Protein 3DXQ (pdb70)

Sequence (562 aa):
TDEARAKLAAIPLAGYTGPLERLGGLTNLVFRAGDLCLRIPGKYINRANEAVAAREAAKAGVSPEVLHVDPATGVVTRYIAGAQTSPEKFKTRPGSPARAGEAFRKLHGSGAVFPFRFELFAIDDYLKVLSNVTLPAGYHDVVREAGGVRSALAAHPLPLAACHCDPLCEENFLDTGERWIVDWEYSGNDPLWDLGDLSVEGKFNANQDEELRAYFGGEARPAERGRVVIYKACDLLWTLWGLIQLANDNPVDDFRAYADGRFARCKALETPEFSRHLAAVRGTDEARAKLAAIPLAGYTGPLERLGGLTNLVFRAGDLCLRIPNRANEAVAAREAAKAGVSPEVLHVDPATGVVTRYIAGAQTSPEKFKTRPGSPARAGEAFRKLHGSGAVFPFRFELFAIDDYLKVLSTKNVTLPAGYHDVVREAGGVRSALAAHPLPLAACHCDPLCENFLDTGERWIVDWEYSGNDPLWDLGDLSVEGKFNANQDEELRAYFGGEARPAERGRVVIYKACDLLWTLWGLIQLANDNPVDDFRAYADGRFARCKALETPEFSRHLAAVRG

Foldseek 3Di:
DVVQLVCCCVPVVPPQPDDWDFADDDQWTWIDGPFKIKIFGHDPFDLVQQVLQQCLLVVLVAAFDDDDADPVGSMIGGHDPQWAFALVVLVVQPLVLLQVLLSLLSQQPGPRDGDAADDQVCLVVLVVVCPDDDDDDCLVVLVVVVVLLVVLLVLDDADDGWDQQQQARRQDIGHSRHHGDDSRNIHYRSLLRLLNHCLNSVNDPVSSQSNVSNPVHGDDLLSVLVSLSSVLCLSSVLSVLVVCVVVVVVSDDSVVSNVVSNVVSVVSVDPVNVSSSVSSND/DVVQVVCCCVPVVNPQPDDWDFPVLADATWTDRPFKIKGFHVLVQQVLQQCLLCVLVAAFDDPDADPPGRMIGGHDPQWDFALVVLVVQPCVLLQVLLSLLSQQPGPRAGDAADDQVVLVVLVVVVVPFDFDDDPCNVVLVVVVVLLVVLLVLDDADDGWDQQQQARRQDIHHSRHHGDDSPNIHYRSLLNLLNHCLNSVNDPVSSQSNVSNPVHGDDLLSVLVSLSSVLCLSSVLSVLRSCVRVVPPPDDSVCVNVVSNVVSVVSVDPVNVSSSVSSND

Radius of gyration: 28.71 Å; Cα contacts (8 Å, |Δi|>4): 895; chains: 2; bounding box: 62×94×45 Å

InterPro domains:
  IPR002575 Aminoglycoside phosphotransferase [PF01636] (27-237)
  IPR011009 Protein kinase-like domain superfamily [SSF56112] (27-282)

CATH classification: 3.30.200.20 (+1 more: 3.90.1200.10)

B-factor: mean 48.66, std 9.03, range [20.93, 83.44]

Secondary structure (DSSP, 8-state):
-HHHHHHTTT---TT--S-EEEES-SSEEEEEETTEEEEEE-----HHHHHHHHHHHHHTTSSPPB----TTT---EE--TT-B--HHHHHHSTTHHHHHHHHHHHHHTS----SS---S---HHHHHHH------TTHHHHHHHHHHHHHHHHSS--------S---GGGB-B-S---B---TT----THHHHHHHHHHTT--HHHHHH--TTTTS---HHHHHHHHHHH--HHHHHHHHHHHHHTT-TTS-HHHHHHHHHHHHHH---HHHHHHHHHH--/-HHHHHHHTT---TT--S-EEE--SSSSEEEEETTEEEEE--HHHHHHHHHHHHHTTSS--B----TTT---EE--TT-B--HHHHHHSTTHHHHHHHHHHHHHTS----SS---S---HHHHHHHTT---PPPTTHHHHHHHHHHHHHHHHTS--------S---GGGB-B-S---B---TT----HHHHHHHHHHHTT--HHHHHH--TTTTS---HHHHHHHHHHH--HHHHHHHHHHHHHTT--SS-HHHHHHHHHHHHHH---HHHHHHHHHH--

Structure (mmCIF, N/CA/C/O backbone):
data_3DXQ
#
_entry.id   3DXQ
#
_cell.length_a   102.070
_cell.length_b   173.620
_cell.length_c   39.930
_cell.angle_alpha   90.000
_cell.angle_beta   90.000
_cell.angle_gamma   90.000
#
_symmetry.space_group_name_H-M   'P 21 21 2'
#
loop_
_atom_site.group_PDB
_atom_site.id
_atom_site.type_symbol
_atom_site.label_atom_id
_atom_site.label_alt_id
_atom_site.label_comp_id
_atom_site.label_asym_id
_atom_site.label_entity_id
_atom_site.label_seq_id
_atom_site.pdbx_PDB_ins_code
_atom_site.Cartn_x
_atom_site.Cartn_y
_atom_site.Cartn_z
_atom_site.occupancy
_atom_site.B_iso_or_equiv
_atom_site.auth_seq_id
_atom_site.auth_comp_id
_atom_site.auth_asym_id
_atom_site.auth_atom_id
_atom_site.pdbx_PDB_model_num
ATOM 11 N N . THR A 1 4 ? 28.363 128.431 51.057 1.00 73.00 3 THR A N 1
ATOM 12 C CA . THR A 1 4 ? 29.821 128.334 50.894 1.00 70.34 3 THR A CA 1
ATOM 13 C C . THR A 1 4 ? 30.585 128.606 52.185 1.00 68.85 3 THR A C 1
ATOM 14 O O . THR A 1 4 ? 31.629 128.000 52.443 1.00 69.17 3 THR A O 1
ATOM 18 N N . ASP A 1 5 ? 30.073 129.527 52.987 1.00 67.69 4 ASP A N 1
ATOM 19 C CA . ASP A 1 5 ? 30.696 129.858 54.261 1.00 66.28 4 ASP A CA 1
ATOM 20 C C . ASP A 1 5 ? 30.606 128.681 55.228 1.00 64.61 4 ASP A C 1
ATOM 21 O O . ASP A 1 5 ? 31.580 128.379 55.929 1.00 63.27 4 ASP A O 1
ATOM 26 N N . GLU A 1 6 ? 29.436 128.030 55.263 1.00 63.26 5 GLU A N 1
ATOM 27 C CA . GLU A 1 6 ? 29.231 126.828 56.074 1.00 62.51 5 GLU A CA 1
ATOM 28 C C . GLU A 1 6 ? 30.332 125.824 55.740 1.00 61.49 5 GLU A C 1
ATOM 29 O O . GLU A 1 6 ? 30.946 125.252 56.645 1.00 62.05 5 GLU A O 1
ATOM 31 N N . ALA A 1 7 ? 30.582 125.649 54.436 1.00 59.59 6 ALA A N 1
ATOM 32 C CA . ALA A 1 7 ? 31.607 124.730 53.915 1.00 58.00 6 ALA A CA 1
ATOM 33 C C . ALA A 1 7 ? 33.038 125.128 54.282 1.00 56.52 6 ALA A C 1
ATOM 34 O O . ALA A 1 7 ? 33.833 124.298 54.741 1.00 54.93 6 ALA A O 1
ATOM 36 N N . ARG A 1 8 ? 33.361 126.399 54.090 1.00 55.52 7 ARG A N 1
ATOM 37 C CA . ARG A 1 8 ? 34.694 126.887 54.425 1.00 55.49 7 ARG A CA 1
ATOM 38 C C . ARG A 1 8 ? 34.960 126.857 55.935 1.00 56.11 7 ARG A C 1
ATOM 39 O O . ARG A 1 8 ? 36.111 126.936 56.371 1.00 55.34 7 ARG A O 1
ATOM 47 N N . ALA A 1 9 ? 33.893 126.752 56.726 1.00 57.16 8 ALA A N 1
ATOM 48 C CA . ALA A 1 9 ? 34.016 126.540 58.160 1.00 57.15 8 ALA A CA 1
ATOM 49 C C . ALA A 1 9 ? 34.630 125.159 58.386 1.00 57.29 8 ALA A C 1
ATOM 50 O O . ALA A 1 9 ? 35.643 125.036 59.084 1.00 56.59 8 ALA A O 1
ATOM 52 N N . LYS A 1 10 ? 34.033 124.137 57.763 1.00 57.02 9 LYS A N 1
ATOM 53 C CA . LYS A 1 10 ? 34.491 122.756 57.931 1.00 57.73 9 LYS A CA 1
ATOM 54 C C . LYS A 1 10 ? 35.968 122.545 57.606 1.00 57.09 9 LYS A C 1
ATOM 55 O O . LYS A 1 10 ? 36.594 121.650 58.170 1.00 57.81 9 LYS A O 1
ATOM 61 N N . LEU A 1 11 ? 36.516 123.349 56.704 1.00 56.32 10 LEU A N 1
ATOM 62 C CA . LEU A 1 11 ? 37.931 123.239 56.350 1.00 57.32 10 LEU A CA 1
ATOM 63 C C . LEU A 1 11 ? 38.859 123.247 57.549 1.00 57.91 10 LEU A C 1
ATOM 64 O O . LEU A 1 11 ? 39.824 122.486 57.577 1.00 59.94 10 LEU A O 1
ATOM 69 N N . ALA A 1 12 ? 38.577 124.117 58.519 1.00 57.68 11 ALA A N 1
ATOM 70 C CA . ALA A 1 12 ? 39.382 124.225 59.737 1.00 56.67 11 ALA A CA 1
ATOM 71 C C . ALA A 1 12 ? 39.748 122.834 60.220 1.00 55.54 11 ALA A C 1
ATOM 72 O O . ALA A 1 12 ? 40.929 122.509 60.332 1.00 54.64 11 ALA A O 1
ATOM 74 N N . ALA A 1 13 ? 38.714 122.022 60.459 1.00 54.20 12 ALA A N 1
ATOM 75 C CA . ALA A 1 13 ? 38.867 120.638 60.881 1.00 53.58 12 ALA A CA 1
ATOM 76 C C . ALA A 1 13 ? 39.907 119.935 60.040 1.00 53.82 12 ALA A C 1
ATOM 77 O O . ALA A 1 13 ? 40.982 119.635 60.541 1.00 56.13 12 ALA A O 1
ATOM 79 N N . ILE A 1 14 ? 39.615 119.725 58.754 1.00 52.25 13 ILE A N 1
ATOM 80 C CA . ILE A 1 14 ? 40.480 118.889 57.919 1.00 49.69 13 ILE A CA 1
ATOM 81 C C . ILE A 1 14 ? 41.856 119.498 57.669 1.00 48.33 13 ILE A C 1
ATOM 82 O O . ILE A 1 14 ? 41.953 120.491 56.976 1.00 47.29 13 ILE A O 1
ATOM 87 N N . PRO A 1 15 ? 42.925 118.885 58.218 1.00 49.39 14 PRO A N 1
ATOM 88 C CA . PRO A 1 15 ? 44.284 119.409 58.029 1.00 48.66 14 PRO A CA 1
ATOM 89 C C . PRO A 1 15 ? 44.688 119.545 56.568 1.00 47.89 14 PRO A C 1
ATOM 90 O O . PRO A 1 15 ? 45.249 120.561 56.192 1.00 51.11 14 PRO A O 1
ATOM 102 N N . LEU A 1 17 ? 42.905 120.199 53.958 1.00 47.27 16 LEU A N 1
ATOM 103 C CA . LEU A 1 17 ? 42.245 121.314 53.295 1.00 46.55 16 LEU A CA 1
ATOM 104 C C . LEU A 1 17 ? 42.468 122.644 54.021 1.00 47.53 16 LEU A C 1
ATOM 105 O O . LEU A 1 17 ? 42.357 123.698 53.407 1.00 46.80 16 LEU A O 1
ATOM 110 N N . ALA A 1 18 ? 42.784 122.605 55.317 1.00 49.42 17 ALA A N 1
ATOM 111 C CA . ALA A 1 18 ? 42.994 123.831 56.116 1.00 50.10 17 ALA A CA 1
ATOM 112 C C . ALA A 1 18 ? 43.804 124.890 55.373 1.00 51.09 17 ALA A C 1
ATOM 113 O O . ALA A 1 18 ? 44.765 124.577 54.656 1.00 51.79 17 ALA A O 1
ATOM 115 N N . GLY A 1 19 ? 43.401 126.143 55.540 1.00 52.21 18 GLY A N 1
ATOM 116 C CA . GLY A 1 19 ? 44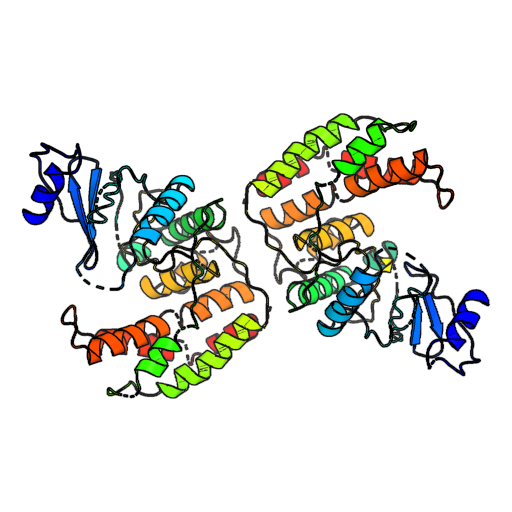.097 127.270 54.925 1.00 52.90 18 GLY A CA 1
ATOM 117 C C . GLY A 1 19 ? 44.041 127.320 53.403 1.00 54.13 18 GLY A C 1
ATOM 118 O O . GLY A 1 19 ? 44.950 127.857 52.763 1.00 57.45 18 GLY A O 1
ATOM 119 N N . TYR A 1 20 ? 42.989 126.749 52.818 1.00 52.47 19 TYR A N 1
ATOM 120 C CA . TYR A 1 20 ? 42.759 126.841 51.381 1.00 49.68 19 TYR A CA 1
ATOM 121 C C . TYR A 1 20 ? 41.923 128.078 51.139 1.00 48.75 19 TYR A C 1
ATOM 122 O O . TYR A 1 20 ? 40.732 128.121 51.487 1.00 48.62 19 TYR A O 1
ATOM 131 N N . THR A 1 21 ? 42.549 129.075 50.524 1.00 47.75 20 THR A N 1
ATOM 132 C CA . THR A 1 21 ? 41.930 130.384 50.332 1.00 46.86 20 THR A CA 1
ATOM 133 C C . THR A 1 21 ? 41.446 130.608 48.899 1.00 44.94 20 THR A C 1
ATOM 134 O O . THR A 1 21 ? 40.934 131.670 48.572 1.00 45.28 20 THR A O 1
ATOM 138 N N . GLY A 1 22 ? 41.609 129.597 48.057 1.00 43.88 21 GLY A N 1
ATOM 139 C CA . GLY A 1 22 ? 41.108 129.623 46.690 1.00 42.86 21 GLY A CA 1
ATOM 140 C C . GLY A 1 22 ? 39.596 129.416 46.599 1.00 42.60 21 GLY A C 1
ATOM 141 O O . GLY A 1 22 ? 38.916 129.276 47.625 1.00 42.65 21 GLY A O 1
ATOM 142 N N . PRO A 1 23 ? 39.055 129.400 45.362 1.00 40.94 22 PRO A N 1
ATOM 143 C CA . PRO A 1 23 ? 37.618 129.270 45.094 1.00 39.42 22 PRO A CA 1
ATOM 144 C C . PRO A 1 23 ? 37.065 127.889 45.391 1.00 38.45 22 PRO A C 1
ATOM 145 O O . PRO A 1 23 ? 37.751 126.899 45.177 1.00 36.67 22 PRO A O 1
ATOM 149 N N . LEU A 1 24 ? 35.819 127.866 45.865 1.00 37.85 23 LEU A N 1
ATOM 150 C CA . LEU A 1 24 ? 35.100 126.662 46.236 1.00 36.32 23 LEU A CA 1
ATOM 151 C C . LEU A 1 24 ? 33.893 126.510 45.341 1.00 37.13 23 LEU A C 1
ATOM 152 O O . LEU A 1 24 ? 32.949 127.293 45.435 1.00 34.62 23 LEU A O 1
ATOM 157 N N . GLU A 1 25 ? 33.911 125.477 44.508 1.00 39.05 24 GLU A N 1
ATOM 158 C CA . GLU A 1 25 ? 32.841 125.228 43.562 1.00 41.15 24 GLU A CA 1
ATOM 159 C C . GLU A 1 25 ? 31.910 124.135 44.049 1.00 42.94 24 GLU A C 1
ATOM 160 O O . GLU A 1 25 ? 32.346 123.033 44.334 1.00 45.42 24 GLU A O 1
ATOM 166 N N . ARG A 1 26 ? 30.622 124.453 44.109 1.00 46.35 25 ARG A N 1
ATOM 167 C CA . ARG A 1 26 ? 29.572 123.508 44.484 1.00 48.51 25 ARG A CA 1
ATOM 168 C C . ARG A 1 26 ? 29.298 122.608 43.288 1.00 48.49 25 ARG A C 1
ATOM 169 O O . ARG A 1 26 ? 28.980 123.098 42.206 1.00 47.96 25 ARG A O 1
ATOM 177 N N . LEU A 1 27 ? 29.448 121.303 43.477 1.00 50.02 26 LEU A N 1
ATOM 178 C CA . LEU A 1 27 ? 29.158 120.327 42.435 1.00 51.92 26 LEU A CA 1
ATOM 179 C C . LEU A 1 27 ? 27.820 119.681 42.791 1.00 56.72 26 LEU A C 1
ATOM 180 O O . LEU A 1 27 ? 27.515 119.511 43.981 1.00 56.92 26 LEU A O 1
ATOM 185 N N . GLY A 1 28 ? 27.040 119.316 41.765 1.00 62.01 27 GLY A N 1
ATOM 186 C CA . GLY A 1 28 ? 25.661 118.783 41.909 1.00 64.89 27 GLY A CA 1
ATOM 187 C C . GLY A 1 28 ? 25.342 117.916 43.125 1.00 67.90 27 GLY A C 1
ATOM 188 O O . GLY A 1 28 ? 26.199 117.156 43.602 1.00 68.99 27 GLY A O 1
ATOM 189 N N . GLY A 1 29 ? 24.115 118.039 43.643 1.00 69.88 28 GLY A N 1
ATOM 190 C CA . GLY A 1 29 ? 23.677 117.206 44.770 1.00 71.96 28 GLY A CA 1
ATOM 191 C C . GLY A 1 29 ? 22.882 117.901 45.862 1.00 73.33 28 GLY A C 1
ATOM 192 O O . GLY A 1 29 ? 23.396 118.790 46.545 1.00 73.12 28 GLY A O 1
ATOM 193 N N . LEU A 1 30 ? 21.633 117.467 46.046 1.00 74.76 29 LEU A N 1
ATOM 194 C CA . LEU A 1 30 ? 20.760 118.010 47.089 1.00 75.20 29 LEU A CA 1
ATOM 195 C C . LEU A 1 30 ? 21.097 117.423 48.482 1.00 76.11 29 LEU A C 1
ATOM 196 O O . LEU A 1 30 ? 21.504 118.164 49.388 1.00 76.57 29 LEU A O 1
ATOM 198 N N . THR A 1 31 ? 20.963 116.100 48.644 1.00 76.12 30 THR A N 1
ATOM 199 C CA . THR A 1 31 ? 21.193 115.435 49.959 1.00 75.74 30 THR A CA 1
ATOM 200 C C . THR A 1 31 ? 22.688 115.439 50.437 1.00 74.20 30 THR A C 1
ATOM 201 O O . THR A 1 31 ? 22.989 115.194 51.615 1.00 72.65 30 THR A O 1
ATOM 205 N N . ASN A 1 32 ? 23.606 115.724 49.516 1.00 72.71 31 ASN A N 1
ATOM 206 C CA . ASN A 1 32 ? 25.025 115.906 49.831 1.00 70.95 31 ASN A CA 1
ATOM 207 C C . ASN A 1 32 ? 25.536 117.218 49.244 1.00 67.70 31 ASN A C 1
ATOM 208 O O . ASN A 1 32 ? 25.482 117.432 48.030 1.00 66.97 31 ASN A O 1
ATOM 213 N N . LEU A 1 33 ? 26.028 118.096 50.109 1.00 63.96 32 LEU A N 1
ATOM 214 C CA . LEU A 1 33 ? 26.684 119.307 49.652 1.00 61.11 32 LEU A CA 1
ATOM 215 C C . LEU A 1 33 ? 28.123 118.885 49.304 1.00 57.74 32 LEU A C 1
ATOM 216 O O . LEU A 1 33 ? 28.810 118.286 50.130 1.00 58.01 32 LEU A O 1
ATOM 221 N N . VAL A 1 34 ? 28.561 119.158 48.076 1.00 52.89 33 VAL A N 1
ATOM 222 C CA . VAL A 1 34 ? 29.876 118.729 47.614 1.00 48.34 33 VAL A CA 1
ATOM 223 C C . VAL A 1 34 ? 30.629 119.889 46.957 1.00 45.53 33 VAL A C 1
ATOM 224 O O . VAL A 1 34 ? 30.215 120.401 45.931 1.00 48.11 33 VAL A O 1
ATOM 228 N N . PHE A 1 35 ? 31.751 120.281 47.534 1.00 41.83 34 PHE A N 1
ATOM 229 C CA . PHE A 1 35 ? 32.519 121.399 47.024 1.00 41.34 34 PHE A CA 1
ATOM 230 C C . PHE A 1 35 ? 33.919 121.022 46.571 1.00 39.85 34 PHE A C 1
ATOM 231 O O . PHE A 1 35 ? 34.634 120.319 47.262 1.00 37.53 34 PHE A O 1
ATOM 239 N N . ARG A 1 36 ? 34.332 121.529 45.427 1.00 39.62 35 ARG A N 1
ATOM 240 C CA . ARG A 1 36 ? 35.682 121.281 44.966 1.00 40.03 35 ARG A CA 1
ATOM 241 C C . ARG A 1 36 ? 36.620 122.333 45.552 1.00 39.83 35 ARG A C 1
ATOM 242 O O . ARG A 1 36 ? 36.387 123.513 45.347 1.00 39.32 35 ARG A O 1
ATOM 250 N N . ALA A 1 37 ? 37.653 121.900 46.285 1.00 39.77 36 ALA A N 1
ATOM 251 C CA . ALA A 1 37 ? 38.640 122.781 46.898 1.00 41.38 36 ALA A CA 1
ATOM 252 C C . ALA A 1 37 ? 40.007 122.389 46.374 1.00 42.51 36 ALA A C 1
ATOM 253 O O . ALA A 1 37 ? 40.592 121.412 46.844 1.00 45.31 36 ALA A O 1
ATOM 255 N N . GLY A 1 38 ? 40.518 123.142 45.403 1.00 43.65 37 GLY A N 1
ATOM 256 C CA . GLY A 1 38 ? 41.801 122.827 44.778 1.00 44.38 37 GLY A CA 1
ATOM 257 C C . GLY A 1 38 ? 41.617 121.624 43.877 1.00 45.15 37 GLY A C 1
ATOM 258 O O . GLY A 1 38 ? 40.899 121.685 42.890 1.00 45.78 37 GLY A O 1
ATOM 259 N N . ASP A 1 39 ? 42.248 120.516 44.252 1.00 46.91 38 ASP A N 1
ATOM 260 C CA . ASP A 1 39 ? 42.146 119.247 43.535 1.00 45.75 38 ASP A CA 1
ATOM 261 C C . ASP A 1 39 ? 41.457 118.181 44.401 1.00 43.59 38 ASP A C 1
ATOM 262 O O . ASP A 1 39 ? 41.453 117.006 44.061 1.00 40.62 38 ASP A O 1
ATOM 267 N N . LEU A 1 40 ? 40.890 118.597 45.532 1.00 42.34 39 LEU A N 1
ATOM 268 C CA . LEU A 1 40 ? 40.219 117.669 46.436 1.00 42.33 39 LEU A CA 1
ATOM 269 C C . LEU A 1 40 ? 38.746 118.064 46.452 1.00 39.94 39 LEU A C 1
ATOM 270 O O . LEU A 1 40 ? 38.417 119.178 46.083 1.00 38.82 39 LEU A O 1
ATOM 275 N N . CYS A 1 41 ? 37.873 117.137 46.824 1.00 39.04 40 CYS A N 1
ATOM 276 C CA . CYS A 1 41 ? 36.424 117.415 46.965 1.00 39.74 40 CYS A CA 1
ATOM 277 C C . CYS A 1 41 ? 36.004 117.217 48.405 1.00 39.04 40 CYS A C 1
ATOM 278 O O . CYS A 1 41 ? 36.343 116.224 49.041 1.00 36.71 40 CYS A O 1
ATOM 281 N N . LEU A 1 42 ? 35.272 118.186 48.907 1.00 40.81 41 LEU A N 1
ATOM 282 C CA . LEU A 1 42 ? 34.740 118.156 50.256 1.00 43.26 41 LEU A CA 1
ATOM 283 C C . LEU A 1 42 ? 33.271 117.766 50.139 1.00 45.85 41 LEU A C 1
ATOM 284 O O . LEU A 1 42 ? 32.539 118.403 49.380 1.00 48.10 41 LEU A O 1
ATOM 289 N N . ARG A 1 43 ? 32.849 116.714 50.842 1.00 47.87 42 ARG A N 1
ATOM 290 C CA . ARG A 1 43 ? 31.448 116.269 50.828 1.00 50.46 42 ARG A CA 1
ATOM 291 C C . ARG A 1 43 ? 30.811 116.437 52.220 1.00 51.91 42 ARG A C 1
ATOM 292 O O . ARG A 1 43 ? 31.292 115.861 53.197 1.00 52.18 42 ARG A O 1
ATOM 300 N N . ILE A 1 44 ? 29.739 117.229 52.309 1.00 53.48 43 ILE A N 1
ATOM 301 C CA . ILE A 1 44 ? 29.034 117.488 53.582 1.00 54.60 43 ILE A CA 1
ATOM 302 C C . ILE A 1 44 ? 27.676 116.784 53.576 1.00 55.09 43 ILE A C 1
ATOM 303 O O . ILE A 1 44 ? 26.939 116.884 52.591 1.00 58.31 43 ILE A O 1
ATOM 308 N N . PRO A 1 45 ? 27.333 116.068 54.658 1.00 53.35 44 PRO A N 1
ATOM 309 C CA . PRO A 1 45 ? 26.024 115.404 54.729 1.00 52.63 44 PRO A CA 1
ATOM 310 C C . PRO A 1 45 ? 24.799 116.339 54.928 1.00 52.91 44 PRO A C 1
ATOM 311 O O . PRO A 1 45 ? 24.842 117.286 55.733 1.00 51.48 44 PRO A O 1
ATOM 315 N N . GLY A 1 46 ? 23.713 116.043 54.210 1.00 53.34 45 GLY A N 1
ATOM 316 C CA . GLY A 1 46 ? 22.457 116.802 54.326 1.00 53.80 45 GLY A CA 1
ATOM 317 C C . GLY A 1 46 ? 21.507 116.327 55.429 1.00 53.11 45 GLY A C 1
ATOM 318 O O . GLY A 1 46 ? 21.223 115.105 55.545 1.00 51.64 45 GLY A O 1
ATOM 319 N N . LYS A 1 47 ? 21.016 117.307 56.206 1.00 52.09 46 LYS A N 1
ATOM 320 C CA . LYS A 1 47 ? 20.086 117.106 57.343 1.00 51.87 46 LYS A CA 1
ATOM 321 C C . LYS A 1 47 ? 18.840 116.236 57.038 1.00 51.41 46 LYS A C 1
ATOM 322 O O . LYS A 1 47 ? 18.846 114.999 57.216 1.00 49.89 46 LYS A O 1
ATOM 324 N N . TYR A 1 52 ? 18.023 109.909 58.472 1.00 64.17 51 TYR A N 1
ATOM 325 C CA . TYR A 1 52 ? 17.461 108.795 57.711 1.00 64.86 51 TYR A CA 1
ATOM 326 C C . TYR A 1 52 ? 18.463 108.061 56.778 1.00 65.10 51 TYR A C 1
ATOM 327 O O . TYR A 1 52 ? 18.204 106.923 56.412 1.00 65.13 51 TYR A O 1
ATOM 336 N N . ILE A 1 53 ? 19.559 108.715 56.357 1.00 65.73 52 ILE A N 1
ATOM 337 C CA . ILE A 1 53 ? 20.669 108.050 55.607 1.00 64.73 52 ILE A CA 1
ATOM 338 C C . ILE A 1 53 ? 21.658 107.471 56.626 1.00 64.20 52 ILE A C 1
ATOM 339 O O . ILE A 1 53 ? 21.527 107.728 57.821 1.00 64.48 52 ILE A O 1
ATOM 341 N N . ASN A 1 54 ? 22.659 106.723 56.174 1.00 63.30 53 ASN A N 1
ATOM 342 C CA . ASN A 1 54 ? 23.547 106.011 57.108 1.00 62.92 53 ASN A CA 1
ATOM 343 C C . ASN A 1 54 ? 25.032 106.125 56.767 1.00 62.01 53 ASN A C 1
ATOM 344 O O . ASN A 1 54 ? 25.547 105.399 55.917 1.00 62.55 53 ASN A O 1
ATOM 349 N N . ARG A 1 55 ? 25.733 106.996 57.479 1.00 60.75 54 ARG A N 1
ATOM 350 C CA . ARG A 1 55 ? 27.113 107.351 57.115 1.00 59.08 54 ARG A CA 1
ATOM 351 C C . ARG A 1 55 ? 28.187 106.302 57.437 1.00 55.95 54 ARG A C 1
ATOM 352 O O . ARG A 1 55 ? 29.222 106.250 56.779 1.00 54.61 54 ARG A O 1
ATOM 360 N N . ALA A 1 56 ? 27.942 105.470 58.434 1.00 53.92 55 ALA A N 1
ATOM 361 C CA . ALA A 1 56 ? 28.877 104.402 58.766 1.00 52.84 55 ALA A CA 1
ATOM 362 C C . ALA A 1 56 ? 29.028 103.434 57.588 1.00 52.50 55 ALA A C 1
ATOM 363 O O . ALA A 1 56 ? 30.141 103.002 57.264 1.00 51.46 55 ALA A O 1
ATOM 365 N N . ASN A 1 57 ? 27.901 103.100 56.963 1.00 52.03 56 ASN A N 1
ATOM 366 C CA . ASN A 1 57 ? 27.896 102.245 55.789 1.00 53.18 56 ASN A CA 1
ATOM 367 C C . ASN A 1 57 ? 28.692 102.885 54.663 1.00 52.18 56 ASN A C 1
ATOM 368 O O . ASN A 1 57 ? 29.606 102.267 54.118 1.00 51.96 56 ASN A O 1
ATOM 373 N N . GLU A 1 58 ? 28.351 104.133 54.346 1.00 51.10 57 GLU A N 1
ATOM 374 C CA . GLU A 1 58 ? 28.976 104.860 53.248 1.00 49.63 57 GLU A CA 1
ATOM 375 C C . GLU A 1 58 ? 30.483 104.825 53.353 1.00 47.96 57 GLU A C 1
ATOM 376 O O . GLU A 1 58 ? 31.161 104.584 52.361 1.00 49.98 57 GLU A O 1
ATOM 382 N N . ALA A 1 59 ? 31.009 105.061 54.546 1.00 45.65 58 ALA A N 1
ATOM 383 C CA . ALA A 1 59 ? 32.461 105.132 54.722 1.00 45.43 58 ALA A CA 1
ATOM 384 C C . ALA A 1 59 ? 33.106 103.811 54.285 1.00 44.38 58 ALA A C 1
ATOM 385 O O . ALA A 1 59 ? 34.047 103.792 53.490 1.00 43.97 58 ALA A O 1
ATOM 387 N N . VAL A 1 60 ? 32.569 102.706 54.787 1.00 43.25 59 VAL A N 1
ATOM 388 C CA . VAL A 1 60 ? 33.126 101.398 54.480 1.00 43.33 59 VAL A CA 1
ATOM 389 C C . VAL A 1 60 ? 32.955 101.084 53.002 1.00 43.77 59 VAL A C 1
ATOM 390 O O . VAL A 1 60 ? 33.868 100.615 52.339 1.00 44.82 59 VAL A O 1
ATOM 394 N N . ALA A 1 61 ? 31.771 101.378 52.498 1.00 43.32 60 ALA A N 1
ATOM 395 C CA . ALA A 1 61 ? 31.437 101.116 51.116 1.00 43.91 60 ALA A CA 1
ATOM 396 C C . ALA A 1 61 ? 32.354 101.865 50.150 1.00 43.74 60 ALA A C 1
ATOM 397 O O . ALA A 1 61 ? 32.912 101.260 49.232 1.00 46.10 60 ALA A O 1
ATOM 399 N N . ALA A 1 62 ? 32.512 103.172 50.359 1.00 42.27 61 ALA A N 1
ATOM 400 C CA . ALA A 1 62 ? 33.321 103.994 49.457 1.00 41.49 61 ALA A CA 1
ATOM 401 C C . ALA A 1 62 ? 34.768 103.528 49.467 1.00 41.41 61 ALA A C 1
ATOM 402 O O . ALA A 1 62 ? 35.407 103.484 48.424 1.00 42.13 61 ALA A O 1
ATOM 404 N N . ARG A 1 63 ? 35.289 103.175 50.637 1.00 41.80 62 ARG A N 1
ATOM 405 C CA . ARG A 1 63 ? 36.669 102.713 50.704 1.00 43.58 62 ARG A CA 1
ATOM 406 C C . ARG A 1 63 ? 36.856 101.438 49.918 1.00 42.61 62 ARG A C 1
ATOM 407 O O . ARG A 1 63 ? 37.829 101.292 49.208 1.00 42.98 62 ARG A O 1
ATOM 415 N N . GLU A 1 64 ? 35.893 100.536 50.009 1.00 43.96 63 GLU A N 1
ATOM 416 C CA . GLU A 1 64 ? 35.942 99.286 49.248 1.00 43.43 63 GLU A CA 1
ATOM 417 C C . GLU A 1 64 ? 35.809 99.562 47.753 1.00 42.32 63 GLU A C 1
ATOM 418 O O . GLU A 1 64 ? 36.564 99.011 46.938 1.00 38.48 63 GLU A O 1
ATOM 424 N N . ALA A 1 65 ? 34.867 100.440 47.403 1.00 43.06 64 ALA A N 1
ATOM 425 C CA . ALA A 1 65 ? 34.671 100.830 45.998 1.00 43.03 64 ALA A CA 1
ATOM 426 C C . ALA A 1 65 ? 35.951 101.450 45.447 1.00 43.25 64 ALA A C 1
ATOM 427 O O . ALA A 1 65 ? 36.336 101.168 44.318 1.00 46.77 64 ALA A O 1
ATOM 429 N N . ALA A 1 66 ? 36.617 102.264 46.259 1.00 42.74 65 ALA A N 1
ATOM 430 C CA . ALA A 1 66 ? 37.878 102.890 45.870 1.00 43.40 65 ALA A CA 1
ATOM 431 C C . ALA A 1 66 ? 38.959 101.840 45.612 1.00 43.80 65 ALA A C 1
ATOM 432 O O . ALA A 1 66 ? 39.683 101.920 44.621 1.00 41.32 65 ALA A O 1
ATOM 434 N N . LYS A 1 67 ? 39.040 100.864 46.519 1.00 45.02 66 LYS A N 1
ATOM 435 C CA . LYS A 1 67 ? 39.955 99.733 46.401 1.00 45.44 66 LYS A CA 1
ATOM 436 C C . LYS A 1 67 ? 39.695 98.951 45.121 1.00 46.06 66 LYS A C 1
ATOM 437 O O . LYS A 1 67 ? 40.634 98.461 44.487 1.00 47.30 66 LYS A O 1
ATOM 443 N N . ALA A 1 68 ? 38.422 98.812 44.752 1.00 44.83 67 ALA A N 1
ATOM 444 C CA . ALA A 1 68 ? 38.061 98.126 43.527 1.00 43.68 67 ALA A CA 1
ATOM 445 C C . ALA A 1 68 ? 38.300 98.966 42.258 1.00 45.00 67 ALA A C 1
ATOM 446 O O . ALA A 1 68 ? 38.044 98.488 41.141 1.00 45.21 67 ALA A O 1
ATOM 448 N N . GLY A 1 69 ? 38.789 100.199 42.415 1.00 44.52 68 GLY A N 1
ATOM 449 C CA . GLY A 1 69 ? 39.095 101.083 41.280 1.00 43.97 68 GLY A CA 1
ATOM 450 C C . GLY A 1 69 ? 37.868 101.683 40.593 1.00 45.75 68 GLY A C 1
ATOM 451 O O . GLY A 1 69 ? 37.932 102.076 39.432 1.00 47.24 68 GLY A O 1
ATOM 452 N N . VAL A 1 70 ? 36.750 101.746 41.301 1.00 45.22 69 VAL A N 1
ATOM 453 C CA . VAL A 1 70 ? 35.498 102.207 40.723 1.00 44.11 69 VAL A CA 1
ATOM 454 C C . VAL A 1 70 ? 35.141 103.582 41.236 1.00 44.65 69 VAL A C 1
ATOM 455 O O . VAL A 1 70 ? 34.596 104.409 40.496 1.00 45.26 69 VAL A O 1
ATOM 459 N N . SER A 1 71 ? 35.429 103.814 42.510 1.00 45.28 70 SER A N 1
ATOM 460 C CA . SER A 1 71 ? 35.215 105.104 43.149 1.00 44.95 70 SER A CA 1
ATOM 461 C C . SER A 1 71 ? 36.515 105.888 43.317 1.00 45.03 70 SER A C 1
ATOM 462 O O . SER A 1 71 ? 37.603 105.321 43.464 1.00 44.46 70 SER A O 1
ATOM 465 N N . PRO A 1 72 ? 36.407 107.213 43.327 1.00 46.03 71 PRO A N 1
ATOM 466 C CA . PRO A 1 72 ? 37.614 107.974 43.596 1.00 45.69 71 PRO A CA 1
ATOM 467 C C . PRO A 1 72 ? 38.147 107.668 44.987 1.00 46.29 71 PRO A C 1
ATOM 468 O O . PRO A 1 72 ? 37.380 107.264 45.870 1.00 46.17 71 PRO A O 1
ATOM 472 N N . GLU A 1 73 ? 39.459 107.818 45.145 1.00 45.75 72 GLU A N 1
ATOM 473 C CA . GLU A 1 73 ? 40.131 107.652 46.409 1.00 46.36 72 GLU A CA 1
ATOM 474 C C . GLU A 1 73 ? 39.437 108.410 47.537 1.00 46.60 72 GLU A C 1
ATOM 475 O O . GLU A 1 73 ? 39.035 109.555 47.356 1.00 47.88 72 GLU A O 1
ATOM 481 N N . VAL A 1 74 ? 39.317 107.772 48.698 1.00 45.10 73 VAL A N 1
ATOM 482 C CA . VAL A 1 74 ? 38.746 108.405 49.881 1.00 42.98 73 VAL A CA 1
ATOM 483 C C . VAL A 1 74 ? 39.903 108.788 50.781 1.00 42.77 73 VAL A C 1
ATOM 484 O O . VAL A 1 74 ? 40.543 107.930 51.364 1.00 43.35 73 VAL A O 1
ATOM 488 N N . LEU A 1 75 ? 40.176 110.079 50.881 1.00 42.34 74 LEU A N 1
ATOM 489 C CA . LEU A 1 75 ? 41.352 110.557 51.597 1.00 42.40 74 LEU A CA 1
ATOM 490 C C . LEU A 1 75 ? 41.097 110.890 53.054 1.00 42.24 74 LEU A C 1
ATOM 491 O O . LEU A 1 75 ? 42.043 110.966 53.837 1.00 38.79 74 LEU A O 1
ATOM 496 N N . HIS A 1 76 ? 39.841 111.085 53.442 1.00 42.38 75 HIS A N 1
ATOM 497 C CA . HIS A 1 76 ? 39.587 111.460 54.820 1.00 43.66 75 HIS A CA 1
ATOM 498 C C . HIS A 1 76 ? 38.127 111.326 55.172 1.00 43.28 75 HIS A C 1
ATOM 499 O O . HIS A 1 76 ? 37.262 111.518 54.337 1.00 42.63 75 HIS A O 1
ATOM 506 N N . VAL A 1 77 ? 37.867 110.944 56.413 1.00 44.90 76 VAL A N 1
ATOM 507 C CA . VAL A 1 77 ? 36.510 110.843 56.912 1.00 45.85 76 VAL A CA 1
ATOM 508 C C . VAL A 1 77 ? 36.521 111.444 58.304 1.00 48.81 76 VAL A C 1
ATOM 509 O O . VAL A 1 77 ? 37.514 111.339 59.027 1.00 48.31 76 VAL A O 1
ATOM 513 N N . ASP A 1 78 ? 35.434 112.109 58.665 1.00 51.11 77 ASP A N 1
ATOM 514 C CA . ASP A 1 78 ? 35.357 112.749 59.957 1.00 53.51 77 ASP A CA 1
ATOM 515 C C . ASP A 1 78 ? 34.395 111.932 60.812 1.00 54.58 77 ASP A C 1
ATOM 516 O O . ASP A 1 78 ? 33.221 111.809 60.462 1.00 56.04 77 ASP A O 1
ATOM 521 N N . PRO A 1 79 ? 34.878 111.382 61.944 1.00 55.13 78 PRO A N 1
ATOM 522 C CA . PRO A 1 79 ? 33.981 110.522 62.715 1.00 55.20 78 PRO A CA 1
ATOM 523 C C . PRO A 1 79 ? 32.996 111.316 63.563 1.00 54.72 78 PRO A C 1
ATOM 524 O O . PRO A 1 79 ? 32.095 110.717 64.164 1.00 55.09 78 PRO A O 1
ATOM 528 N N . ALA A 1 80 ? 33.177 112.638 63.603 1.00 53.75 79 ALA A N 1
ATOM 529 C CA . ALA A 1 80 ? 32.271 113.549 64.312 1.00 55.47 79 ALA A CA 1
ATOM 530 C C . ALA A 1 80 ? 31.112 114.036 63.425 1.00 56.89 79 ALA A C 1
ATOM 531 O O . ALA A 1 80 ? 29.957 114.119 63.872 1.00 57.90 79 ALA A O 1
ATOM 533 N N . THR A 1 81 ? 31.420 114.348 62.168 1.00 56.18 80 THR A N 1
ATOM 534 C CA . THR A 1 81 ? 30.457 114.988 61.284 1.00 53.57 80 THR A CA 1
ATOM 535 C C . THR A 1 81 ? 30.029 114.139 60.092 1.00 53.10 80 THR A C 1
ATOM 536 O O . THR A 1 81 ? 28.994 114.410 59.482 1.00 52.90 80 THR A O 1
ATOM 540 N N . GLY A 1 82 ? 30.815 113.121 59.749 1.00 50.93 81 GLY A N 1
ATOM 541 C CA . GLY A 1 82 ? 30.556 112.338 58.535 1.00 48.04 81 GLY A CA 1
ATOM 542 C C . GLY A 1 82 ? 31.205 112.938 57.287 1.00 45.41 81 GLY A C 1
ATOM 543 O O . GLY A 1 82 ? 31.246 112.300 56.247 1.00 42.98 81 GLY A O 1
ATOM 544 N N . VAL A 1 83 ? 31.725 114.160 57.399 1.00 44.38 82 VAL A N 1
ATOM 545 C CA . VAL A 1 83 ? 32.370 114.867 56.285 1.00 45.03 82 VAL A CA 1
ATOM 546 C C . VAL A 1 83 ? 33.484 114.049 55.607 1.00 45.76 82 VAL A C 1
ATOM 547 O O . VAL A 1 83 ? 34.325 113.451 56.278 1.00 45.82 82 VAL A O 1
ATOM 559 N N . VAL A 1 85 ? 36.517 113.665 52.430 1.00 46.22 84 VAL A N 1
ATOM 560 C CA . VAL A 1 85 ? 37.380 114.264 51.418 1.00 45.80 84 VAL A CA 1
ATOM 561 C C . VAL A 1 85 ? 37.797 113.210 50.396 1.00 45.99 84 VAL A C 1
ATOM 562 O O . VAL A 1 85 ? 38.361 112.182 50.753 1.00 47.81 84 VAL A O 1
ATOM 566 N N . THR A 1 86 ? 37.499 113.466 49.129 1.00 45.28 85 THR A N 1
ATOM 567 C CA . THR A 1 86 ? 37.899 112.587 48.049 1.00 43.93 85 THR A CA 1
ATOM 568 C C . THR A 1 86 ? 38.782 113.364 47.098 1.00 43.27 85 THR A C 1
ATOM 569 O O . THR A 1 86 ? 38.922 114.572 47.229 1.00 42.09 85 THR A O 1
ATOM 573 N N . ARG A 1 87 ? 39.371 112.670 46.138 1.00 43.90 86 ARG A N 1
ATOM 574 C CA . ARG A 1 87 ? 40.212 113.329 45.175 1.00 45.26 86 ARG A CA 1
ATOM 575 C C . ARG A 1 87 ? 39.332 113.759 44.020 1.00 44.77 86 ARG A C 1
ATOM 576 O O . ARG A 1 87 ? 38.431 113.026 43.618 1.00 45.36 86 ARG A O 1
ATOM 584 N N . TYR A 1 88 ? 39.581 114.955 43.503 1.00 44.30 87 TYR A N 1
ATOM 585 C CA . TYR A 1 88 ? 38.834 115.447 42.369 1.00 45.22 87 TYR A CA 1
ATOM 586 C C . TYR A 1 88 ? 39.421 114.878 41.101 1.00 45.44 87 TYR A C 1
ATOM 587 O O . TYR A 1 88 ? 40.634 114.911 40.904 1.00 44.01 87 TYR A O 1
ATOM 596 N N . ILE A 1 89 ? 38.519 114.407 40.245 1.00 46.41 88 ILE A N 1
ATOM 597 C CA . ILE A 1 89 ? 38.826 113.884 38.921 1.00 45.91 88 ILE A CA 1
ATOM 598 C C . ILE A 1 89 ? 38.707 114.977 37.845 1.00 47.09 88 ILE A C 1
ATOM 599 O O . ILE A 1 89 ? 37.600 115.335 37.404 1.00 46.71 88 ILE A O 1
ATOM 604 N N . ALA A 1 90 ? 39.862 115.501 37.439 1.00 48.29 89 ALA A N 1
ATOM 605 C CA . ALA A 1 90 ? 39.941 116.556 36.450 1.00 48.18 89 ALA A CA 1
ATOM 606 C C . ALA A 1 90 ? 39.484 116.006 35.118 1.00 48.56 89 ALA A C 1
ATOM 607 O O . ALA A 1 90 ? 39.604 114.817 34.861 1.00 49.71 89 ALA A O 1
ATOM 609 N N . GLY A 1 91 ? 38.915 116.883 34.298 1.00 50.06 90 GLY A N 1
ATOM 610 C CA . GLY A 1 91 ? 38.423 116.525 32.972 1.00 50.82 90 GLY A CA 1
ATOM 611 C C . GLY A 1 91 ? 37.442 115.384 32.987 1.00 51.88 90 GLY A C 1
ATOM 612 O O . GLY A 1 91 ? 37.511 114.487 32.148 1.00 55.91 90 GLY A O 1
ATOM 613 N N . ALA A 1 92 ? 36.542 115.403 33.962 1.00 50.95 91 ALA A N 1
ATOM 614 C CA . ALA A 1 92 ? 35.516 114.387 34.076 1.00 49.95 91 ALA A CA 1
ATOM 615 C C . ALA A 1 92 ? 34.203 115.095 34.028 1.00 49.01 91 ALA A C 1
ATOM 616 O O . ALA A 1 92 ? 34.066 116.159 34.618 1.00 50.01 91 ALA A O 1
ATOM 618 N N . GLN A 1 93 ? 33.231 114.482 33.366 1.00 47.75 92 GLN A N 1
ATOM 619 C CA . GLN A 1 93 ? 31.903 115.063 33.213 1.00 47.67 92 GLN A CA 1
ATOM 620 C C . GLN A 1 93 ? 30.875 114.356 34.107 1.00 45.14 92 GLN A C 1
ATOM 621 O O . GLN A 1 93 ? 30.763 113.138 34.085 1.00 45.37 92 GLN A O 1
ATOM 627 N N . THR A 1 94 ? 30.136 115.124 34.900 1.00 43.09 93 THR A N 1
ATOM 628 C CA . THR A 1 94 ? 29.009 114.586 35.660 1.00 40.50 93 THR A CA 1
ATOM 629 C C . THR A 1 94 ? 27.936 114.242 34.668 1.00 38.51 93 THR A C 1
ATOM 630 O O . THR A 1 94 ? 27.627 115.052 33.814 1.00 40.01 93 THR A O 1
ATOM 642 N N . SER A 1 96 ? 24.085 112.678 33.145 1.00 39.41 95 SER A N 1
ATOM 643 C CA . SER A 1 96 ? 22.649 112.959 33.198 1.00 37.24 95 SER A CA 1
ATOM 644 C C . SER A 1 96 ? 21.973 112.170 32.084 1.00 37.94 95 SER A C 1
ATOM 645 O O . SER A 1 96 ? 22.644 111.699 31.165 1.00 38.13 95 SER A O 1
ATOM 648 N N . PRO A 1 97 ? 20.643 112.031 32.136 1.00 38.65 96 PRO A N 1
ATOM 649 C CA . PRO A 1 97 ? 19.991 111.361 31.019 1.00 38.68 96 PRO A CA 1
ATOM 650 C C . PRO A 1 97 ? 20.448 111.899 29.669 1.00 39.25 96 PRO A C 1
ATOM 651 O O . PRO A 1 97 ? 20.827 111.115 28.786 1.00 40.06 96 PRO A O 1
ATOM 655 N N . GLU A 1 98 ? 20.411 113.219 29.521 1.00 40.61 97 GLU A N 1
ATOM 656 C CA . GLU A 1 98 ? 20.772 113.867 28.264 1.00 43.90 97 GLU A CA 1
ATOM 657 C C . GLU A 1 98 ? 22.185 113.489 27.823 1.00 41.73 97 GLU A C 1
ATOM 658 O O . GLU A 1 98 ? 22.393 113.098 26.682 1.00 39.60 97 GLU A O 1
ATOM 664 N N . LYS A 1 99 ? 23.152 113.576 28.724 1.00 42.26 98 LYS A N 1
ATOM 665 C CA . LYS A 1 99 ? 24.525 113.231 28.356 1.00 44.46 98 LYS A CA 1
ATOM 666 C C . LYS A 1 99 ? 24.708 111.751 28.011 1.00 42.52 98 LYS A C 1
ATOM 667 O O . LYS A 1 99 ? 25.650 111.404 27.284 1.00 41.49 98 LYS A O 1
ATOM 673 N N . PHE A 1 100 ? 23.825 110.888 28.524 1.00 41.30 99 PHE A N 1
ATOM 674 C CA . PHE A 1 100 ? 23.885 109.452 28.211 1.00 41.74 99 PHE A CA 1
ATOM 675 C C . PHE A 1 100 ? 23.452 109.138 26.783 1.00 40.93 99 PHE A C 1
ATOM 676 O O . PHE A 1 100 ? 23.813 108.111 26.246 1.00 40.74 99 PHE A O 1
ATOM 684 N N . LYS A 1 101 ? 22.664 110.021 26.185 1.00 42.80 100 LYS A N 1
ATOM 685 C CA . LYS A 1 101 ? 22.316 109.939 24.756 1.00 42.34 100 LYS A CA 1
ATOM 686 C C . LYS A 1 101 ? 23.414 110.679 23.955 1.00 42.06 100 LYS A C 1
ATOM 687 O O . LYS A 1 101 ? 23.813 110.255 22.882 1.00 43.26 100 LYS A O 1
ATOM 693 N N . THR A 1 102 ? 23.893 111.788 24.503 1.00 42.88 101 THR A N 1
ATOM 694 C CA . THR A 1 102 ? 24.877 112.673 23.847 1.00 43.49 101 THR A CA 1
ATOM 695 C C . THR A 1 102 ? 26.310 112.145 23.710 1.00 43.92 101 THR A C 1
ATOM 696 O O . THR A 1 102 ? 26.967 112.400 22.706 1.00 42.65 101 THR A O 1
ATOM 700 N N . ARG A 1 103 ? 26.808 111.448 24.722 1.00 44.10 102 ARG A N 1
ATOM 701 C CA . ARG A 1 103 ? 28.214 111.035 24.721 1.00 46.00 102 ARG A CA 1
ATOM 702 C C . ARG A 1 103 ? 28.301 109.588 24.265 1.00 46.47 102 ARG A C 1
ATOM 703 O O . ARG A 1 103 ? 27.960 108.676 25.016 1.00 48.12 102 ARG A O 1
ATOM 711 N N . PRO A 1 104 ? 28.738 109.365 23.017 1.00 47.01 103 PRO A N 1
ATOM 712 C CA . PRO A 1 104 ? 28.700 108.000 22.507 1.00 46.34 103 PRO A CA 1
ATOM 713 C C . PRO A 1 104 ? 29.566 107.058 23.314 1.00 45.26 103 PRO A C 1
ATOM 714 O O . PRO A 1 104 ? 30.685 107.413 23.667 1.00 45.15 103 PRO A O 1
ATOM 718 N N . GLY A 1 105 ? 29.027 105.878 23.618 1.00 44.84 104 GLY A N 1
ATOM 719 C CA . GLY A 1 105 ? 29.745 104.868 24.414 1.00 44.06 104 GLY A CA 1
ATOM 720 C C . GLY A 1 105 ? 29.565 104.995 25.919 1.00 43.32 104 GLY A C 1
ATOM 721 O O . GLY A 1 105 ? 30.033 104.134 26.677 1.00 42.74 104 GLY A O 1
ATOM 722 N N . SER A 1 106 ? 28.887 106.058 26.357 1.00 41.98 105 SER A N 1
ATOM 723 C CA . SER A 1 106 ? 28.673 106.291 27.781 1.00 40.28 105 SER A CA 1
ATOM 724 C C . SER A 1 106 ? 27.884 105.149 28.462 1.00 37.91 105 SER A C 1
ATOM 725 O O . SER A 1 106 ? 28.241 104.710 29.555 1.00 38.78 105 SER A O 1
ATOM 728 N N . PRO A 1 107 ? 26.833 104.637 27.829 1.00 37.48 106 PRO A N 1
ATOM 729 C CA . PRO A 1 107 ? 26.207 103.485 28.513 1.00 36.65 106 PRO A CA 1
ATOM 730 C C . PRO A 1 107 ? 27.199 102.328 28.670 1.00 36.68 106 PRO A C 1
ATOM 731 O O . PRO A 1 107 ? 27.261 101.680 29.725 1.00 37.48 106 PRO A O 1
ATOM 735 N N . ALA A 1 108 ? 27.998 102.091 27.643 1.00 35.40 107 ALA A N 1
ATOM 736 C CA . ALA A 1 108 ? 28.923 100.978 27.693 1.00 35.79 107 ALA A CA 1
ATOM 737 C C . ALA A 1 108 ? 29.916 101.223 28.829 1.00 37.49 107 ALA A C 1
ATOM 738 O O . ALA A 1 108 ? 30.238 100.315 29.598 1.00 36.91 107 ALA A O 1
ATOM 740 N N . ARG A 1 109 ? 30.369 102.464 28.956 1.00 38.61 108 ARG A N 1
ATOM 741 C CA . ARG A 1 109 ? 31.321 102.802 29.995 1.00 39.67 108 ARG A CA 1
ATOM 742 C C . ARG A 1 109 ? 30.703 102.627 31.371 1.00 39.44 108 ARG A C 1
ATOM 743 O O . ARG A 1 109 ? 31.426 102.270 32.317 1.00 41.97 108 ARG A O 1
ATOM 751 N N . ALA A 1 110 ? 29.392 102.865 31.491 1.00 36.30 109 ALA A N 1
ATOM 752 C CA . ALA A 1 110 ? 28.680 102.581 32.742 1.00 35.57 109 ALA A CA 1
ATOM 753 C C . ALA A 1 110 ? 28.694 101.068 33.027 1.00 35.77 109 ALA A C 1
ATOM 754 O O . ALA A 1 110 ? 28.952 100.644 34.153 1.00 38.31 109 ALA A O 1
ATOM 756 N N . GLY A 1 111 ? 28.433 100.259 32.002 1.00 35.19 110 GLY A N 1
ATOM 757 C CA . GLY A 1 111 ? 28.455 98.799 32.120 1.00 34.59 110 GLY A CA 1
ATOM 758 C C . GLY A 1 111 ? 29.829 98.284 32.502 1.00 36.88 110 GLY A C 1
ATOM 759 O O . GLY A 1 111 ? 29.959 97.389 33.336 1.00 35.90 110 GLY A O 1
ATOM 760 N N . GLU A 1 112 ? 30.864 98.883 31.932 1.00 39.35 111 GLU A N 1
ATOM 761 C CA . GLU A 1 112 ? 32.245 98.514 32.281 1.00 43.01 111 GLU A CA 1
ATOM 762 C C . GLU A 1 112 ? 32.528 98.849 33.739 1.00 42.07 111 GLU A C 1
ATOM 763 O O . GLU A 1 112 ? 33.165 98.055 34.434 1.00 41.75 111 GLU A O 1
ATOM 769 N N . ALA A 1 113 ? 31.999 99.976 34.225 1.00 41.35 112 ALA A N 1
ATOM 770 C CA . ALA A 1 113 ? 32.215 100.354 35.629 1.00 42.11 112 ALA A CA 1
ATOM 771 C C . ALA A 1 113 ? 31.518 99.350 36.550 1.00 43.75 112 ALA A C 1
ATOM 772 O O . ALA A 1 113 ? 32.130 98.861 37.518 1.00 45.26 112 ALA A O 1
ATOM 774 N N . PHE A 1 114 ? 30.250 99.043 36.268 1.00 40.60 113 PHE A N 1
ATOM 775 C CA . PHE A 1 114 ? 29.556 98.042 37.059 1.00 39.90 113 PHE A CA 1
ATOM 776 C C . PHE A 1 114 ? 30.317 96.720 37.017 1.00 40.25 113 PHE A C 1
ATOM 777 O O . PHE A 1 114 ? 30.471 96.029 38.028 1.00 41.94 113 PHE A O 1
ATOM 785 N N . ARG A 1 115 ? 30.791 96.362 35.834 1.00 40.10 114 ARG A N 1
ATOM 786 C CA . ARG A 1 115 ? 31.461 95.086 35.658 1.00 39.97 114 ARG A CA 1
ATOM 787 C C . ARG A 1 115 ? 32.668 94.978 36.558 1.00 40.51 114 ARG A C 1
ATOM 788 O O . ARG A 1 115 ? 32.916 93.943 37.162 1.00 38.85 114 ARG A O 1
ATOM 796 N N . LYS A 1 116 ? 33.423 96.069 36.621 1.00 42.42 115 LYS A N 1
ATOM 797 C CA . LYS A 1 116 ? 34.594 96.147 37.460 1.00 42.49 115 LYS A CA 1
ATOM 798 C C . LYS A 1 116 ? 34.184 96.044 38.916 1.00 41.61 115 LYS A C 1
ATOM 799 O O . LYS A 1 116 ? 34.835 95.324 39.696 1.00 42.58 115 LYS A O 1
ATOM 805 N N . LEU A 1 117 ? 33.098 96.739 39.256 1.00 39.65 116 LEU A N 1
ATOM 806 C CA . LEU A 1 117 ? 32.587 96.762 40.627 1.00 38.82 116 LEU A CA 1
ATOM 807 C C . LEU A 1 117 ? 32.155 95.405 41.083 1.00 39.63 116 LEU A C 1
ATOM 808 O O . LEU A 1 117 ? 32.659 94.902 42.075 1.00 40.19 116 LEU A O 1
ATOM 813 N N . HIS A 1 118 ? 31.199 94.825 40.370 1.00 42.41 117 HIS A N 1
ATOM 814 C CA . HIS A 1 118 ? 30.623 93.530 40.755 1.00 41.32 117 HIS A CA 1
ATOM 815 C C . HIS A 1 118 ? 31.657 92.426 40.710 1.00 40.61 117 HIS A C 1
ATOM 816 O O . HIS A 1 118 ? 31.657 91.525 41.523 1.00 42.55 117 HIS A O 1
ATOM 823 N N . GLY A 1 119 ? 32.569 92.522 39.767 1.00 43.09 118 GLY A N 1
ATOM 824 C CA . GLY A 1 119 ? 33.655 91.555 39.646 1.00 42.11 118 GLY A CA 1
ATOM 825 C C . GLY A 1 119 ? 34.802 91.770 40.587 1.00 40.67 118 GLY A C 1
ATOM 826 O O . GLY A 1 119 ? 35.766 91.006 40.535 1.00 43.41 118 GLY A O 1
ATOM 827 N N . SER A 1 120 ? 34.723 92.790 41.442 1.00 40.86 119 SER A N 1
ATOM 828 C CA . SER A 1 120 ? 35.817 93.103 42.393 1.00 41.52 119 SER A CA 1
ATOM 829 C C . SER A 1 120 ? 35.782 92.269 43.684 1.00 41.47 119 SER A C 1
ATOM 830 O O . SER A 1 120 ? 34.931 91.409 43.883 1.00 42.60 119 SER A O 1
ATOM 833 N N . GLY A 1 121 ? 36.720 92.545 44.569 1.00 42.15 120 GLY A N 1
ATOM 834 C CA . GLY A 1 121 ? 36.740 91.897 45.867 1.00 43.19 120 GLY A CA 1
ATOM 835 C C . GLY A 1 121 ? 36.047 92.748 46.916 1.00 42.48 120 GLY A C 1
ATOM 836 O O . GLY A 1 121 ? 36.039 92.385 48.096 1.00 42.44 120 GLY A O 1
ATOM 837 N N . ALA A 1 122 ? 35.476 93.875 46.490 1.00 41.91 121 ALA A N 1
ATOM 838 C CA . ALA A 1 122 ? 34.708 94.739 47.374 1.00 42.84 121 ALA A CA 1
ATOM 839 C C . ALA A 1 122 ? 33.774 93.900 48.226 1.00 42.53 121 ALA A C 1
ATOM 840 O O . ALA A 1 122 ? 33.148 93.006 47.703 1.00 44.16 121 ALA A O 1
ATOM 842 N N . VAL A 1 123 ? 33.706 94.194 49.530 1.00 43.57 122 VAL A N 1
ATOM 843 C CA . VAL A 1 123 ? 32.778 93.554 50.462 1.00 43.59 122 VAL A CA 1
ATOM 844 C C . VAL A 1 123 ? 31.978 94.627 51.168 1.00 44.54 122 VAL A C 1
ATOM 845 O O . VAL A 1 123 ? 32.561 95.430 51.887 1.00 44.41 122 VAL A O 1
ATOM 849 N N . PHE A 1 124 ? 30.659 94.649 50.953 1.00 45.92 123 PHE A N 1
ATOM 850 C CA . PHE A 1 124 ? 29.775 95.625 51.603 1.00 45.80 123 PHE A CA 1
ATOM 851 C C . PHE A 1 124 ? 29.058 94.928 52.745 1.00 47.99 123 PHE A C 1
ATOM 852 O O . PHE A 1 124 ? 28.595 93.809 52.583 1.00 49.71 123 PHE A O 1
ATOM 860 N N . PRO A 1 125 ? 28.939 95.600 53.903 1.00 51.23 124 PRO A N 1
ATOM 861 C CA . PRO A 1 125 ? 28.439 94.951 55.121 1.00 51.35 124 PRO A CA 1
ATOM 862 C C . PRO A 1 125 ? 26.959 94.652 55.156 1.00 52.39 124 PRO A C 1
ATOM 863 O O . PRO A 1 125 ? 26.547 93.739 55.856 1.00 52.77 124 PRO A O 1
ATOM 867 N N . PHE A 1 126 ? 26.155 95.427 54.445 1.00 53.92 125 PHE A N 1
ATOM 868 C CA . PHE A 1 126 ? 24.715 95.253 54.530 1.00 53.89 125 PHE A CA 1
ATOM 869 C C . PHE A 1 126 ? 24.122 94.653 53.272 1.00 52.33 125 PHE A C 1
ATOM 870 O O . PHE A 1 126 ? 24.678 94.765 52.200 1.00 52.52 125 PHE A O 1
ATOM 878 N N . ARG A 1 127 ? 22.999 93.978 53.454 1.00 51.81 126 ARG A N 1
ATOM 879 C CA . ARG A 1 127 ? 22.291 93.287 52.400 1.00 52.53 126 ARG A CA 1
ATOM 880 C C . ARG A 1 127 ? 21.189 94.225 51.925 1.00 51.22 126 ARG A C 1
ATOM 881 O O . ARG A 1 127 ? 20.495 94.820 52.738 1.00 51.60 126 ARG A O 1
ATOM 889 N N . PHE A 1 128 ? 21.039 94.375 50.613 1.00 49.93 127 PHE A N 1
ATOM 890 C CA . PHE A 1 128 ? 19.983 95.211 50.055 1.00 48.59 127 PHE A CA 1
ATOM 891 C C . PHE A 1 128 ? 18.690 94.414 50.130 1.00 48.31 127 PHE A C 1
ATOM 892 O O . PHE A 1 128 ? 18.619 93.304 49.627 1.00 48.61 127 PHE A O 1
ATOM 900 N N . GLU A 1 129 ? 17.677 94.975 50.781 1.00 49.06 128 GLU A N 1
ATOM 901 C CA . GLU A 1 129 ? 16.402 94.268 51.002 1.00 49.72 128 GLU A CA 1
ATOM 902 C C . GLU A 1 129 ? 15.283 94.976 50.248 1.00 47.43 128 GLU A C 1
ATOM 903 O O . GLU A 1 129 ? 14.579 95.819 50.811 1.00 47.33 128 GLU A O 1
ATOM 909 N N . LEU A 1 130 ? 15.124 94.620 48.974 1.00 45.42 129 LEU A N 1
ATOM 910 C CA . LEU A 1 130 ? 14.160 95.282 48.101 1.00 44.29 129 LEU A CA 1
ATOM 911 C C . LEU A 1 130 ? 12.709 95.164 48.600 1.00 45.61 129 LEU A C 1
ATOM 912 O O . LEU A 1 130 ? 12.025 96.177 48.788 1.00 44.67 129 LEU A O 1
ATOM 917 N N . PHE A 1 131 ? 12.261 93.937 48.843 1.00 45.81 130 PHE A N 1
ATOM 918 C CA . PHE A 1 131 ? 10.883 93.706 49.248 1.00 45.92 130 PHE A CA 1
ATOM 919 C C . PHE A 1 131 ? 10.611 93.937 50.713 1.00 47.04 130 PHE A C 1
ATOM 920 O O . PHE A 1 131 ? 9.451 94.139 51.101 1.00 46.52 130 PHE A O 1
ATOM 928 N N . ALA A 1 132 ? 11.660 93.906 51.534 1.00 48.18 131 ALA A N 1
ATOM 929 C CA . ALA A 1 132 ? 11.496 94.279 52.937 1.00 48.53 131 ALA A CA 1
ATOM 930 C C . ALA A 1 132 ? 11.082 95.751 52.943 1.00 49.26 131 ALA A C 1
ATOM 931 O O . ALA A 1 132 ? 10.023 96.121 53.487 1.00 48.48 131 ALA A O 1
ATOM 941 N N . ILE A 1 134 ? 9.855 97.572 50.535 1.00 47.52 133 ILE A N 1
ATOM 942 C CA . ILE A 1 134 ? 8.559 97.771 49.883 1.00 46.80 133 ILE A CA 1
ATOM 943 C C . ILE A 1 134 ? 7.400 97.501 50.832 1.00 47.41 133 ILE A C 1
ATOM 944 O O . ILE A 1 134 ? 6.500 98.316 50.947 1.00 46.78 133 ILE A O 1
ATOM 949 N N . ASP A 1 135 ? 7.436 96.359 51.504 1.00 48.71 134 ASP A N 1
ATOM 950 C CA . ASP A 1 135 ? 6.415 96.003 52.485 1.00 50.64 134 ASP A CA 1
ATOM 951 C C . ASP A 1 135 ? 6.354 97.012 53.619 1.00 51.12 134 ASP A C 1
ATOM 952 O O . ASP A 1 135 ? 5.288 97.317 54.148 1.00 51.10 134 ASP A O 1
ATOM 957 N N . ASP A 1 136 ? 7.520 97.496 54.009 1.00 52.50 135 ASP A N 1
ATOM 958 C CA . ASP A 1 136 ? 7.628 98.465 55.073 1.00 54.23 135 ASP A CA 1
ATOM 959 C C . ASP A 1 136 ? 6.798 99.700 54.716 1.00 54.05 135 ASP A C 1
ATOM 960 O O . ASP A 1 136 ? 5.868 100.061 55.459 1.00 53.92 135 ASP A O 1
ATOM 965 N N . TYR A 1 137 ? 7.116 100.311 53.565 1.00 53.14 136 TYR A N 1
ATOM 966 C CA . TYR A 1 137 ? 6.421 101.519 53.086 1.00 52.42 136 TYR A CA 1
ATOM 967 C C . TYR A 1 137 ? 4.911 101.283 52.922 1.00 51.99 136 TYR A C 1
ATOM 968 O O . TYR A 1 137 ? 4.086 102.156 53.239 1.00 51.84 136 TYR A O 1
ATOM 977 N N . LEU A 1 138 ? 4.549 100.101 52.432 1.00 51.56 137 LEU A N 1
ATOM 978 C CA . LEU A 1 138 ? 3.142 99.748 52.265 1.00 50.68 137 LEU A CA 1
ATOM 979 C C . LEU A 1 138 ? 2.380 99.792 53.583 1.00 51.51 137 LEU A C 1
ATOM 980 O O . LEU A 1 138 ? 1.294 100.376 53.637 1.00 52.12 137 LEU A O 1
ATOM 985 N N . LYS A 1 139 ? 2.924 99.159 54.630 1.00 52.64 138 LYS A N 1
ATOM 986 C CA . LYS A 1 139 ? 2.275 99.163 55.957 1.00 53.85 138 LYS A CA 1
ATOM 987 C C . LYS A 1 139 ? 2.064 100.597 56.418 1.00 53.02 138 LYS A C 1
ATOM 988 O O . LYS A 1 139 ? 0.929 101.030 56.637 1.00 51.68 138 LYS A O 1
ATOM 994 N N . VAL A 1 140 ? 3.183 101.315 56.535 1.00 52.63 139 VAL A N 1
ATOM 995 C CA . VAL A 1 140 ? 3.212 102.725 56.904 1.00 51.53 139 VAL A CA 1
ATOM 996 C C . VAL A 1 140 ? 2.020 103.493 56.311 1.00 52.31 139 VAL A C 1
ATOM 997 O O . VAL A 1 140 ? 1.355 104.252 57.023 1.00 52.52 139 VAL A O 1
ATOM 1001 N N . LEU A 1 141 ? 1.734 103.273 55.026 1.00 52.54 140 LEU A N 1
ATOM 1002 C CA . LEU A 1 141 ? 0.587 103.906 54.349 1.00 52.75 140 LEU A CA 1
ATOM 1003 C C . LEU A 1 141 ? -0.624 104.141 55.271 1.00 53.92 140 LEU A C 1
ATOM 1004 O O . LEU A 1 141 ? -1.020 105.289 55.532 1.00 54.42 140 LEU A O 1
ATOM 1006 N N . SER A 1 142 ? -1.176 103.038 55.773 1.00 54.40 141 SER A N 1
ATOM 1007 C CA . SER A 1 142 ? -2.384 103.027 56.612 1.00 53.78 141 SER A CA 1
ATOM 1008 C C . SER A 1 142 ? -2.425 104.095 57.717 1.00 52.86 141 SER A C 1
ATOM 1009 O O . SER A 1 142 ? -1.432 104.338 58.401 1.00 51.72 141 SER A O 1
ATOM 1012 N N . ASN A 1 145 ? -3.281 107.449 56.007 1.00 56.09 144 ASN A N 1
ATOM 1013 C CA . ASN A 1 145 ? -3.437 107.183 54.587 1.00 56.31 144 ASN A CA 1
ATOM 1014 C C . ASN A 1 145 ? -3.643 108.465 53.757 1.00 57.39 144 ASN A C 1
ATOM 1015 O O . ASN A 1 145 ? -4.488 109.299 54.088 1.00 56.89 144 ASN A O 1
ATOM 1017 N N . VAL A 1 146 ? -2.844 108.607 52.693 1.00 58.69 145 VAL A N 1
ATOM 1018 C CA . VAL A 1 146 ? -2.954 109.703 51.708 1.00 58.64 145 VAL A CA 1
ATOM 1019 C C . VAL A 1 146 ? -3.773 109.247 50.484 1.00 58.96 145 VAL A C 1
ATOM 1020 O O . VAL A 1 146 ? -4.215 108.091 50.420 1.00 59.22 145 VAL A O 1
ATOM 1022 N N . THR A 1 147 ? -3.998 110.153 49.527 1.00 58.69 146 THR A N 1
ATOM 1023 C CA . THR A 1 147 ? -4.659 109.783 48.269 1.00 58.03 146 THR A CA 1
ATOM 1024 C C . THR A 1 147 ? -3.575 109.170 47.414 1.00 58.69 146 THR A C 1
ATOM 1025 O O . THR A 1 147 ? -2.472 109.725 47.311 1.00 59.18 146 THR A O 1
ATOM 1029 N N . LEU A 1 148 ? -3.889 108.024 46.814 1.00 58.60 147 LEU A N 1
ATOM 1030 C CA . LEU A 1 148 ? -2.905 107.233 46.058 1.00 58.14 147 LEU A CA 1
ATOM 1031 C C . LEU A 1 148 ? -3.316 107.078 44.589 1.00 58.33 147 LEU A C 1
ATOM 1032 O O . LEU A 1 148 ? -4.510 107.176 44.268 1.00 59.15 147 LEU A O 1
ATOM 1037 N N . PRO A 1 149 ? -2.330 106.837 43.693 1.00 57.60 148 PRO A N 1
ATOM 1038 C CA . PRO A 1 149 ? -2.603 106.769 42.245 1.00 56.59 148 PRO A CA 1
ATOM 1039 C C . PRO A 1 149 ? -3.555 105.655 41.811 1.00 55.74 148 PRO A C 1
ATOM 1040 O O . PRO A 1 149 ? -3.779 104.689 42.546 1.00 55.59 148 PRO A O 1
ATOM 1044 N N . ALA A 1 150 ? -4.109 105.807 40.614 1.00 53.90 149 ALA A N 1
ATOM 1045 C CA . ALA A 1 150 ? -5.007 104.803 40.050 1.00 53.80 149 ALA A CA 1
ATOM 1046 C C . ALA A 1 150 ? -4.248 103.502 39.758 1.00 54.07 149 ALA A C 1
ATOM 1047 O O . ALA A 1 150 ? -3.206 103.521 39.101 1.00 55.64 149 ALA A O 1
ATOM 1049 N N . GLY A 1 151 ? -4.764 102.381 40.264 1.00 54.54 150 GLY A N 1
ATOM 1050 C CA . GLY A 1 151 ? -4.129 101.064 40.100 1.00 53.81 150 GLY A CA 1
ATOM 1051 C C . GLY A 1 151 ? -2.977 100.816 41.063 1.00 54.12 150 GLY A C 1
ATOM 1052 O O . GLY A 1 151 ? -2.086 99.989 40.806 1.00 53.39 150 GLY A O 1
ATOM 1053 N N . TYR A 1 152 ? -2.987 101.549 42.172 1.00 53.81 151 TYR A N 1
ATOM 1054 C CA . TYR A 1 152 ? -1.989 101.397 43.223 1.00 53.57 151 TYR A CA 1
ATOM 1055 C C . TYR A 1 152 ? -1.955 99.944 43.684 1.00 52.94 151 TYR A C 1
ATOM 1056 O O . TYR A 1 152 ? -0.888 99.308 43.709 1.00 52.28 151 TYR A O 1
ATOM 1065 N N . HIS A 1 153 ? -3.134 99.419 44.008 1.00 51.83 152 HIS A N 1
ATOM 1066 C CA . HIS A 1 153 ? -3.244 98.063 44.541 1.00 51.78 152 HIS A CA 1
ATOM 1067 C C . HIS A 1 153 ? -2.935 96.966 43.507 1.00 52.17 152 HIS A C 1
ATOM 1068 O O . HIS A 1 153 ? -2.463 95.884 43.872 1.00 52.25 152 HIS A O 1
ATOM 1075 N N . ASP A 1 154 ? -3.162 97.245 42.227 1.00 52.03 153 ASP A N 1
ATOM 1076 C CA . ASP A 1 154 ? -2.836 96.275 41.176 1.00 51.78 153 ASP A CA 1
ATOM 1077 C C . ASP A 1 154 ? -1.315 96.151 41.068 1.00 52.27 153 ASP A C 1
ATOM 1078 O O . ASP A 1 154 ? -0.745 95.056 41.169 1.00 53.05 153 ASP A O 1
ATOM 1083 N N . VAL A 1 155 ? -0.658 97.286 40.882 1.00 49.66 154 VAL A N 1
ATOM 1084 C CA . VAL A 1 155 ? 0.782 97.296 40.792 1.00 47.36 154 VAL A CA 1
ATOM 1085 C C . VAL A 1 155 ? 1.409 96.572 42.004 1.00 48.82 154 VAL A C 1
ATOM 1086 O O . VAL A 1 155 ? 2.383 95.815 41.843 1.00 48.06 154 VAL A O 1
ATOM 1090 N N . VAL A 1 156 ? 0.854 96.782 43.203 1.00 48.46 155 VAL A N 1
ATOM 1091 C CA . VAL A 1 156 ? 1.375 96.103 44.404 1.00 48.32 155 VAL A CA 1
ATOM 1092 C C . VAL A 1 156 ? 1.103 94.591 44.324 1.00 50.91 155 VAL A C 1
ATOM 1093 O O . VAL A 1 156 ? 1.982 93.767 44.621 1.00 50.06 155 VAL A O 1
ATOM 1097 N N . ARG A 1 157 ? -0.110 94.236 43.902 1.00 52.50 156 ARG A N 1
ATOM 1098 C CA . ARG A 1 157 ? -0.485 92.838 43.763 1.00 54.61 156 ARG A CA 1
ATOM 1099 C C . ARG A 1 157 ? 0.408 92.186 42.709 1.00 53.75 156 ARG A C 1
ATOM 1100 O O . ARG A 1 157 ? 1.052 91.162 42.968 1.00 53.00 156 ARG A O 1
ATOM 1108 N N . GLU A 1 158 ? 0.476 92.802 41.534 1.00 53.56 157 GLU A N 1
ATOM 1109 C CA . GLU A 1 158 ? 1.317 92.276 40.456 1.00 53.91 157 GLU A CA 1
ATOM 1110 C C . GLU A 1 158 ? 2.784 92.153 40.877 1.00 52.18 157 GLU A C 1
ATOM 1111 O O . GLU A 1 158 ? 3.472 91.234 40.430 1.00 52.64 157 GLU A O 1
ATOM 1117 N N . ALA A 1 159 ? 3.254 93.060 41.741 1.00 51.04 158 ALA A N 1
ATOM 1118 C CA . ALA A 1 159 ? 4.644 93.010 42.244 1.00 49.62 158 ALA A CA 1
ATOM 1119 C C . ALA A 1 159 ? 4.900 91.729 43.035 1.00 48.76 158 ALA A C 1
ATOM 1120 O O . ALA A 1 159 ? 6.041 91.266 43.117 1.00 49.83 158 ALA A O 1
ATOM 1122 N N . GLY A 1 160 ? 3.844 91.167 43.617 1.00 47.39 159 GLY A N 1
ATOM 1123 C CA . GLY A 1 160 ? 3.937 89.887 44.287 1.00 47.00 159 GLY A CA 1
ATOM 1124 C C . GLY A 1 160 ? 4.386 88.829 43.306 1.00 46.76 159 GLY A C 1
ATOM 1125 O O . GLY A 1 160 ? 5.224 88.000 43.635 1.00 49.29 159 GLY A O 1
ATOM 1126 N N . GLY A 1 161 ? 3.845 88.875 42.092 1.00 46.13 160 GLY A N 1
ATOM 1127 C CA . GLY A 1 161 ? 4.200 87.920 41.053 1.00 47.36 160 GLY A CA 1
ATOM 1128 C C . GLY A 1 161 ? 5.644 88.096 40.627 1.00 49.23 160 GLY A C 1
ATOM 1129 O O . GLY A 1 161 ? 6.342 87.117 40.347 1.00 50.21 160 GLY A O 1
ATOM 1130 N N . VAL A 1 162 ? 6.083 89.352 40.592 1.00 48.97 161 VAL A N 1
ATOM 1131 C CA . VAL A 1 162 ? 7.455 89.705 40.241 1.00 49.30 161 VAL A CA 1
ATOM 1132 C C . VAL A 1 162 ? 8.407 89.160 41.319 1.00 50.34 161 VAL A C 1
ATOM 1133 O O . VAL A 1 162 ? 9.435 88.539 41.021 1.00 50.26 161 VAL A O 1
ATOM 1137 N N . ARG A 1 163 ? 8.039 89.384 42.576 1.00 49.42 162 ARG A N 1
ATOM 1138 C CA . ARG A 1 163 ? 8.814 88.893 43.703 1.00 48.73 162 ARG A CA 1
ATOM 1139 C C . ARG A 1 163 ? 8.975 87.389 43.595 1.00 47.66 162 ARG A C 1
ATOM 1140 O O . ARG A 1 163 ? 10.055 86.833 43.774 1.00 47.30 162 ARG A O 1
ATOM 1148 N N . SER A 1 164 ? 7.858 86.738 43.315 1.00 47.23 163 SER A N 1
ATOM 1149 C CA . SER A 1 164 ? 7.834 85.304 43.220 1.00 45.96 163 SER A CA 1
ATOM 1150 C C . SER A 1 164 ? 8.721 84.794 42.085 1.00 44.71 163 SER A C 1
ATOM 1151 O O . SER A 1 164 ? 9.408 83.779 42.242 1.00 44.79 163 SER A O 1
ATOM 1154 N N . ALA A 1 165 ? 8.704 85.500 40.955 1.00 42.42 164 ALA A N 1
ATOM 1155 C CA . ALA A 1 165 ? 9.529 85.144 39.815 1.00 41.52 164 ALA A CA 1
ATOM 1156 C C . ALA A 1 165 ? 11.022 85.262 40.172 1.00 41.53 164 ALA A C 1
ATOM 1157 O O . ALA A 1 165 ? 11.840 84.438 39.770 1.00 41.76 164 ALA A O 1
ATOM 1159 N N . LEU A 1 166 ? 11.359 86.278 40.957 1.00 41.18 165 LEU A N 1
ATOM 1160 C CA . LEU A 1 166 ? 12.726 86.484 41.402 1.00 41.52 165 LEU A CA 1
ATOM 1161 C C . LEU A 1 166 ? 13.162 85.448 42.440 1.00 41.10 165 LEU A C 1
ATOM 1162 O O . LEU A 1 166 ? 14.367 85.157 42.563 1.00 42.43 165 LEU A O 1
ATOM 1167 N N . ALA A 1 167 ? 12.196 84.912 43.185 1.00 38.46 166 ALA A N 1
ATOM 1168 C CA . ALA A 1 167 ? 12.475 83.916 44.212 1.00 38.30 166 ALA A CA 1
ATOM 1169 C C . ALA A 1 167 ? 12.472 82.507 43.628 1.00 39.51 166 ALA A C 1
ATOM 1170 O O . ALA A 1 167 ? 12.971 81.580 44.258 1.00 40.78 166 ALA A O 1
ATOM 1172 N N . ALA A 1 168 ? 11.929 82.357 42.420 1.00 39.35 167 ALA A N 1
ATOM 1173 C CA . ALA A 1 168 ? 11.902 81.064 41.735 1.00 39.47 167 ALA A CA 1
ATOM 1174 C C . ALA A 1 168 ? 13.285 80.454 41.485 1.00 39.28 167 ALA A C 1
ATOM 1175 O O . ALA A 1 168 ? 13.368 79.264 41.257 1.00 41.29 167 ALA A O 1
ATOM 1177 N N . HIS A 1 169 ? 14.353 81.247 41.517 1.00 38.81 168 HIS A N 1
ATOM 1178 C CA . HIS A 1 169 ? 15.705 80.724 41.264 1.00 38.68 168 HIS A CA 1
ATOM 1179 C C . HIS A 1 169 ? 16.768 81.492 42.056 1.00 38.56 168 HIS A C 1
ATOM 1180 O O . HIS A 1 169 ? 16.627 82.679 42.301 1.00 41.89 168 HIS A O 1
ATOM 1187 N N . PRO A 1 170 ? 17.843 80.812 42.459 1.00 38.06 169 PRO A N 1
ATOM 1188 C CA . PRO A 1 170 ? 18.953 81.488 43.128 1.00 37.37 169 PRO A CA 1
ATOM 1189 C C . PRO A 1 170 ? 19.458 82.634 42.265 1.00 38.82 169 PRO A C 1
ATOM 1190 O O . PRO A 1 170 ? 19.643 82.447 41.061 1.00 39.19 169 PRO A O 1
ATOM 1194 N N . LEU A 1 171 ? 19.651 83.811 42.856 1.00 38.89 170 LEU A N 1
ATOM 1195 C CA . LEU A 1 171 ? 20.188 84.938 42.131 1.00 37.97 170 LEU A CA 1
ATOM 1196 C C . LEU A 1 171 ? 21.615 85.173 42.633 1.00 39.20 170 LEU A C 1
ATOM 1197 O O . LEU A 1 171 ? 21.929 84.903 43.792 1.00 38.82 170 LEU A O 1
ATOM 1202 N N . PRO A 1 172 ? 22.491 85.664 41.761 1.00 38.56 171 PRO A N 1
ATOM 1203 C CA . PRO A 1 172 ? 23.824 85.945 42.216 1.00 40.15 171 PRO A CA 1
ATOM 1204 C C . PRO A 1 172 ? 23.805 87.172 43.125 1.00 40.86 171 PRO A C 1
ATOM 1205 O O . PRO A 1 172 ? 22.840 87.943 43.078 1.00 41.05 171 PRO A O 1
ATOM 1209 N N . LEU A 1 173 ? 24.851 87.316 43.940 1.00 40.18 172 LEU A N 1
ATOM 1210 C CA . LEU A 1 173 ? 24.967 88.386 44.926 1.00 41.50 172 LEU A CA 1
ATOM 1211 C C . LEU A 1 173 ? 26.295 89.126 44.709 1.00 42.41 172 LEU A C 1
ATOM 1212 O O . LEU A 1 173 ? 27.379 88.531 44.668 1.00 40.55 172 LEU A O 1
ATOM 1217 N N . ALA A 1 174 ? 26.204 90.432 44.528 1.00 42.98 173 ALA A N 1
ATOM 1218 C CA . ALA A 1 174 ? 27.374 91.222 44.252 1.00 42.75 173 ALA A CA 1
ATOM 1219 C C . ALA A 1 174 ? 27.338 92.514 45.065 1.00 43.70 173 ALA A C 1
ATOM 1220 O O . ALA A 1 174 ? 26.255 92.968 45.487 1.00 43.19 173 ALA A O 1
ATOM 1222 N N . ALA A 1 175 ? 28.525 93.088 45.284 1.00 41.88 174 ALA A N 1
ATOM 1223 C CA . ALA A 1 175 ? 28.658 94.415 45.883 1.00 40.87 174 ALA A CA 1
ATOM 1224 C C . ALA A 1 175 ? 28.080 95.483 44.940 1.00 39.63 174 ALA A C 1
ATOM 1225 O O . ALA A 1 175 ? 28.726 95.881 43.992 1.00 37.23 174 ALA A O 1
ATOM 1227 N N . CYS A 1 176 ? 26.862 95.945 45.215 1.00 41.79 175 CYS A N 1
ATOM 1228 C CA . CYS A 1 176 ? 26.172 96.875 44.336 1.00 41.75 175 CYS A CA 1
ATOM 1229 C C . CYS A 1 176 ? 26.045 98.284 44.879 1.00 41.03 175 CYS A C 1
ATOM 1230 O O . CYS A 1 176 ? 25.892 98.493 46.073 1.00 40.54 175 CYS A O 1
ATOM 1233 N N . HIS A 1 177 ? 26.074 99.251 43.968 1.00 41.11 176 HIS A N 1
ATOM 1234 C CA . HIS A 1 177 ? 25.918 100.648 44.330 1.00 41.47 176 HIS A CA 1
ATOM 1235 C C . HIS A 1 177 ? 24.501 100.940 44.819 1.00 42.93 176 HIS A C 1
ATOM 1236 O O . HIS A 1 177 ? 24.331 101.721 45.746 1.00 44.86 176 HIS A O 1
ATOM 1243 N N . CYS A 1 178 ? 23.503 100.354 44.151 1.00 42.00 177 CYS A N 1
ATOM 1244 C CA . CYS A 1 178 ? 22.089 100.413 44.569 1.00 44.62 177 CYS A CA 1
ATOM 1245 C C . CYS A 1 178 ? 21.288 101.681 44.298 1.00 44.81 177 CYS A C 1
ATOM 1246 O O . CYS A 1 178 ? 20.066 101.632 44.313 1.00 44.65 177 CYS A O 1
ATOM 1249 N N . ASP A 1 179 ? 21.946 102.812 44.085 1.00 45.83 178 ASP A N 1
ATOM 1250 C CA . ASP A 1 179 ? 21.241 104.026 43.695 1.00 47.62 178 ASP A CA 1
ATOM 1251 C C . ASP A 1 179 ? 22.039 104.769 42.633 1.00 47.79 178 ASP A C 1
ATOM 1252 O O . ASP A 1 179 ? 22.423 105.918 42.837 1.00 48.44 178 ASP A O 1
ATOM 1257 N N . PRO A 1 180 ? 22.293 104.110 41.491 1.00 48.58 179 PRO A N 1
ATOM 1258 C CA . PRO A 1 180 ? 23.122 104.693 40.433 1.00 48.76 179 PRO A CA 1
ATOM 1259 C C . PRO A 1 180 ? 22.442 105.791 39.602 1.00 48.24 179 PRO A C 1
ATOM 1260 O O . PRO A 1 180 ? 22.197 105.616 38.405 1.00 49.68 179 PRO A O 1
ATOM 1264 N N . LEU A 1 181 ? 22.150 106.918 40.242 1.00 46.87 180 LEU A N 1
ATOM 1265 C CA . LEU A 1 181 ? 21.627 108.080 39.539 1.00 46.04 180 LEU A CA 1
ATOM 1266 C C . LEU A 1 181 ? 22.672 108.555 38.525 1.00 44.96 180 LEU A C 1
ATOM 1267 O O . LEU A 1 181 ? 23.871 108.391 38.726 1.00 43.73 180 LEU A O 1
ATOM 1272 N N . CYS A 1 182 ? 22.209 109.140 37.429 1.00 44.34 181 CYS A N 1
ATOM 1273 C CA . CYS A 1 182 ? 23.100 109.618 36.410 1.00 42.72 181 CYS A CA 1
ATOM 1274 C C . CYS A 1 182 ? 24.175 110.525 36.997 1.00 42.55 181 CYS A C 1
ATOM 1275 O O . CYS A 1 182 ? 25.363 110.403 36.632 1.00 39.08 181 CYS A O 1
ATOM 1278 N N . GLU A 1 183 ? 23.752 111.389 37.930 1.00 41.77 182 GLU A N 1
ATOM 1279 C CA A GLU A 1 183 ? 24.650 112.381 38.557 0.50 41.93 182 GLU A CA 1
ATOM 1280 C CA B GLU A 1 183 ? 24.633 112.379 38.545 0.50 41.95 182 GLU A CA 1
ATOM 1281 C C . GLU A 1 183 ? 25.802 111.733 39.323 1.00 42.96 182 GLU A C 1
ATOM 1282 O O . GLU A 1 183 ? 26.846 112.337 39.503 1.00 41.65 182 GLU A O 1
ATOM 1293 N N . ASN A 1 184 ? 25.618 110.493 39.761 1.00 44.55 183 ASN A N 1
ATOM 1294 C CA . ASN A 1 184 ? 26.671 109.756 40.457 1.00 44.58 183 ASN A CA 1
ATOM 1295 C C . ASN A 1 184 ? 27.792 109.226 39.564 1.00 43.03 183 ASN A C 1
ATOM 1296 O O . ASN A 1 184 ? 28.723 108.609 40.067 1.00 43.55 183 ASN A O 1
ATOM 1301 N N . PHE A 1 185 ? 27.698 109.441 38.251 1.00 41.27 184 PHE A N 1
ATOM 1302 C CA . PHE A 1 185 ? 28.705 108.966 37.318 1.00 40.04 184 PHE A CA 1
ATOM 1303 C C . PHE A 1 185 ? 29.540 110.113 36.799 1.00 41.06 184 PHE A C 1
ATOM 1304 O O . PHE A 1 185 ? 29.007 111.107 36.313 1.00 38.61 184 PHE A O 1
ATOM 1312 N N . LEU A 1 186 ? 30.858 109.956 36.901 1.00 41.82 185 LEU A N 1
ATOM 1313 C CA . LEU A 1 186 ? 31.791 110.938 36.394 1.00 41.87 185 LEU A CA 1
ATOM 1314 C C . LEU A 1 186 ? 32.468 110.299 35.204 1.00 41.85 185 LEU A C 1
ATOM 1315 O O . LEU A 1 186 ? 33.146 109.279 35.342 1.00 42.63 185 LEU A O 1
ATOM 1320 N N . ASP A 1 187 ? 32.302 110.906 34.038 1.00 41.45 186 ASP A N 1
ATOM 1321 C CA . ASP A 1 187 ? 32.811 110.333 32.811 1.00 43.44 186 ASP A CA 1
ATOM 1322 C C . ASP A 1 187 ? 34.058 111.039 32.325 1.00 44.65 186 ASP A C 1
ATOM 1323 O O . ASP A 1 187 ? 34.015 112.231 32.041 1.00 46.77 186 ASP A O 1
ATOM 1328 N N . THR A 1 188 ? 35.175 110.337 32.227 1.00 45.14 187 THR A N 1
ATOM 1329 C CA . THR A 1 188 ? 36.312 110.946 31.562 1.00 47.14 187 THR A CA 1
ATOM 1330 C C . THR A 1 188 ? 35.942 110.668 30.128 1.00 49.64 187 THR A C 1
ATOM 1331 O O . THR A 1 188 ? 34.760 110.492 29.823 1.00 50.09 187 THR A O 1
ATOM 1335 N N . GLY A 1 189 ? 36.897 110.630 29.219 1.00 50.11 188 GLY A N 1
ATOM 1336 C CA . GLY A 1 189 ? 36.514 110.218 27.873 1.00 51.38 188 GLY A CA 1
ATOM 1337 C C . GLY A 1 189 ? 36.290 108.711 27.797 1.00 50.32 188 GLY A C 1
ATOM 1338 O O . GLY A 1 189 ? 35.400 108.237 27.110 1.00 48.92 188 GLY A O 1
ATOM 1339 N N . GLU A 1 190 ? 37.095 107.979 28.561 1.00 50.08 189 GLU A N 1
ATOM 1340 C CA . GLU A 1 190 ? 37.277 106.551 28.387 1.00 50.63 189 GLU A CA 1
ATOM 1341 C C . GLU A 1 190 ? 36.775 105.657 29.519 1.00 50.63 189 GLU A C 1
ATOM 1342 O O . GLU A 1 190 ? 36.654 104.448 29.340 1.00 48.85 189 GLU A O 1
ATOM 1348 N N . ARG A 1 191 ? 36.466 106.243 30.671 1.00 51.17 190 ARG A N 1
ATOM 1349 C CA . ARG A 1 191 ? 35.993 105.471 31.808 1.00 50.39 190 ARG A CA 1
ATOM 1350 C C . ARG A 1 191 ? 35.119 106.285 32.755 1.00 48.00 190 ARG A C 1
ATOM 1351 O O . ARG A 1 191 ? 35.242 107.521 32.877 1.00 49.16 190 ARG A O 1
ATOM 1367 N N . TRP A 1 193 ? 33.738 106.777 36.636 1.00 42.86 192 TRP A N 1
ATOM 1368 C CA . TRP A 1 193 ? 33.889 106.531 38.046 1.00 43.61 192 TRP A CA 1
ATOM 1369 C C . TRP A 1 193 ? 32.486 106.681 38.629 1.00 43.66 192 TRP A C 1
ATOM 1370 O O . TRP A 1 193 ? 31.596 107.263 38.007 1.00 42.12 192 TRP A O 1
ATOM 1381 N N . ILE A 1 194 ? 32.275 106.136 39.818 1.00 44.40 193 ILE A N 1
ATOM 1382 C CA . ILE A 1 194 ? 30.985 106.255 40.487 1.00 42.51 193 ILE A CA 1
ATOM 1383 C C . ILE A 1 194 ? 31.223 106.781 41.912 1.00 43.47 193 ILE A C 1
ATOM 1384 O O . ILE A 1 194 ? 32.188 106.387 42.560 1.00 42.76 193 ILE A O 1
ATOM 1389 N N . VAL A 1 195 ? 30.333 107.671 42.363 1.00 43.33 194 VAL A N 1
ATOM 1390 C CA . VAL A 1 195 ? 30.380 108.272 43.696 1.00 42.70 194 VAL A CA 1
ATOM 1391 C C . VAL A 1 195 ? 29.047 108.072 44.412 1.00 43.98 194 VAL A C 1
ATOM 1392 O O . VAL A 1 195 ? 28.093 107.626 43.795 1.00 43.75 194 VAL A O 1
ATOM 1396 N N . ASP A 1 196 ? 28.989 108.458 45.686 1.00 46.55 195 ASP A N 1
ATOM 1397 C CA . ASP A 1 196 ? 27.775 108.406 46.531 1.00 49.50 195 ASP A CA 1
ATOM 1398 C C . ASP A 1 196 ? 27.355 106.999 46.877 1.00 50.95 195 ASP A C 1
ATOM 1399 O O . ASP A 1 196 ? 26.403 106.459 46.323 1.00 52.46 195 ASP A O 1
ATOM 1404 N N . TRP A 1 197 ? 28.062 106.415 47.830 1.00 50.98 196 TRP A N 1
ATOM 1405 C CA . TRP A 1 197 ? 27.871 105.015 48.177 1.00 49.19 196 TRP A CA 1
ATOM 1406 C C . TRP A 1 197 ? 27.024 104.816 49.396 1.00 48.66 196 TRP A C 1
ATOM 1407 O O . TRP A 1 197 ? 27.063 103.764 50.012 1.00 48.73 196 TRP A O 1
ATOM 1418 N N . GLU A 1 198 ? 26.210 105.800 49.726 1.00 51.23 197 GLU A N 1
ATOM 1419 C CA . GLU A 1 198 ? 25.412 105.714 50.954 1.00 53.46 197 GLU A CA 1
ATOM 1420 C C . GLU A 1 198 ? 24.360 104.592 50.972 1.00 51.88 197 GLU A C 1
ATOM 1421 O O . GLU A 1 198 ? 24.014 104.097 52.052 1.00 51.15 197 GLU A O 1
ATOM 1427 N N . TYR A 1 199 ? 23.866 104.181 49.804 1.00 51.24 198 TYR A N 1
ATOM 1428 C CA . TYR A 1 199 ? 22.862 103.107 49.739 1.00 51.98 198 TYR A CA 1
ATOM 1429 C C . TYR A 1 199 ? 23.455 101.742 49.346 1.00 51.49 198 TYR A C 1
ATOM 1430 O O . TYR A 1 199 ? 22.717 100.788 49.098 1.00 50.08 198 TYR A O 1
ATOM 1439 N N . SER A 1 200 ? 24.781 101.651 49.299 1.00 51.02 199 SER A N 1
ATOM 1440 C CA . SER A 1 200 ? 25.468 100.435 48.877 1.00 50.95 199 SER A CA 1
ATOM 1441 C C . SER A 1 200 ? 25.078 99.259 49.711 1.00 50.44 199 SER A C 1
ATOM 1442 O O . SER A 1 200 ? 24.699 99.424 50.863 1.00 52.58 199 SER A O 1
ATOM 1445 N N . GLY A 1 201 ? 25.205 98.074 49.117 1.00 49.19 200 GLY A N 1
ATOM 1446 C CA . GLY A 1 201 ? 24.908 96.804 49.779 1.00 48.77 200 GLY A CA 1
ATOM 1447 C C . GLY A 1 201 ? 25.111 95.597 48.850 1.00 48.35 200 GLY A C 1
ATOM 1448 O O . GLY A 1 201 ? 25.342 95.748 47.642 1.00 48.73 200 GLY A O 1
ATOM 1457 N N . ASN A 1 203 ? 23.642 92.761 46.702 1.00 42.99 202 ASN A N 1
ATOM 1458 C CA . ASN A 1 203 ? 22.407 92.768 45.958 1.00 39.90 202 ASN A CA 1
ATOM 1459 C C . ASN A 1 203 ? 22.554 91.944 44.673 1.00 39.72 202 ASN A C 1
ATOM 1460 O O . ASN A 1 203 ? 23.648 91.464 44.334 1.00 39.04 202 ASN A O 1
ATOM 1465 N N . ASP A 1 204 ? 21.430 91.748 43.983 1.00 39.59 203 ASP A N 1
ATOM 1466 C CA . ASP A 1 204 ? 21.421 91.167 42.642 1.00 39.14 203 ASP A CA 1
ATOM 1467 C C . ASP A 1 204 ? 22.066 92.211 41.736 1.00 39.68 203 ASP A C 1
ATOM 1468 O O . ASP A 1 204 ? 21.511 93.289 41.578 1.00 39.96 203 ASP A O 1
ATOM 1473 N N . PRO A 1 205 ? 23.236 91.898 41.145 1.00 40.20 204 PRO A N 1
ATOM 1474 C CA . PRO A 1 205 ? 23.967 92.841 40.328 1.00 39.94 204 PRO A CA 1
ATOM 1475 C C . PRO A 1 205 ? 23.119 93.549 39.293 1.00 40.53 204 PRO A C 1
ATOM 1476 O O . PRO A 1 205 ? 23.397 94.703 38.975 1.00 42.74 204 PRO A O 1
ATOM 1480 N N . LEU A 1 206 ? 22.104 92.874 38.764 1.00 40.20 205 LEU A N 1
ATOM 1481 C CA . LEU A 1 206 ? 21.247 93.477 37.745 1.00 39.96 205 LEU A CA 1
ATOM 1482 C C . LEU A 1 206 ? 20.298 94.543 38.276 1.00 40.15 205 LEU A C 1
ATOM 1483 O O . LEU A 1 206 ? 19.594 95.205 37.497 1.00 38.16 205 LEU A O 1
ATOM 1488 N N . TRP A 1 207 ? 20.265 94.727 39.589 1.00 40.44 206 TRP A N 1
ATOM 1489 C CA . TRP A 1 207 ? 19.478 95.823 40.139 1.00 40.99 206 TRP A CA 1
ATOM 1490 C C . TRP A 1 207 ? 20.123 97.141 39.722 1.00 42.16 206 TRP A C 1
ATOM 1491 O O . TRP A 1 207 ? 19.421 98.099 39.381 1.00 44.54 206 TRP A O 1
ATOM 1502 N N . ASP A 1 208 ? 21.455 97.181 39.768 1.00 39.38 207 ASP A N 1
ATOM 1503 C CA . ASP A 1 208 ? 22.211 98.358 39.378 1.00 39.16 207 ASP A CA 1
ATOM 1504 C C . ASP A 1 208 ? 21.941 98.745 37.936 1.00 37.34 207 ASP A C 1
ATOM 1505 O O . ASP A 1 208 ? 21.716 99.935 37.632 1.00 36.25 207 ASP A O 1
ATOM 1510 N N . LEU A 1 209 ? 21.974 97.747 37.053 1.00 37.66 208 LEU A N 1
ATOM 1511 C CA . LEU A 1 209 ? 21.692 97.972 35.622 1.00 37.37 208 LEU A CA 1
ATOM 1512 C C . LEU A 1 209 ? 20.278 98.483 35.428 1.00 38.86 208 LEU A C 1
ATOM 1513 O O . LEU A 1 209 ? 20.061 99.454 34.700 1.00 40.48 208 LEU A O 1
ATOM 1518 N N . GLY A 1 210 ? 19.321 97.863 36.107 1.00 40.77 209 GLY A N 1
ATOM 1519 C CA . GLY A 1 210 ? 17.919 98.291 35.962 1.00 42.76 209 GLY A CA 1
ATOM 1520 C C . GLY A 1 210 ? 17.695 99.703 36.482 1.00 42.91 209 GLY A C 1
ATOM 1521 O O . GLY A 1 210 ? 16.953 100.502 35.888 1.00 42.04 209 GLY A O 1
ATOM 1522 N N . ASP A 1 211 ? 18.354 100.012 37.595 1.00 41.74 210 ASP A N 1
ATOM 1523 C CA . ASP A 1 211 ? 18.194 101.310 38.236 1.00 41.62 210 ASP A CA 1
ATOM 1524 C C . ASP A 1 211 ? 18.744 102.426 37.360 1.00 41.38 210 ASP A C 1
ATOM 1525 O O . ASP A 1 211 ? 18.073 103.434 37.134 1.00 43.10 210 ASP A O 1
ATOM 1530 N N . LEU A 1 212 ? 19.952 102.243 36.853 1.00 39.84 211 LEU A N 1
ATOM 1531 C CA . LEU A 1 212 ? 20.542 103.228 35.961 1.00 39.35 211 LEU A CA 1
ATOM 1532 C C . LEU A 1 212 ? 19.659 103.450 34.756 1.00 40.61 211 LEU A C 1
ATOM 1533 O O . LEU A 1 212 ? 19.417 104.590 34.374 1.00 42.38 211 LEU A O 1
ATOM 1538 N N . SER A 1 213 ? 19.174 102.366 34.157 1.00 41.32 212 SER A N 1
ATOM 1539 C CA . SER A 1 213 ? 18.328 102.466 32.968 1.00 42.04 212 SER A CA 1
ATOM 1540 C C . SER A 1 213 ? 17.111 103.343 33.194 1.00 43.10 212 SER A C 1
ATOM 1541 O O . SER A 1 213 ? 16.835 104.231 32.379 1.00 42.04 212 SER A O 1
ATOM 1544 N N . VAL A 1 214 ? 16.391 103.102 34.296 1.00 44.51 213 VAL A N 1
ATOM 1545 C CA . VAL A 1 214 ? 15.192 103.892 34.617 1.00 45.85 213 VAL A CA 1
ATOM 1546 C C . VAL A 1 214 ? 15.539 105.338 34.976 1.00 47.28 213 VAL A C 1
ATOM 1547 O O . VAL A 1 214 ? 14.776 106.267 34.649 1.00 49.46 213 VAL A O 1
ATOM 1551 N N . GLU A 1 215 ? 16.681 105.529 35.635 1.00 46.27 214 GLU A N 1
ATOM 1552 C CA . GLU A 1 215 ? 17.107 106.864 36.054 1.00 46.00 214 GLU A CA 1
ATOM 1553 C C . GLU A 1 215 ? 17.620 107.661 34.864 1.00 47.20 214 GLU A C 1
ATOM 1554 O O . GLU A 1 215 ? 17.438 108.880 34.792 1.00 48.72 214 GLU A O 1
ATOM 1560 N N . GLY A 1 216 ? 18.252 106.976 33.915 1.00 46.98 215 GLY A N 1
ATOM 1561 C CA . GLY A 1 216 ? 18.766 107.640 32.701 1.00 45.80 215 GLY A CA 1
ATOM 1562 C C . GLY A 1 216 ? 17.798 107.747 31.535 1.00 43.03 215 GLY A C 1
ATOM 1563 O O . GLY A 1 216 ? 18.158 108.275 30.480 1.00 41.43 215 GLY A O 1
ATOM 1564 N N . LYS A 1 217 ? 16.580 107.239 31.725 1.00 43.19 216 LYS A N 1
ATOM 1565 C CA . LYS A 1 217 ? 15.573 107.190 30.663 1.00 43.78 216 LYS A CA 1
ATOM 1566 C C . LYS A 1 217 ? 16.187 106.540 29.433 1.00 42.72 216 LYS A C 1
ATOM 1567 O O . LYS A 1 217 ? 16.108 107.071 28.331 1.00 43.98 216 LYS A O 1
ATOM 1573 N N . PHE A 1 218 ? 16.814 105.388 29.643 1.00 42.08 217 PHE A N 1
ATOM 1574 C CA . PHE A 1 218 ? 17.508 104.678 28.577 1.00 42.31 217 PHE A CA 1
ATOM 1575 C C . PHE A 1 218 ? 16.544 104.074 27.611 1.00 41.16 217 PHE A C 1
ATOM 1576 O O . PHE A 1 218 ? 15.557 103.486 28.019 1.00 44.05 217 PHE A O 1
ATOM 1584 N N . ASN A 1 219 ? 16.823 104.202 26.328 1.00 40.11 218 ASN A N 1
ATOM 1585 C CA . ASN A 1 219 ? 15.971 103.545 25.333 1.00 41.22 218 ASN A CA 1
ATOM 1586 C C . ASN A 1 219 ? 16.527 102.134 25.128 1.00 41.75 218 ASN A C 1
ATOM 1587 O O . ASN A 1 219 ? 17.564 101.793 25.679 1.00 40.73 218 ASN A O 1
ATOM 1592 N N . ALA A 1 220 ? 15.816 101.331 24.336 1.00 43.19 219 ALA A N 1
ATOM 1593 C CA . ALA A 1 220 ? 16.201 99.946 24.059 1.00 40.83 219 ALA A CA 1
ATOM 1594 C C . ALA A 1 220 ? 17.658 99.817 23.648 1.00 40.53 219 ALA A C 1
ATOM 1595 O O . ALA A 1 220 ? 18.350 98.905 24.097 1.00 42.29 219 ALA A O 1
ATOM 1597 N N . ASN A 1 221 ? 18.105 100.715 22.780 1.00 40.87 220 ASN A N 1
ATOM 1598 C CA . ASN A 1 221 ? 19.469 100.690 22.262 1.00 42.21 220 ASN A CA 1
ATOM 1599 C C . ASN A 1 221 ? 20.515 100.872 23.354 1.00 42.62 220 ASN A C 1
ATOM 1600 O O . ASN A 1 221 ? 21.497 100.158 23.392 1.00 42.86 220 ASN A O 1
ATOM 1605 N N . GLN A 1 222 ? 20.274 101.830 24.242 1.00 43.36 221 GLN A N 1
ATOM 1606 C CA . GLN A 1 222 ? 21.176 102.110 25.333 1.00 43.35 221 GLN A CA 1
ATOM 1607 C C . GLN A 1 222 ? 21.272 100.911 26.269 1.00 44.15 221 GLN A C 1
ATOM 1608 O O . GLN A 1 222 ? 22.377 100.553 26.738 1.00 43.03 221 GLN A O 1
ATOM 1614 N N . ASP A 1 223 ? 20.121 100.288 26.527 1.00 41.81 222 ASP A N 1
ATOM 1615 C CA . ASP A 1 223 ? 20.079 99.077 27.343 1.00 41.01 222 ASP A CA 1
ATOM 1616 C C . ASP A 1 223 ? 20.921 97.964 26.741 1.00 40.44 222 ASP A C 1
ATOM 1617 O O . ASP A 1 223 ? 21.642 97.291 27.473 1.00 43.06 222 ASP A O 1
ATOM 1622 N N . GLU A 1 224 ? 20.852 97.762 25.427 1.00 37.96 223 GLU A N 1
ATOM 1623 C CA . GLU A 1 224 ? 21.687 96.745 24.789 1.00 37.27 223 GLU A CA 1
ATOM 1624 C C . GLU A 1 224 ? 23.153 97.108 24.951 1.00 38.17 223 GLU A C 1
ATOM 1625 O O . GLU A 1 224 ? 23.973 96.281 25.282 1.00 37.82 223 GLU A O 1
ATOM 1631 N N . GLU A 1 225 ? 23.479 98.357 24.684 1.00 39.18 224 GLU A N 1
ATOM 1632 C CA . GLU A 1 225 ? 24.848 98.796 24.800 1.00 40.79 224 GLU A CA 1
ATOM 1633 C C . GLU A 1 225 ? 25.360 98.593 26.238 1.00 40.44 224 GLU A C 1
ATOM 1634 O O . GLU A 1 225 ? 26.492 98.159 26.423 1.00 41.05 224 GLU A O 1
ATOM 1640 N N . LEU A 1 226 ? 24.511 98.889 27.231 1.00 39.87 225 LEU A N 1
ATOM 1641 C CA . LEU A 1 226 ? 24.843 98.734 28.664 1.00 37.55 225 LEU A CA 1
ATOM 1642 C C . LEU A 1 226 ? 25.090 97.270 29.017 1.00 39.79 225 LEU A C 1
ATOM 1643 O O . LEU A 1 226 ? 26.100 96.923 29.609 1.00 42.10 225 LEU A O 1
ATOM 1656 N N . ARG A 1 228 ? 25.530 94.626 26.988 1.00 40.46 227 ARG A N 1
ATOM 1657 C CA . ARG A 1 228 ? 26.586 94.019 26.211 1.00 41.90 227 ARG A CA 1
ATOM 1658 C C . ARG A 1 228 ? 27.933 94.353 26.821 1.00 40.08 227 ARG A C 1
ATOM 1659 O O . ARG A 1 228 ? 28.778 93.483 26.915 1.00 43.94 227 ARG A O 1
ATOM 1667 N N . ALA A 1 229 ? 28.132 95.604 27.233 1.00 39.56 228 ALA A N 1
ATOM 1668 C CA . ALA A 1 229 ? 29.405 96.018 27.831 1.00 40.63 228 ALA A CA 1
ATOM 1669 C C . ALA A 1 229 ? 29.570 95.375 29.181 1.00 40.69 228 ALA A C 1
ATOM 1670 O O . ALA A 1 229 ? 30.677 95.035 29.571 1.00 39.42 228 ALA A O 1
ATOM 1672 N N . TYR A 1 230 ? 28.458 95.218 29.894 1.00 41.59 229 TYR A N 1
ATOM 1673 C CA . TYR A 1 230 ? 28.483 94.616 31.233 1.00 42.76 229 TYR A CA 1
ATOM 1674 C C . TYR A 1 230 ? 28.804 93.123 31.239 1.00 43.02 229 TYR A C 1
ATOM 1675 O O . TYR A 1 230 ? 29.636 92.683 32.028 1.00 42.45 229 TYR A O 1
ATOM 1684 N N . PHE A 1 231 ? 28.127 92.369 30.369 1.00 42.16 230 PHE A N 1
ATOM 1685 C CA . PHE A 1 231 ? 28.218 90.912 30.328 1.00 40.02 230 PHE A CA 1
ATOM 1686 C C . PHE A 1 231 ? 29.344 90.379 29.477 1.00 42.65 230 PHE A C 1
ATOM 1687 O O . PHE A 1 231 ? 29.684 89.209 29.583 1.00 41.68 230 PHE A O 1
ATOM 1695 N N . GLY A 1 232 ? 29.896 91.211 28.597 1.00 45.61 231 GLY A N 1
ATOM 1696 C CA . GLY A 1 232 ? 30.976 90.778 27.705 1.00 44.82 231 GLY A CA 1
ATOM 1697 C C . GLY A 1 232 ? 30.389 89.991 26.551 1.00 44.53 231 GLY A C 1
ATOM 1698 O O . GLY A 1 232 ? 31.086 89.196 25.901 1.00 45.04 231 GLY A O 1
ATOM 1699 N N . GLY A 1 233 ? 29.104 90.222 26.298 1.00 41.47 232 GLY A N 1
ATOM 1700 C CA . GLY A 1 233 ? 28.396 89.559 25.209 1.00 39.73 232 GLY A CA 1
ATOM 1701 C C . GLY A 1 233 ? 26.949 89.960 25.256 1.00 39.69 232 GLY A C 1
ATOM 1702 O O . GLY A 1 233 ? 26.480 90.485 26.236 1.00 41.35 232 GLY A O 1
ATOM 1703 N N . GLU A 1 234 ? 26.219 89.717 24.196 1.00 42.75 233 GLU A N 1
ATOM 1704 C CA . GLU A 1 234 ? 24.799 90.060 24.201 1.00 44.43 233 GLU A CA 1
ATOM 1705 C C . GLU A 1 234 ? 24.077 89.391 25.371 1.00 41.84 233 GLU A C 1
ATOM 1706 O O . GLU A 1 234 ? 24.280 88.213 25.634 1.00 39.85 233 GLU A O 1
ATOM 1712 N N . ALA A 1 235 ? 23.229 90.157 26.046 1.00 42.26 234 ALA A N 1
ATOM 1713 C CA . ALA A 1 235 ? 22.416 89.670 27.167 1.00 41.59 234 ALA A CA 1
ATOM 1714 C C . ALA A 1 235 ? 21.514 88.519 26.722 1.00 41.73 234 ALA A C 1
ATOM 1715 O O . ALA A 1 235 ? 21.263 88.368 25.548 1.00 40.98 234 ALA A O 1
ATOM 1717 N N . ARG A 1 236 ? 21.070 87.712 27.693 1.00 41.43 235 ARG A N 1
ATOM 1718 C CA . ARG A 1 236 ? 20.219 86.550 27.468 1.00 39.61 235 ARG A CA 1
ATOM 1719 C C . ARG A 1 236 ? 18.826 86.848 27.993 1.00 37.58 235 ARG A C 1
ATOM 1720 O O . ARG A 1 236 ? 18.644 87.754 28.784 1.00 40.45 235 ARG A O 1
ATOM 1728 N N . PRO A 1 237 ? 17.823 86.102 27.552 1.00 36.71 236 PRO A N 1
ATOM 1729 C CA . PRO A 1 237 ? 16.421 86.428 27.953 1.00 35.29 236 PRO A CA 1
ATOM 1730 C C . PRO A 1 237 ? 16.135 86.476 29.451 1.00 38.60 236 PRO A C 1
ATOM 1731 O O . PRO A 1 237 ? 15.253 87.231 29.872 1.00 40.47 236 PRO A O 1
ATOM 1735 N N . ALA A 1 238 ? 16.869 85.695 30.252 1.00 39.72 237 ALA A N 1
ATOM 1736 C CA . ALA A 1 238 ? 16.663 85.693 31.710 1.00 39.68 237 ALA A CA 1
ATOM 1737 C C . ALA A 1 238 ? 17.315 86.919 32.327 1.00 38.78 237 ALA A C 1
ATOM 1738 O O . ALA A 1 238 ? 16.827 87.499 33.295 1.00 39.73 237 ALA A O 1
ATOM 1740 N N . GLU A 1 239 ? 18.439 87.300 31.754 1.00 40.69 238 GLU A N 1
ATOM 1741 C CA . GLU A 1 239 ? 19.198 88.448 32.221 1.00 40.57 238 GLU A CA 1
ATOM 1742 C C . GLU A 1 239 ? 18.421 89.700 31.925 1.00 40.95 238 GLU A C 1
ATOM 1743 O O . GLU A 1 239 ? 18.119 90.488 32.821 1.00 42.17 238 GLU A O 1
ATOM 1749 N N . ARG A 1 240 ? 18.083 89.860 30.654 1.00 42.26 239 ARG A N 1
ATOM 1750 C CA . ARG A 1 240 ? 17.278 90.987 30.177 1.00 43.10 239 ARG A CA 1
ATOM 1751 C C . ARG A 1 240 ? 16.012 91.101 30.996 1.00 42.68 239 ARG A C 1
ATOM 1752 O O . ARG A 1 240 ? 15.610 92.194 31.373 1.00 44.31 239 ARG A O 1
ATOM 1760 N N . GLY A 1 241 ? 15.377 89.967 31.265 1.00 42.79 240 GLY A N 1
ATOM 1761 C CA . GLY A 1 241 ? 14.161 89.941 32.075 1.00 43.21 240 GLY A CA 1
ATOM 1762 C C . GLY A 1 241 ? 14.346 90.508 33.479 1.00 42.82 240 GLY A C 1
ATOM 1763 O O . GLY A 1 241 ? 13.459 91.163 34.022 1.00 41.92 240 GLY A O 1
ATOM 1764 N N . ARG A 1 242 ? 15.488 90.222 34.087 1.00 42.50 241 ARG A N 1
ATOM 1765 C CA . ARG A 1 242 ? 15.749 90.723 35.429 1.00 42.43 241 ARG A CA 1
ATOM 1766 C C . ARG A 1 242 ? 15.925 92.237 35.405 1.00 42.29 241 ARG A C 1
ATOM 1767 O O . ARG A 1 242 ? 15.393 92.949 36.255 1.00 42.05 241 ARG A O 1
ATOM 1775 N N . VAL A 1 243 ? 16.634 92.735 34.401 1.00 42.02 242 VAL A N 1
ATOM 1776 C CA . VAL A 1 243 ? 16.826 94.169 34.289 1.00 39.67 242 VAL A CA 1
ATOM 1777 C C . VAL A 1 243 ? 15.452 94.833 34.162 1.00 40.24 242 VAL A C 1
ATOM 1778 O O . VAL A 1 243 ? 15.100 95.741 34.918 1.00 42.41 242 VAL A O 1
ATOM 1782 N N . VAL A 1 244 ? 14.650 94.361 33.233 1.00 40.84 243 VAL A N 1
ATOM 1783 C CA . VAL A 1 244 ? 13.325 94.957 33.050 1.00 41.80 243 VAL A CA 1
ATOM 1784 C C . VAL A 1 244 ? 12.504 94.874 34.353 1.00 42.63 243 VAL A C 1
ATOM 1785 O O . VAL A 1 244 ? 11.824 95.827 34.723 1.00 43.24 243 VAL A O 1
ATOM 1789 N N . ILE A 1 245 ? 12.609 93.754 35.063 1.00 43.54 244 ILE A N 1
ATOM 1790 C CA . ILE A 1 245 ? 11.898 93.568 36.327 1.00 44.41 244 ILE A CA 1
ATOM 1791 C C . ILE A 1 245 ? 12.306 94.632 37.353 1.00 46.68 244 ILE A C 1
ATOM 1792 O O . ILE A 1 245 ? 11.444 95.236 38.034 1.00 46.08 244 ILE A O 1
ATOM 1797 N N . TYR A 1 246 ? 13.612 94.872 37.448 1.00 45.32 245 TYR A N 1
ATOM 1798 C CA . TYR A 1 246 ? 14.126 95.878 38.368 1.00 45.52 245 TYR A CA 1
ATOM 1799 C C . TYR A 1 246 ? 13.784 97.298 37.912 1.00 46.08 245 TYR A C 1
ATOM 1800 O O . TYR A 1 246 ? 13.538 98.166 38.755 1.00 44.57 245 TYR A O 1
ATOM 1809 N N . LYS A 1 247 ? 13.766 97.550 36.603 1.00 46.27 246 LYS A N 1
ATOM 1810 C CA . LYS A 1 247 ? 13.279 98.843 36.129 1.00 45.96 246 LYS A CA 1
ATOM 1811 C C . LYS A 1 247 ? 11.927 99.120 36.797 1.00 44.12 246 LYS A C 1
ATOM 1812 O O . LYS A 1 247 ? 11.721 100.183 37.361 1.00 43.09 246 LYS A O 1
ATOM 1818 N N . ALA A 1 248 ? 11.023 98.145 36.762 1.00 43.21 247 ALA A N 1
ATOM 1819 C CA . ALA A 1 248 ? 9.694 98.323 37.349 1.00 43.29 247 ALA A CA 1
ATOM 1820 C C . ALA A 1 248 ? 9.766 98.461 38.869 1.00 43.61 247 ALA A C 1
ATOM 1821 O O . ALA A 1 248 ? 9.183 99.381 39.428 1.00 45.58 247 ALA A O 1
ATOM 1831 N N . CYS A 1 250 ? 12.234 99.302 40.799 1.00 47.77 249 CYS A N 1
ATOM 1832 C CA . CYS A 1 250 ? 12.958 100.506 41.158 1.00 46.57 249 CYS A CA 1
ATOM 1833 C C . CYS A 1 250 ? 12.023 101.697 41.216 1.00 45.65 249 CYS A C 1
ATOM 1834 O O . CYS A 1 250 ? 11.986 102.428 42.187 1.00 43.42 249 CYS A O 1
ATOM 1837 N N . ASP A 1 251 ? 11.239 101.884 40.169 1.00 47.29 250 ASP A N 1
ATOM 1838 C CA . ASP A 1 251 ? 10.225 102.935 40.169 1.00 45.90 250 ASP A CA 1
ATOM 1839 C C . ASP A 1 251 ? 9.233 102.766 41.308 1.00 46.15 250 ASP A C 1
ATOM 1840 O O . ASP A 1 251 ? 8.839 103.747 41.940 1.00 48.39 250 ASP A O 1
ATOM 1845 N N . LEU A 1 252 ? 8.804 101.536 41.556 1.00 45.72 251 LEU A N 1
ATOM 1846 C CA . LEU A 1 252 ? 7.818 101.281 42.605 1.00 46.28 251 LEU A CA 1
ATOM 1847 C C . LEU A 1 252 ? 8.356 101.667 43.981 1.00 46.76 251 LEU A C 1
ATOM 1848 O O . LEU A 1 252 ? 7.650 102.298 44.772 1.00 47.42 251 LEU A O 1
ATOM 1853 N N . LEU A 1 253 ? 9.594 101.257 44.260 1.00 46.13 252 LEU A N 1
ATOM 1854 C CA . LEU A 1 253 ? 10.254 101.546 45.536 1.00 46.88 252 LEU A CA 1
ATOM 1855 C C . LEU A 1 253 ? 10.204 103.030 45.839 1.00 47.83 252 LEU A C 1
ATOM 1856 O O . LEU A 1 253 ? 9.673 103.453 46.866 1.00 48.75 252 LEU A O 1
ATOM 1861 N N . TRP A 1 254 ? 10.744 103.810 44.912 1.00 49.18 253 TRP A N 1
ATOM 1862 C CA . TRP A 1 254 ? 10.793 105.250 45.048 1.00 49.50 253 TRP A CA 1
ATOM 1863 C C . TRP A 1 254 ? 9.397 105.875 45.014 1.00 49.80 253 TRP A C 1
ATOM 1864 O O . TRP A 1 254 ? 9.128 106.822 45.747 1.00 50.12 253 TRP A O 1
ATOM 1875 N N . THR A 1 255 ? 8.502 105.357 44.182 1.00 49.55 254 THR A N 1
ATOM 1876 C CA . THR A 1 255 ? 7.133 105.873 44.177 1.00 49.78 254 THR A CA 1
ATOM 1877 C C . THR A 1 255 ? 6.553 105.873 45.591 1.00 51.15 254 THR A C 1
ATOM 1878 O O . THR A 1 255 ? 6.060 106.900 46.064 1.00 51.43 254 THR A O 1
ATOM 1882 N N . LEU A 1 256 ? 6.629 104.721 46.258 1.00 52.57 255 LEU A N 1
ATOM 1883 C CA . LEU A 1 256 ? 6.123 104.566 47.628 1.00 52.94 255 LEU A CA 1
ATOM 1884 C C . LEU A 1 256 ? 6.828 105.488 48.619 1.00 54.09 255 LEU A C 1
ATOM 1885 O O . LEU A 1 256 ? 6.186 106.071 49.489 1.00 53.51 255 LEU A O 1
ATOM 1890 N N . TRP A 1 257 ? 8.145 105.607 48.480 1.00 55.64 256 TRP A N 1
ATOM 1891 C CA . TRP A 1 257 ? 8.941 106.540 49.290 1.00 57.48 256 TRP A CA 1
ATOM 1892 C C . TRP A 1 257 ? 8.464 107.990 49.135 1.00 57.69 256 TRP A C 1
ATOM 1893 O O . TRP A 1 257 ? 8.356 108.734 50.122 1.00 58.79 256 TRP A O 1
ATOM 1904 N N . GLY A 1 258 ? 8.201 108.379 47.884 1.00 56.96 257 GLY A N 1
ATOM 1905 C CA . GLY A 1 258 ? 7.724 109.720 47.542 1.00 56.25 257 GLY A CA 1
ATOM 1906 C C . GLY A 1 258 ? 6.350 110.026 48.117 1.00 56.54 257 GLY A C 1
ATOM 1907 O O . GLY A 1 258 ? 6.070 111.173 48.486 1.00 57.60 257 GLY A O 1
ATOM 1908 N N . LEU A 1 259 ? 5.486 109.013 48.184 1.00 56.21 258 LEU A N 1
ATOM 1909 C CA . LEU A 1 259 ? 4.179 109.168 48.838 1.00 55.88 258 LEU A CA 1
ATOM 1910 C C . LEU A 1 259 ? 4.360 109.402 50.346 1.00 56.70 258 LEU A C 1
ATOM 1911 O O . LEU A 1 259 ? 3.629 110.201 50.948 1.00 57.08 258 LEU A O 1
ATOM 1916 N N . ILE A 1 260 ? 5.355 108.737 50.940 1.00 57.24 259 ILE A N 1
ATOM 1917 C CA . ILE A 1 260 ? 5.683 108.919 52.364 1.00 57.94 259 ILE A CA 1
ATOM 1918 C C . ILE A 1 260 ? 6.151 110.372 52.630 1.00 59.12 259 ILE A C 1
ATOM 1919 O O . ILE A 1 260 ? 5.786 110.969 53.641 1.00 59.25 259 ILE A O 1
ATOM 1924 N N . GLN A 1 261 ? 6.930 110.934 51.706 1.00 59.24 260 GLN A N 1
ATOM 1925 C CA . GLN A 1 261 ? 7.363 112.328 51.800 1.00 59.49 260 GLN A CA 1
ATOM 1926 C C . GLN A 1 261 ? 6.200 113.291 51.623 1.00 59.81 260 GLN A C 1
ATOM 1927 O O . GLN A 1 261 ? 6.159 114.327 52.296 1.00 60.30 260 GLN A O 1
ATOM 1933 N N . LEU A 1 262 ? 5.279 112.966 50.707 1.00 59.63 261 LEU A N 1
ATOM 1934 C CA . LEU A 1 262 ? 4.088 113.800 50.458 1.00 59.80 261 LEU A CA 1
ATOM 1935 C C . LEU A 1 262 ? 3.171 113.858 51.681 1.00 60.30 261 LEU A C 1
ATOM 1936 O O . LEU A 1 262 ? 2.561 114.899 51.964 1.00 60.75 261 LEU A O 1
ATOM 1938 N N . ALA A 1 263 ? 3.076 112.744 52.406 1.00 60.61 262 ALA A N 1
ATOM 1939 C CA . ALA A 1 263 ? 2.262 112.693 53.626 1.00 61.05 262 ALA A CA 1
ATOM 1940 C C . ALA A 1 263 ? 2.967 113.377 54.816 1.00 61.78 262 ALA A C 1
ATOM 1941 O O . ALA A 1 263 ? 2.301 113.887 55.719 1.00 61.09 262 ALA A O 1
ATOM 1943 N N . ASN A 1 264 ? 4.306 113.395 54.798 1.00 62.51 263 ASN A N 1
ATOM 1944 C CA . ASN A 1 264 ? 5.121 114.068 55.838 1.00 63.30 263 ASN A CA 1
ATOM 1945 C C . ASN A 1 264 ? 5.481 115.537 55.518 1.00 64.64 263 ASN A C 1
ATOM 1946 O O . ASN A 1 264 ? 6.233 116.174 56.271 1.00 64.45 263 ASN A O 1
ATOM 1951 N N . ASP A 1 265 ? 4.949 116.054 54.405 1.00 65.85 264 ASP A N 1
ATOM 1952 C CA . ASP A 1 265 ? 5.170 117.438 53.955 1.00 66.38 264 ASP A CA 1
ATOM 1953 C C . ASP A 1 265 ? 6.649 117.853 53.892 1.00 67.20 264 ASP A C 1
ATOM 1954 O O . ASP A 1 265 ? 6.993 119.008 54.179 1.00 67.42 264 ASP A O 1
ATOM 1959 N N . ASN A 1 266 ? 7.523 116.913 53.528 1.00 68.13 265 ASN A N 1
ATOM 1960 C CA . ASN A 1 266 ? 8.907 117.264 53.286 1.00 69.34 265 ASN A CA 1
ATOM 1961 C C . ASN A 1 266 ? 8.836 118.288 52.152 1.00 71.10 265 ASN A C 1
ATOM 1962 O O . ASN A 1 266 ? 8.295 117.981 51.084 1.00 71.99 265 ASN A O 1
ATOM 1967 N N . PRO A 1 267 ? 9.311 119.528 52.391 1.00 72.01 266 PRO A N 1
ATOM 1968 C CA . PRO A 1 267 ? 9.260 120.531 51.323 1.00 72.10 266 PRO A CA 1
ATOM 1969 C C . PRO A 1 267 ? 10.497 120.518 50.395 1.00 72.16 266 PRO A C 1
ATOM 1970 O O . PRO A 1 267 ? 10.738 121.499 49.693 1.00 73.33 266 PRO A O 1
ATOM 1974 N N . VAL A 1 268 ? 11.256 119.419 50.379 1.00 71.07 267 VAL A N 1
ATOM 1975 C CA . VAL A 1 268 ? 12.428 119.299 49.508 1.00 70.01 267 VAL A CA 1
ATOM 1976 C C . VAL A 1 268 ? 12.073 119.337 48.000 1.00 70.64 267 VAL A C 1
ATOM 1977 O O . VAL A 1 268 ? 12.957 119.632 47.182 1.00 71.26 267 VAL A O 1
ATOM 1979 N N . ASP A 1 269 ? 10.815 119.005 47.645 1.00 69.64 268 ASP A N 1
ATOM 1980 C CA . ASP A 1 269 ? 10.267 119.150 46.262 1.00 68.72 268 ASP A CA 1
ATOM 1981 C C . ASP A 1 269 ? 8.771 118.768 46.166 1.00 67.34 268 ASP A C 1
ATOM 1982 O O . ASP A 1 269 ? 8.129 118.497 47.190 1.00 67.02 268 ASP A O 1
ATOM 1987 N N . ASP A 1 270 ? 8.222 118.781 44.944 1.00 66.08 269 ASP A N 1
ATOM 1988 C CA . ASP A 1 270 ? 6.798 118.463 44.690 1.00 65.00 269 ASP A CA 1
ATOM 1989 C C . ASP A 1 270 ? 6.586 116.949 44.654 1.00 65.02 269 ASP A C 1
ATOM 1990 O O . ASP A 1 270 ? 6.568 116.335 43.579 1.00 66.20 269 ASP A O 1
ATOM 1995 N N . PHE A 1 271 ? 6.402 116.356 45.830 1.00 63.60 270 PHE A N 1
ATOM 1996 C CA . PHE A 1 271 ? 6.291 114.904 45.944 1.00 61.86 270 PHE A CA 1
ATOM 1997 C C . PHE A 1 271 ? 5.026 114.335 45.285 1.00 60.27 270 PHE A C 1
ATOM 1998 O O . PHE A 1 271 ? 5.088 113.297 44.614 1.00 59.79 270 PHE A O 1
ATOM 2006 N N . ARG A 1 272 ? 3.899 115.034 45.420 1.00 58.97 271 ARG A N 1
ATOM 2007 C CA . ARG A 1 272 ? 2.662 114.635 44.720 1.00 57.65 271 ARG A CA 1
ATOM 2008 C C . ARG A 1 272 ? 2.907 114.467 43.212 1.00 56.70 271 ARG A C 1
ATOM 2009 O O . ARG A 1 272 ? 2.187 113.721 42.562 1.00 55.59 271 ARG A O 1
ATOM 2011 N N . ALA A 1 273 ? 3.915 115.172 42.677 1.00 56.46 272 ALA A N 1
ATOM 2012 C CA . ALA A 1 273 ? 4.351 115.052 41.280 1.00 55.39 272 ALA A CA 1
ATOM 2013 C C . ALA A 1 273 ? 5.323 113.887 41.088 1.00 54.46 272 ALA A C 1
ATOM 2014 O O . ALA A 1 273 ? 5.005 112.950 40.368 1.00 54.82 272 ALA A O 1
ATOM 2016 N N . TYR A 1 274 ? 6.497 113.965 41.729 1.00 54.12 273 TYR A N 1
ATOM 2017 C CA . TYR A 1 274 ? 7.570 112.939 41.669 1.00 53.60 273 TYR A CA 1
ATOM 2018 C C . TYR A 1 274 ? 6.996 111.532 41.742 1.00 53.92 273 TYR A C 1
ATOM 2019 O O . TYR A 1 274 ? 7.280 110.683 40.894 1.00 54.19 273 TYR A O 1
ATOM 2028 N N . ALA A 1 275 ? 6.172 111.310 42.759 1.00 53.73 274 ALA A N 1
ATOM 2029 C CA . ALA A 1 275 ? 5.500 110.031 42.963 1.00 53.14 274 ALA A CA 1
ATOM 2030 C C . ALA A 1 275 ? 4.645 109.615 41.760 1.00 52.85 274 ALA A C 1
ATOM 2031 O O . ALA A 1 275 ? 4.774 108.499 41.259 1.00 52.87 274 ALA A O 1
ATOM 2033 N N . ASP A 1 276 ? 3.783 110.516 41.299 1.00 52.40 275 ASP A N 1
ATOM 2034 C CA . ASP A 1 276 ? 2.890 110.220 40.163 1.00 52.97 275 ASP A CA 1
ATOM 2035 C C . ASP A 1 276 ? 3.654 109.894 38.885 1.00 52.25 275 ASP A C 1
ATOM 2036 O O . ASP A 1 276 ? 3.202 109.077 38.077 1.00 51.26 275 ASP A O 1
ATOM 2041 N N . GLY A 1 277 ? 4.802 110.542 38.704 1.00 51.71 276 GLY A N 1
ATOM 2042 C CA . GLY A 1 277 ? 5.622 110.331 37.522 1.00 50.60 276 GLY A CA 1
ATOM 2043 C C . GLY A 1 277 ? 6.153 108.919 37.485 1.00 49.55 276 GLY A C 1
ATOM 2044 O O . GLY A 1 277 ? 5.833 108.153 36.561 1.00 48.62 276 GLY A O 1
ATOM 2045 N N . ARG A 1 278 ? 6.922 108.578 38.523 1.00 48.55 277 ARG A N 1
ATOM 2046 C CA . ARG A 1 278 ? 7.592 107.281 38.627 1.00 48.20 277 ARG A CA 1
ATOM 2047 C C . ARG A 1 278 ? 6.619 106.120 38.680 1.00 47.38 277 ARG A C 1
ATOM 2048 O O . ARG A 1 278 ? 6.940 105.024 38.232 1.00 47.23 277 ARG A O 1
ATOM 2056 N N . PHE A 1 279 ? 5.437 106.351 39.230 1.00 47.59 278 PHE A N 1
ATOM 2057 C CA . PHE A 1 279 ? 4.436 105.300 39.278 1.00 46.86 278 PHE A CA 1
ATOM 2058 C C . PHE A 1 279 ? 3.878 105.032 37.887 1.00 46.22 278 PHE A C 1
ATOM 2059 O O . PHE A 1 279 ? 3.845 103.890 37.439 1.00 45.40 278 PHE A O 1
ATOM 2067 N N . ALA A 1 280 ? 3.438 106.095 37.216 1.00 46.22 279 ALA A N 1
ATOM 2068 C CA . ALA A 1 280 ? 2.821 105.993 35.889 1.00 45.13 279 ALA A CA 1
ATOM 2069 C C . ALA A 1 280 ? 3.744 105.312 34.885 1.00 45.10 279 ALA A C 1
ATOM 2070 O O . ALA A 1 280 ? 3.290 104.520 34.055 1.00 43.31 279 ALA A O 1
ATOM 2072 N N . ARG A 1 281 ? 5.039 105.618 34.972 1.00 45.45 280 ARG A N 1
ATOM 2073 C CA . ARG A 1 281 ? 6.045 104.978 34.131 1.00 46.28 280 ARG A CA 1
ATOM 2074 C C . ARG A 1 281 ? 6.113 103.481 34.445 1.00 46.52 280 ARG A C 1
ATOM 2075 O O . ARG A 1 281 ? 6.137 102.637 33.541 1.00 47.14 280 ARG A O 1
ATOM 2083 N N . CYS A 1 282 ? 6.158 103.180 35.740 1.00 45.86 281 CYS A N 1
ATOM 2084 C CA . CYS A 1 282 ? 6.191 101.825 36.243 1.00 45.29 281 CYS A CA 1
ATOM 2085 C C . CYS A 1 282 ? 4.989 101.038 35.764 1.00 45.61 281 CYS A C 1
ATOM 2086 O O . CYS A 1 282 ? 5.127 99.968 35.167 1.00 44.40 281 CYS A O 1
ATOM 2089 N N . LYS A 1 283 ? 3.804 101.586 36.038 1.00 46.38 282 LYS A N 1
ATOM 2090 C CA . LYS A 1 283 ? 2.550 100.974 35.647 1.00 45.68 282 LYS A CA 1
ATOM 2091 C C . LYS A 1 283 ? 2.531 100.758 34.138 1.00 45.23 282 LYS A C 1
ATOM 2092 O O . LYS A 1 283 ? 2.028 99.735 33.661 1.00 45.37 282 LYS A O 1
ATOM 2098 N N . ALA A 1 284 ? 3.067 101.721 33.389 1.00 44.52 283 ALA A N 1
ATOM 2099 C CA . ALA A 1 284 ? 3.137 101.607 31.928 1.00 46.21 283 ALA A CA 1
ATOM 2100 C C . ALA A 1 284 ? 3.948 100.393 31.518 1.00 47.53 283 ALA A C 1
ATOM 2101 O O . ALA A 1 284 ? 3.492 99.581 30.692 1.00 47.63 283 ALA A O 1
ATOM 2103 N N . LEU A 1 285 ? 5.130 100.266 32.121 1.00 47.45 284 LEU A N 1
ATOM 2104 C CA . LEU A 1 285 ? 6.033 99.162 31.839 1.00 47.88 284 LEU A CA 1
ATOM 2105 C C . LEU A 1 285 ? 5.398 97.823 32.171 1.00 48.19 284 LEU A C 1
ATOM 2106 O O . LEU A 1 285 ? 5.447 96.900 31.362 1.00 48.69 284 LEU A O 1
ATOM 2119 N N . GLU A 1 287 ? 2.397 96.979 32.245 1.00 54.07 286 GLU A N 1
ATOM 2120 C CA . GLU A 1 287 ? 1.248 96.662 31.420 1.00 55.75 286 GLU A CA 1
ATOM 2121 C C . GLU A 1 287 ? 1.576 96.252 29.989 1.00 55.87 286 GLU A C 1
ATOM 2122 O O . GLU A 1 287 ? 0.708 95.748 29.277 1.00 57.57 286 GLU A O 1
ATOM 2128 N N . THR A 1 288 ? 2.805 96.474 29.554 1.00 55.17 287 THR A N 1
ATOM 2129 C CA . THR A 1 288 ? 3.189 96.082 28.208 1.00 54.62 287 THR A CA 1
ATOM 2130 C C . THR A 1 288 ? 3.170 94.547 28.122 1.00 56.29 287 THR A C 1
ATOM 2131 O O . THR A 1 288 ? 3.486 93.855 29.101 1.00 57.74 287 THR A O 1
ATOM 2135 N N . PRO A 1 289 ? 2.770 93.999 26.965 1.00 57.02 288 PRO A N 1
ATOM 2136 C CA . PRO A 1 289 ? 2.788 92.536 26.860 1.00 57.06 288 PRO A CA 1
ATOM 2137 C C . PRO A 1 289 ? 4.209 91.989 26.904 1.00 56.55 288 PRO A C 1
ATOM 2138 O O . PRO A 1 289 ? 4.406 90.831 27.242 1.00 58.47 288 PRO A O 1
ATOM 2142 N N . GLU A 1 290 ? 5.191 92.829 26.583 1.00 55.56 289 GLU A N 1
ATOM 2143 C CA . GLU A 1 290 ? 6.597 92.455 26.692 1.00 53.83 289 GLU A CA 1
ATOM 2144 C C . GLU A 1 290 ? 6.937 92.048 28.127 1.00 53.13 289 GLU A C 1
ATOM 2145 O O . GLU A 1 290 ? 7.666 91.090 28.352 1.00 53.51 289 GLU A O 1
ATOM 2151 N N . PHE A 1 291 ? 6.397 92.786 29.090 1.00 51.54 290 PHE A N 1
ATOM 2152 C CA . PHE A 1 291 ? 6.735 92.596 30.499 1.00 50.02 290 PHE A CA 1
ATOM 2153 C C . PHE A 1 291 ? 6.414 91.197 31.002 1.00 49.89 290 PHE A C 1
ATOM 2154 O O . PHE A 1 291 ? 7.221 90.614 31.719 1.00 50.80 290 PHE A O 1
ATOM 2162 N N . SER A 1 292 ? 5.246 90.662 30.644 1.00 49.72 291 SER A N 1
ATOM 2163 C CA . SER A 1 292 ? 4.886 89.312 31.067 1.00 50.41 291 SER A CA 1
ATOM 2164 C C . SER A 1 292 ? 5.850 88.293 30.464 1.00 49.05 291 SER A C 1
ATOM 2165 O O . SER A 1 292 ? 6.176 87.300 31.108 1.00 47.87 291 SER A O 1
ATOM 2168 N N . ARG A 1 293 ? 6.318 88.546 29.243 1.00 49.05 292 ARG A N 1
ATOM 2169 C CA . ARG A 1 293 ? 7.359 87.694 28.627 1.00 49.19 292 ARG A CA 1
ATOM 2170 C C . ARG A 1 293 ? 8.669 87.743 29.396 1.00 47.97 292 ARG A C 1
ATOM 2171 O O . ARG A 1 293 ? 9.311 86.711 29.612 1.00 47.18 292 ARG A O 1
ATOM 2179 N N . HIS A 1 294 ? 9.071 88.946 29.794 1.00 47.45 293 HIS A N 1
ATOM 2180 C CA . HIS A 1 294 ? 10.282 89.120 30.589 1.00 46.37 293 HIS A CA 1
ATOM 2181 C C . HIS A 1 294 ? 10.160 88.433 31.945 1.00 44.99 293 HIS A C 1
ATOM 2182 O O . HIS A 1 294 ? 11.135 87.865 32.460 1.00 43.56 293 HIS A O 1
ATOM 2189 N N . LEU A 1 295 ? 8.957 88.498 32.505 1.00 42.61 294 LEU A N 1
ATOM 2190 C CA . LEU A 1 295 ? 8.665 87.898 33.788 1.00 43.35 294 LEU A CA 1
ATOM 2191 C C . LEU A 1 295 ? 8.754 86.382 33.650 1.00 42.83 294 LEU A C 1
ATOM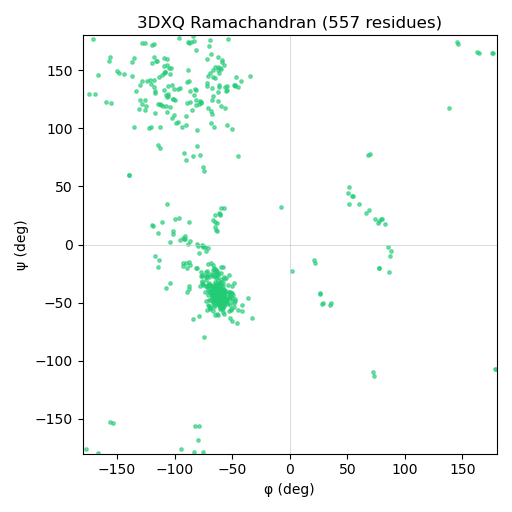 2192 O O . LEU A 1 295 ? 9.464 85.710 34.410 1.00 45.01 294 LEU A O 1
ATOM 2197 N N . ALA A 1 296 ? 8.066 85.863 32.640 1.00 42.64 295 ALA A N 1
ATOM 2198 C CA . ALA A 1 296 ? 8.052 84.430 32.339 1.00 41.12 295 ALA A CA 1
ATOM 2199 C C . ALA A 1 296 ? 9.461 83.889 32.089 1.00 39.37 295 ALA A C 1
ATOM 2200 O O . ALA A 1 296 ? 9.756 82.761 32.467 1.00 41.11 295 ALA A O 1
ATOM 2202 N N . ALA A 1 297 ? 10.319 84.696 31.462 1.00 37.56 296 ALA A N 1
ATOM 2203 C CA . ALA A 1 297 ? 11.730 84.333 31.220 1.00 35.34 296 ALA A CA 1
ATOM 2204 C C . ALA A 1 297 ? 12.532 84.282 32.527 1.00 38.34 296 ALA A C 1
ATOM 2205 O O . ALA A 1 297 ? 13.415 83.433 32.684 1.00 40.14 296 ALA A O 1
ATOM 2207 N N . VAL A 1 298 ? 12.251 85.191 33.462 1.00 39.68 297 VAL A N 1
ATOM 2208 C CA . VAL A 1 298 ? 12.915 85.133 34.762 1.00 41.48 297 VAL A CA 1
ATOM 2209 C C . VAL A 1 298 ? 12.441 83.928 35.552 1.00 43.06 297 VAL A C 1
ATOM 2210 O O . VAL A 1 298 ? 13.272 83.266 36.198 1.00 42.33 297 VAL A O 1
ATOM 2214 N N . ARG A 1 299 ? 11.135 83.634 35.491 1.00 43.52 298 ARG A N 1
ATOM 2215 C CA . ARG A 1 299 ? 10.561 82.498 36.222 1.00 45.90 298 ARG A CA 1
ATOM 2216 C C . ARG A 1 299 ? 11.122 81.168 35.698 1.00 45.83 298 ARG A C 1
ATOM 2217 O O . ARG A 1 299 ? 11.407 80.250 36.476 1.00 45.49 298 ARG A O 1
ATOM 2238 N N . GLY A 1 301 ? 14.055 80.700 34.193 1.00 47.09 300 GLY A N 1
ATOM 2239 C CA . GLY A 1 301 ? 15.494 80.584 34.374 1.00 47.79 300 GLY A CA 1
ATOM 2240 C C . GLY A 1 301 ? 16.130 79.723 33.301 1.00 47.68 300 GLY A C 1
ATOM 2241 O O . GLY A 1 301 ? 16.971 78.894 33.566 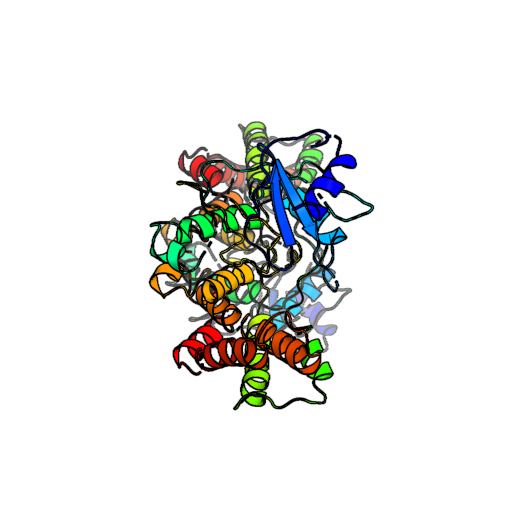1.00 47.76 300 GLY A O 1
ATOM 2253 N N . THR B 1 4 ? 23.816 38.687 43.642 1.00 73.00 3 THR B N 1
ATOM 2254 C CA . THR B 1 4 ? 22.351 38.829 43.618 1.00 70.21 3 THR B CA 1
ATOM 2255 C C . THR B 1 4 ? 21.694 38.361 44.914 1.00 68.83 3 THR B C 1
ATOM 2256 O O . THR B 1 4 ? 20.715 38.955 45.354 1.00 68.47 3 THR B O 1
ATOM 2260 N N . ASP B 1 5 ? 22.226 37.289 45.506 1.00 68.20 4 ASP B N 1
ATOM 2261 C CA . ASP B 1 5 ? 21.714 36.742 46.775 1.00 66.37 4 ASP B CA 1
ATOM 2262 C C . ASP B 1 5 ? 21.929 37.748 47.912 1.00 64.40 4 ASP B C 1
ATOM 2263 O O . ASP B 1 5 ? 21.057 37.937 48.753 1.00 62.96 4 ASP B O 1
ATOM 2268 N N . GLU B 1 6 ? 23.100 38.384 47.928 1.00 63.22 5 GLU B N 1
ATOM 2269 C CA . GLU B 1 6 ? 23.402 39.439 48.901 1.00 62.27 5 GLU B CA 1
ATOM 2270 C C . GLU B 1 6 ? 22.323 40.526 48.849 1.00 61.45 5 GLU B C 1
ATOM 2271 O O . GLU B 1 6 ? 21.801 40.957 49.878 1.00 62.16 5 GLU B O 1
ATOM 2273 N N . ALA B 1 7 ? 21.977 40.934 47.632 1.00 59.89 6 ALA B N 1
ATOM 2274 C CA . ALA B 1 7 ? 20.945 41.945 47.396 1.00 57.98 6 ALA B CA 1
ATOM 2275 C C . ALA B 1 7 ? 19.534 41.490 47.804 1.00 56.38 6 ALA B C 1
ATOM 2276 O O . ALA B 1 7 ? 18.805 42.249 48.438 1.00 54.63 6 ALA B O 1
ATOM 2278 N N . ARG B 1 8 ? 19.152 40.267 47.429 1.00 55.79 7 ARG B N 1
ATOM 2279 C CA . ARG B 1 8 ? 17.822 39.722 47.769 1.00 55.35 7 ARG B CA 1
ATOM 2280 C C . ARG B 1 8 ? 17.690 39.561 49.281 1.00 55.99 7 ARG B C 1
ATOM 2281 O O . ARG B 1 8 ? 16.582 39.481 49.808 1.00 55.20 7 ARG B O 1
ATOM 2289 N N . ALA B 1 9 ? 18.830 39.497 49.970 1.00 56.90 8 ALA B N 1
ATOM 2290 C CA . ALA B 1 9 ? 18.848 39.455 51.427 1.00 57.08 8 ALA B CA 1
ATOM 2291 C C . ALA B 1 9 ? 18.297 40.777 51.947 1.00 57.10 8 ALA B C 1
ATOM 2292 O O . ALA B 1 9 ? 17.384 40.806 52.770 1.00 56.39 8 ALA B O 1
ATOM 2294 N N . LYS B 1 10 ? 18.833 41.873 51.425 1.00 57.19 9 LYS B N 1
ATOM 2295 C CA . LYS B 1 10 ? 18.405 43.210 51.857 1.00 57.57 9 LYS B CA 1
ATOM 2296 C C . LYS B 1 10 ? 16.917 43.504 51.699 1.00 57.00 9 LYS B C 1
ATOM 2297 O O . LYS B 1 10 ? 16.379 44.316 52.443 1.00 57.14 9 LYS B O 1
ATOM 2303 N N . LEU B 1 11 ? 16.264 42.864 50.730 1.00 56.87 10 LEU B N 1
ATOM 2304 C CA . LEU B 1 11 ? 14.821 43.041 50.516 1.00 57.19 10 LEU B CA 1
ATOM 2305 C C . LEU B 1 11 ? 14.019 42.865 51.799 1.00 57.92 10 LEU B C 1
ATOM 2306 O O . LEU B 1 11 ? 13.060 43.601 52.044 1.00 59.11 10 LEU B O 1
ATOM 2311 N N . ALA B 1 12 ? 14.392 41.857 52.588 1.00 58.08 11 ALA B N 1
ATOM 2312 C CA . ALA B 1 12 ? 13.709 41.553 53.846 1.00 57.14 11 ALA B CA 1
ATOM 2313 C C . ALA B 1 12 ? 13.457 42.844 54.631 1.00 56.00 11 ALA B C 1
ATOM 2314 O O . ALA B 1 12 ? 12.307 43.158 54.943 1.00 55.60 11 ALA B O 1
ATOM 2316 N N . ALA B 1 13 ? 14.533 43.594 54.908 1.00 54.29 12 ALA B N 1
ATOM 2317 C CA . ALA B 1 13 ? 14.465 44.876 55.650 1.00 53.83 12 ALA B CA 1
ATOM 2318 C C . ALA B 1 13 ? 13.418 45.886 55.115 1.00 53.89 12 ALA B C 1
ATOM 2319 O O . ALA B 1 13 ? 12.431 46.180 55.795 1.00 55.02 12 ALA B O 1
ATOM 2321 N N . ILE B 1 14 ? 13.625 46.391 53.895 1.00 52.40 13 ILE B N 1
ATOM 2322 C CA . ILE B 1 14 ? 12.721 47.381 53.280 1.00 50.61 13 ILE B CA 1
ATOM 2323 C C . ILE B 1 14 ? 11.269 46.904 53.200 1.00 51.36 13 ILE B C 1
ATOM 2324 O O . ILE B 1 14 ? 10.989 45.912 52.516 1.00 53.53 13 ILE B O 1
ATOM 2329 N N . PRO B 1 15 ? 10.338 47.606 53.877 1.00 50.89 14 PRO B N 1
ATOM 2330 C CA . PRO B 1 15 ? 8.923 47.187 53.869 1.00 50.24 14 PRO B CA 1
ATOM 2331 C C . PRO B 1 15 ? 8.285 47.142 52.503 1.00 48.98 14 PRO B C 1
ATOM 2332 O O . PRO B 1 15 ? 7.558 46.203 52.208 1.00 51.24 14 PRO B O 1
ATOM 2344 N N . LEU B 1 17 ? 9.615 46.492 49.695 1.00 47.89 16 LEU B N 1
ATOM 2345 C CA . LEU B 1 17 ? 10.154 45.386 48.905 1.00 47.93 16 LEU B CA 1
ATOM 2346 C C . LEU B 1 17 ? 10.205 44.126 49.776 1.00 49.09 16 LEU B C 1
ATOM 2347 O O . LEU B 1 17 ? 11.060 43.256 49.594 1.00 49.87 16 LEU B O 1
ATOM 2352 N N . ALA B 1 18 ? 9.255 44.019 50.700 1.00 49.88 17 ALA B N 1
ATOM 2353 C CA . ALA B 1 18 ? 9.236 42.941 51.687 1.00 49.54 17 ALA B CA 1
ATOM 2354 C C . ALA B 1 18 ? 9.017 41.571 51.070 1.00 49.15 17 ALA B C 1
ATOM 2355 O O . ALA B 1 18 ? 9.795 40.646 51.320 1.00 48.86 17 ALA B O 1
ATOM 2357 N N . GLY B 1 19 ? 7.949 41.442 50.284 1.00 49.20 18 GLY B N 1
ATOM 2358 C CA . GLY B 1 19 ? 7.593 40.166 49.659 1.00 49.15 18 GLY B CA 1
ATOM 2359 C C . GLY B 1 19 ? 7.852 40.079 48.158 1.00 49.44 18 GLY B C 1
ATOM 2360 O O . GLY B 1 19 ? 7.099 39.436 47.436 1.00 49.73 18 GLY B O 1
ATOM 2361 N N . TYR B 1 20 ? 8.913 40.715 47.671 1.00 49.50 19 TYR B N 1
ATOM 2362 C CA . TYR B 1 20 ? 9.240 40.635 46.255 1.00 48.26 19 TYR B CA 1
ATOM 2363 C C . TYR B 1 20 ? 9.982 39.334 46.048 1.00 47.86 19 TYR B C 1
ATOM 2364 O O . TYR B 1 20 ? 11.005 39.093 46.683 1.00 47.59 19 TYR B O 1
ATOM 2373 N N . THR B 1 21 ? 9.434 38.470 45.201 1.00 47.00 20 THR B N 1
ATOM 2374 C CA . THR B 1 21 ? 10.113 37.242 44.831 1.00 45.63 20 THR B CA 1
ATOM 2375 C C . THR B 1 21 ? 10.363 37.193 43.331 1.00 44.30 20 THR B C 1
ATOM 2376 O O . THR B 1 21 ? 10.653 36.137 42.787 1.00 45.73 20 THR B O 1
ATOM 2380 N N . GLY B 1 22 ? 10.261 38.339 42.668 1.00 42.98 21 GLY B N 1
ATOM 2381 C CA . GLY B 1 22 ? 10.549 38.436 41.243 1.00 42.20 21 GLY B CA 1
ATOM 2382 C C . GLY B 1 22 ? 12.039 38.603 41.001 1.00 40.32 21 GLY B C 1
ATOM 2383 O O . GLY B 1 22 ? 12.817 38.732 41.938 1.00 36.93 21 GLY B O 1
ATOM 2384 N N . PRO B 1 23 ? 12.440 38.602 39.729 1.00 39.82 22 PRO B N 1
ATOM 2385 C CA . PRO B 1 23 ? 13.854 38.748 39.379 1.00 38.13 22 PRO B CA 1
ATOM 2386 C C . PRO B 1 23 ? 14.479 40.060 39.831 1.00 36.34 22 PRO B C 1
ATOM 2387 O O . PRO B 1 23 ? 13.816 41.086 39.878 1.00 35.86 22 PRO B O 1
ATOM 2391 N N . LEU B 1 24 ? 15.758 40.018 40.161 1.00 36.01 23 LEU B N 1
ATOM 2392 C CA . LEU B 1 24 ? 16.509 41.217 40.492 1.00 36.58 23 LEU B CA 1
ATOM 2393 C C . LEU B 1 24 ? 17.537 41.435 39.404 1.00 37.27 23 LEU B C 1
ATOM 2394 O O . LEU B 1 24 ? 18.563 40.768 39.408 1.00 38.60 23 LEU B O 1
ATOM 2399 N N . GLU B 1 25 ? 17.265 42.348 38.470 1.00 39.58 24 GLU B N 1
ATOM 2400 C CA . GLU B 1 25 ? 18.175 42.599 37.338 1.00 41.79 24 GLU B CA 1
ATOM 2401 C C . GLU B 1 25 ? 19.220 43.581 37.776 1.00 43.91 24 GLU B C 1
ATOM 2402 O O . GLU B 1 25 ? 18.893 44.704 38.114 1.00 45.65 24 GLU B O 1
ATOM 2408 N N . ARG B 1 26 ? 20.474 43.153 37.810 1.00 47.29 25 ARG B N 1
ATOM 2409 C CA . ARG B 1 26 ? 21.543 44.077 38.100 1.00 49.12 25 ARG B CA 1
ATOM 2410 C C . ARG B 1 26 ? 21.617 45.039 36.911 1.00 50.28 25 ARG B C 1
ATOM 2411 O O . ARG B 1 26 ? 21.667 44.618 35.762 1.00 48.46 25 ARG B O 1
ATOM 2419 N N . LEU B 1 27 ? 21.523 46.334 37.199 1.00 54.02 26 LEU B N 1
ATOM 2420 C CA . LEU B 1 27 ? 21.669 47.370 36.189 1.00 55.39 26 LEU B CA 1
ATOM 2421 C C . LEU B 1 27 ? 23.140 47.724 36.164 1.00 59.90 26 LEU B C 1
ATOM 2422 O O . LEU B 1 27 ? 23.544 48.781 36.647 1.00 59.02 26 LEU B O 1
ATOM 2427 N N . GLY B 1 28 ? 23.928 46.796 35.612 1.00 65.36 27 GLY B N 1
ATOM 2428 C CA . GLY B 1 28 ? 25.392 46.898 35.528 1.00 68.77 27 GLY B CA 1
ATOM 2429 C C . GLY B 1 28 ? 25.894 48.105 34.757 1.00 71.73 27 GLY B C 1
ATOM 2430 O O . GLY B 1 28 ? 27.026 48.551 34.964 1.00 72.37 27 GLY B O 1
ATOM 2431 N N . GLY B 1 29 ? 25.064 48.620 33.852 1.00 74.51 28 GLY B N 1
ATOM 2432 C CA . GLY B 1 29 ? 25.357 49.876 33.183 1.00 76.20 28 GLY B CA 1
ATOM 2433 C C . GLY B 1 29 ? 24.887 51.004 34.087 1.00 77.70 28 GLY B C 1
ATOM 2434 O O . GLY B 1 29 ? 23.831 51.574 33.840 1.00 80.26 28 GLY B O 1
ATOM 2435 N N . LEU B 1 30 ? 25.653 51.287 35.148 1.00 77.63 29 LEU B N 1
ATOM 2436 C CA . LEU B 1 30 ? 25.387 52.379 36.123 1.00 76.65 29 LEU B CA 1
ATOM 2437 C C . LEU B 1 30 ? 26.615 52.530 37.049 1.00 78.15 29 LEU B C 1
ATOM 2438 O O . LEU B 1 30 ? 27.580 51.764 36.911 1.00 79.25 29 LEU B O 1
ATOM 2443 N N . THR B 1 31 ? 26.594 53.516 37.961 1.00 77.97 30 THR B N 1
ATOM 2444 C CA . THR B 1 31 ? 27.730 53.770 38.876 1.00 76.36 30 THR B CA 1
ATOM 2445 C C . THR B 1 31 ? 27.839 52.720 40.005 1.00 75.12 30 THR B C 1
ATOM 2446 O O . THR B 1 31 ? 28.657 51.805 39.896 1.00 76.62 30 THR B O 1
ATOM 2448 N N . ASN B 1 32 ? 27.031 52.831 41.065 1.00 72.21 31 ASN B N 1
ATOM 2449 C CA . ASN B 1 32 ? 27.127 51.904 42.221 1.00 70.32 31 ASN B CA 1
ATOM 2450 C C . ASN B 1 32 ? 26.439 50.527 41.966 1.00 68.72 31 ASN B C 1
ATOM 2451 O O . ASN B 1 32 ? 26.113 50.200 40.820 1.00 69.05 31 ASN B O 1
ATOM 2453 N N . LEU B 1 33 ? 26.254 49.718 43.015 1.00 65.80 32 LEU B N 1
ATOM 2454 C CA . LEU B 1 33 ? 25.568 48.408 42.906 1.00 62.74 32 LEU B CA 1
ATOM 2455 C C . LEU B 1 33 ? 24.042 48.555 42.904 1.00 60.30 32 LEU B C 1
ATOM 2456 O O . LEU B 1 33 ? 23.418 48.663 43.968 1.00 60.65 32 LEU B O 1
ATOM 2461 N N . VAL B 1 34 ? 23.446 48.527 41.711 1.00 56.02 33 VAL B N 1
ATOM 2462 C CA . VAL B 1 34 ? 22.023 48.818 41.534 1.00 51.22 33 VAL B CA 1
ATOM 2463 C C . VAL B 1 34 ? 21.234 47.648 40.911 1.00 49.87 33 VAL B C 1
ATOM 2464 O O . VAL B 1 34 ? 21.677 46.994 39.958 1.00 49.84 33 VAL B O 1
ATOM 2468 N N . PHE B 1 35 ? 20.048 47.410 41.453 1.00 46.81 34 PHE B N 1
ATOM 2469 C CA . PHE B 1 35 ? 19.201 46.319 41.010 1.00 44.78 34 PHE B CA 1
ATOM 2470 C C . PHE B 1 35 ? 17.800 46.801 40.735 1.00 41.33 34 PHE B C 1
ATOM 2471 O O . PHE B 1 35 ? 17.241 47.591 41.498 1.00 39.53 34 PHE B O 1
ATOM 2479 N N . ARG B 1 36 ? 17.236 46.333 39.635 1.00 39.17 35 ARG B N 1
ATOM 2480 C CA . ARG B 1 36 ? 15.861 46.632 39.333 1.00 38.53 35 ARG B CA 1
ATOM 2481 C C . ARG B 1 36 ? 15.079 45.533 39.998 1.00 39.37 35 ARG B C 1
ATOM 2482 O O . ARG B 1 36 ? 15.308 44.359 39.739 1.00 38.58 35 ARG B O 1
ATOM 2490 N N . ALA B 1 37 ? 14.189 45.923 40.890 1.00 39.73 36 ALA B N 1
ATOM 2491 C CA . ALA B 1 37 ? 13.233 44.993 41.456 1.00 41.33 36 ALA B CA 1
ATOM 2492 C C . ALA B 1 37 ? 11.853 45.528 41.110 1.00 41.75 36 ALA B C 1
ATOM 2493 O O . ALA B 1 37 ? 11.392 46.485 41.711 1.00 43.09 36 ALA B O 1
ATOM 2495 N N . GLY B 1 38 ? 11.231 44.941 40.099 1.00 43.35 37 GLY B N 1
ATOM 2496 C CA . GLY B 1 38 ? 9.912 45.364 39.632 1.00 43.96 37 GLY B CA 1
ATOM 2497 C C . GLY B 1 38 ? 10.014 46.691 38.914 1.00 45.48 37 GLY B C 1
ATOM 2498 O O . GLY B 1 38 ? 10.556 46.769 37.812 1.00 46.10 37 GLY B O 1
ATOM 2499 N N . ASP B 1 39 ? 9.491 47.738 39.547 1.00 47.00 38 ASP B N 1
ATOM 2500 C CA . ASP B 1 39 ? 9.580 49.113 39.034 1.00 46.01 38 ASP B CA 1
ATOM 2501 C C . ASP B 1 39 ? 10.337 50.009 40.027 1.00 43.87 38 ASP B C 1
ATOM 2502 O O . ASP B 1 39 ? 10.315 51.241 39.935 1.00 41.79 38 ASP B O 1
ATOM 2507 N N . LEU B 1 40 ? 11.037 49.381 40.961 1.00 42.19 39 LEU B N 1
ATOM 2508 C CA . LEU B 1 40 ? 11.850 50.119 41.909 1.00 42.55 39 LEU B CA 1
ATOM 2509 C C . LEU B 1 40 ? 13.322 49.737 41.701 1.00 40.21 39 LEU B C 1
ATOM 2510 O O . LEU B 1 40 ? 13.617 48.685 41.135 1.00 39.36 39 LEU B O 1
ATOM 2515 N N . CYS B 1 41 ? 14.237 50.597 42.127 1.00 38.87 40 CYS B N 1
ATOM 2516 C CA . CYS B 1 41 ? 15.673 50.284 42.061 1.00 39.79 40 CYS B CA 1
ATOM 2517 C C . CYS B 1 41 ? 16.241 50.247 43.442 1.00 39.88 40 CYS B C 1
ATOM 2518 O O . CYS B 1 41 ? 16.017 51.171 44.221 1.00 38.20 40 CYS B O 1
ATOM 2521 N N . LEU B 1 42 ? 16.973 49.173 43.733 1.00 41.21 41 LEU B N 1
ATOM 2522 C CA . LEU B 1 42 ? 17.628 48.984 45.009 1.00 42.84 41 LEU B CA 1
ATOM 2523 C C . LEU B 1 42 ? 19.095 49.373 44.838 1.00 44.96 41 LEU B C 1
ATOM 2524 O O . LEU B 1 42 ? 19.750 48.836 43.965 1.00 46.52 41 LEU B O 1
ATOM 2529 N N . ARG B 1 43 ? 19.606 50.304 45.637 1.00 47.44 42 ARG B N 1
ATOM 2530 C CA . ARG B 1 43 ? 21.027 50.685 45.554 1.00 50.52 42 ARG B CA 1
ATOM 2531 C C . ARG B 1 43 ? 21.705 50.235 46.830 1.00 53.11 42 ARG B C 1
ATOM 2532 O O . ARG B 1 43 ? 21.309 50.655 47.920 1.00 53.97 42 ARG B O 1
ATOM 2534 N N . ILE B 1 44 ? 22.716 49.380 46.704 1.00 55.84 43 ILE B N 1
ATOM 2535 C CA . ILE B 1 44 ? 23.425 48.895 47.878 1.00 59.31 43 ILE B CA 1
ATOM 2536 C C . ILE B 1 44 ? 24.914 49.307 47.842 1.00 63.79 43 ILE B C 1
ATOM 2537 O O . ILE B 1 44 ? 25.416 49.699 46.778 1.00 64.00 43 ILE B O 1
ATOM 2542 N N . PRO B 1 45 ? 25.601 49.277 49.018 1.00 67.53 44 PRO B N 1
ATOM 2543 C CA . PRO B 1 45 ? 27.044 49.560 49.154 1.00 68.71 44 PRO B CA 1
ATOM 2544 C C . PRO B 1 45 ? 27.931 48.862 48.124 1.00 69.36 44 PRO B C 1
ATOM 2545 O O . PRO B 1 45 ? 29.147 48.846 48.287 1.00 70.15 44 PRO B O 1
ATOM 2549 N N . ASN B 1 54 ? 30.350 59.056 51.655 1.00 62.51 53 ASN B N 1
ATOM 2550 C CA . ASN B 1 54 ? 29.637 59.637 52.788 1.00 63.44 53 ASN B CA 1
ATOM 2551 C C . ASN B 1 54 ? 28.136 59.589 52.521 1.00 62.78 53 ASN B C 1
ATOM 2552 O O . ASN B 1 54 ? 27.596 60.417 51.782 1.00 63.85 53 ASN B O 1
ATOM 2557 N N . ARG B 1 55 ? 27.462 58.634 53.152 1.00 60.80 54 ARG B N 1
ATOM 2558 C CA . ARG B 1 55 ? 26.055 58.362 52.855 1.00 58.88 54 ARG B CA 1
ATOM 2559 C C . ARG B 1 55 ? 25.042 59.363 53.432 1.00 56.26 54 ARG B C 1
ATOM 2560 O O . ARG B 1 55 ? 23.966 59.539 52.869 1.00 54.54 54 ARG B O 1
ATOM 2564 N N . ALA B 1 56 ? 25.374 60.019 54.540 1.00 54.09 55 ALA B N 1
ATOM 2565 C CA . ALA B 1 56 ? 24.476 61.023 55.110 1.00 53.22 55 ALA B CA 1
ATOM 2566 C C . ALA B 1 56 ? 24.259 62.139 54.077 1.00 53.36 55 ALA B C 1
ATOM 2567 O O . ALA B 1 56 ? 23.119 62.580 53.822 1.00 52.11 55 ALA B O 1
ATOM 2569 N N . ASN B 1 57 ? 25.360 62.589 53.480 1.00 52.66 56 ASN B N 1
ATOM 2570 C CA . ASN B 1 57 ? 25.289 63.631 52.470 1.00 53.60 56 ASN B CA 1
ATOM 2571 C C . ASN B 1 57 ? 24.399 63.209 51.293 1.00 52.74 56 ASN B C 1
ATOM 2572 O O . ASN B 1 57 ? 23.489 63.941 50.864 1.00 52.59 56 ASN B O 1
ATOM 2577 N N . GLU B 1 58 ? 24.665 62.012 50.789 1.00 51.01 57 GLU B N 1
ATOM 2578 C CA . GLU B 1 58 ? 23.922 61.487 49.657 1.00 50.02 57 GLU B CA 1
ATOM 2579 C C . GLU B 1 58 ? 22.413 61.456 49.898 1.00 48.52 57 GLU B C 1
ATOM 2580 O O . GLU B 1 58 ? 21.635 61.736 48.997 1.00 50.30 57 GLU B O 1
ATOM 2586 N N . ALA B 1 59 ? 22.002 61.097 51.105 1.00 46.27 58 ALA B N 1
ATOM 2587 C CA . ALA B 1 59 ? 20.587 61.000 51.423 1.00 45.42 58 ALA B CA 1
ATOM 2588 C C . ALA B 1 59 ? 19.932 62.358 51.286 1.00 44.92 58 ALA B C 1
ATOM 2589 O O . ALA B 1 59 ? 18.905 62.488 50.619 1.00 45.38 58 ALA B O 1
ATOM 2591 N N . VAL B 1 60 ? 20.532 63.369 51.911 1.00 44.39 59 VAL B N 1
ATOM 2592 C CA . VAL B 1 60 ? 19.988 64.730 51.872 1.00 43.51 59 VAL B CA 1
ATOM 2593 C C . VAL B 1 60 ? 20.029 65.242 50.432 1.00 44.75 59 VAL B C 1
ATOM 2594 O O . VAL B 1 60 ? 19.020 65.759 49.932 1.00 45.91 59 VAL B O 1
ATOM 2598 N N . ALA B 1 61 ? 21.186 65.049 49.784 1.00 42.73 60 ALA B N 1
ATOM 2599 C CA . ALA B 1 61 ? 21.442 65.544 48.440 1.00 43.55 60 ALA B CA 1
ATOM 2600 C C . ALA B 1 61 ? 20.447 65.011 47.419 1.00 44.24 60 ALA B C 1
ATOM 2601 O O . ALA B 1 61 ? 19.889 65.779 46.634 1.00 46.77 60 ALA B O 1
ATOM 2603 N N . ALA B 1 62 ? 20.241 63.698 47.437 1.00 42.90 61 ALA B N 1
ATOM 2604 C CA . ALA B 1 62 ? 19.371 63.037 46.488 1.00 41.00 61 ALA B CA 1
ATOM 2605 C C . ALA B 1 62 ? 17.958 63.506 46.673 1.00 42.04 61 ALA B C 1
ATOM 2606 O O . ALA B 1 62 ? 17.283 63.758 45.683 1.00 43.59 61 ALA B O 1
ATOM 2608 N N . ARG B 1 63 ? 17.505 63.638 47.923 1.00 42.00 62 ARG B N 1
ATOM 2609 C CA . ARG B 1 63 ? 16.142 64.109 48.177 1.00 43.72 62 ARG B CA 1
ATOM 2610 C C . ARG B 1 63 ? 15.941 65.525 47.643 1.00 42.81 62 ARG B C 1
ATOM 2611 O O . ARG B 1 63 ? 14.882 65.845 47.117 1.00 43.11 62 ARG B O 1
ATOM 2619 N N . GLU B 1 64 ? 16.958 66.366 47.786 1.00 43.38 63 GLU B N 1
ATOM 2620 C CA . GLU B 1 64 ? 16.883 67.739 47.280 1.00 43.81 63 GLU B CA 1
ATOM 2621 C C . GLU B 1 64 ? 16.900 67.729 45.749 1.00 43.26 63 GLU B C 1
ATOM 2622 O O . GLU B 1 64 ? 16.152 68.475 45.118 1.00 40.07 63 GLU B O 1
ATOM 2628 N N . ALA B 1 65 ? 17.736 66.861 45.166 1.00 42.96 64 ALA B N 1
ATOM 2629 C CA . ALA B 1 65 ? 17.784 66.695 43.717 1.00 42.56 64 ALA B CA 1
ATOM 2630 C C . ALA B 1 65 ? 16.432 66.215 43.199 1.00 43.41 64 ALA B C 1
ATOM 2631 O O . ALA B 1 65 ? 15.942 66.658 42.151 1.00 46.67 64 ALA B O 1
ATOM 2633 N N . ALA B 1 66 ? 15.817 65.323 43.952 1.00 43.20 65 ALA B N 1
ATOM 2634 C CA . ALA B 1 66 ? 14.517 64.782 43.594 1.00 43.80 65 ALA B CA 1
ATOM 2635 C C . ALA B 1 66 ? 13.456 65.879 43.615 1.00 44.37 65 ALA B C 1
ATOM 2636 O O . ALA B 1 66 ? 12.641 65.992 42.697 1.00 42.75 65 ALA B O 1
ATOM 2638 N N . LYS B 1 67 ? 13.488 66.689 44.668 1.00 45.46 66 LYS B N 1
ATOM 2639 C CA . LYS B 1 67 ? 12.574 67.811 44.814 1.00 45.32 66 LYS B CA 1
ATOM 2640 C C . LYS B 1 67 ? 12.734 68.745 43.637 1.00 45.10 66 LYS B C 1
ATOM 2641 O O . LYS B 1 67 ? 11.752 69.235 43.108 1.00 45.98 66 LYS B O 1
ATOM 2644 N N . ALA B 1 68 ? 13.977 68.966 43.211 1.00 45.33 67 ALA B N 1
ATOM 2645 C CA . ALA B 1 68 ? 14.263 69.857 42.086 1.00 45.05 67 ALA B CA 1
ATOM 2646 C C . ALA B 1 68 ? 13.887 69.262 40.695 1.00 45.66 67 ALA B C 1
ATOM 2647 O O . ALA B 1 68 ? 14.022 69.936 39.666 1.00 45.48 67 ALA B O 1
ATOM 2649 N N . GLY B 1 69 ? 13.407 68.018 40.674 1.00 45.12 68 GLY B N 1
ATOM 2650 C CA . GLY B 1 69 ? 12.992 67.363 39.438 1.00 44.44 68 GLY B CA 1
ATOM 2651 C C . GLY B 1 69 ? 14.162 66.879 38.589 1.00 45.79 68 GLY B C 1
ATOM 2652 O O . GLY B 1 69 ? 14.004 66.594 37.417 1.00 47.07 68 GLY B O 1
ATOM 2653 N N . VAL B 1 70 ? 15.341 66.744 39.185 1.00 45.92 69 VAL B N 1
ATOM 2654 C CA . VAL B 1 70 ? 16.525 66.341 38.431 1.00 43.91 69 VAL B CA 1
ATOM 2655 C C . VAL B 1 70 ? 16.922 64.883 38.671 1.00 44.35 69 VAL B C 1
ATOM 2656 O O . VAL B 1 70 ? 17.444 64.222 37.777 1.00 43.98 69 VAL B O 1
ATOM 2660 N N . SER B 1 71 ? 16.683 64.402 39.886 1.00 45.14 70 SER B N 1
ATOM 2661 C CA . SER B 1 71 ? 16.957 63.022 40.263 1.00 44.93 70 SER B CA 1
ATOM 2662 C C . SER B 1 71 ? 15.640 62.271 40.383 1.00 45.88 70 SER B C 1
ATOM 2663 O O . SER B 1 71 ? 14.583 62.873 40.630 1.00 46.79 70 SER B O 1
ATOM 2666 N N . PRO B 1 72 ? 15.688 60.948 40.196 1.00 46.58 71 PRO B N 1
ATOM 2667 C CA . PRO B 1 72 ? 14.481 60.178 40.410 1.00 46.07 71 PRO B CA 1
ATOM 2668 C C . PRO B 1 72 ? 14.069 60.251 41.870 1.00 46.31 71 PRO B C 1
ATOM 2669 O O . PRO B 1 72 ? 14.935 60.435 42.734 1.00 45.51 71 PRO B O 1
ATOM 2673 N N . GLU B 1 73 ? 12.766 60.101 42.120 1.00 45.26 72 GLU B N 1
ATOM 2674 C CA . GLU B 1 73 ? 12.210 60.045 43.465 1.00 46.33 72 GLU B CA 1
ATOM 2675 C C . GLU B 1 73 ? 12.969 59.114 44.376 1.00 46.45 72 GLU B C 1
ATOM 2676 O O . GLU B 1 73 ? 13.291 57.996 43.978 1.00 47.57 72 GLU B O 1
ATOM 2682 N N . VAL B 1 74 ? 13.211 59.560 45.609 1.00 45.47 73 VAL B N 1
ATOM 2683 C CA . VAL B 1 74 ? 13.819 58.721 46.626 1.00 43.18 73 VAL B CA 1
ATOM 2684 C C . VAL B 1 74 ? 12.684 58.236 47.503 1.00 43.18 73 VAL B C 1
ATOM 2685 O O . VAL B 1 74 ? 12.071 59.018 48.212 1.00 43.60 73 VAL B O 1
ATOM 2689 N N . LEU B 1 75 ? 12.399 56.939 47.425 1.00 43.12 74 LEU B N 1
ATOM 2690 C CA . LEU B 1 75 ? 11.319 56.333 48.182 1.00 42.28 74 LEU B CA 1
ATOM 2691 C C . LEU B 1 75 ? 11.757 55.763 49.522 1.00 41.60 74 LEU B C 1
ATOM 2692 O O . LEU B 1 75 ? 10.910 55.503 50.351 1.00 39.26 74 LEU B O 1
ATOM 2697 N N . HIS B 1 76 ? 13.065 55.573 49.737 1.00 43.27 75 HIS B N 1
ATOM 2698 C CA . HIS B 1 76 ? 13.569 54.974 50.979 1.00 44.79 75 HIS B CA 1
ATOM 2699 C C . HIS B 1 76 ? 15.078 55.111 51.108 1.00 48.05 75 HIS B C 1
ATOM 2700 O O . HIS B 1 76 ? 15.810 54.798 50.178 1.00 47.44 75 HIS B O 1
ATOM 2707 N N . VAL B 1 77 ? 15.542 55.603 52.251 1.00 52.48 76 VAL B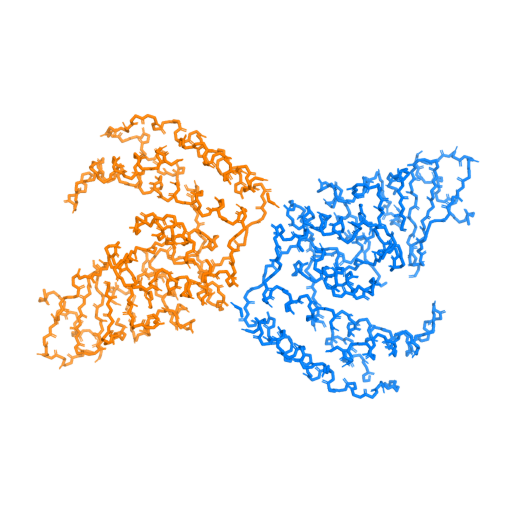 N 1
ATOM 2708 C CA . VAL B 1 77 ? 16.964 55.544 52.564 1.00 57.15 76 VAL B CA 1
ATOM 2709 C C . VAL B 1 77 ? 17.089 55.042 53.988 1.00 61.34 76 VAL B C 1
ATOM 2710 O O . VAL B 1 77 ? 16.380 55.508 54.865 1.00 62.53 76 VAL B O 1
ATOM 2714 N N . ASP B 1 78 ? 17.963 54.062 54.195 1.00 65.36 77 ASP B N 1
ATOM 2715 C CA . ASP B 1 78 ? 18.225 53.501 55.515 1.00 67.88 77 ASP B CA 1
ATOM 2716 C C . ASP B 1 78 ? 19.533 54.164 55.950 1.00 69.98 77 ASP B C 1
ATOM 2717 O O . ASP B 1 78 ? 20.464 54.281 55.126 1.00 69.75 77 ASP B O 1
ATOM 2722 N N . PRO B 1 79 ? 19.595 54.654 57.214 1.00 71.93 78 PRO B N 1
ATOM 2723 C CA . PRO B 1 79 ? 20.876 55.232 57.663 1.00 72.65 78 PRO B CA 1
ATOM 2724 C C . PRO B 1 79 ? 21.943 54.137 57.843 1.00 72.64 78 PRO B C 1
ATOM 2725 O O . PRO B 1 79 ? 23.034 54.225 57.261 1.00 71.67 78 PRO B O 1
ATOM 2729 N N . ALA B 1 80 ? 21.591 53.107 58.616 1.00 72.53 79 ALA B N 1
ATOM 2730 C CA . ALA B 1 80 ? 22.474 51.977 58.903 1.00 72.22 79 ALA B CA 1
ATOM 2731 C C . ALA B 1 80 ? 23.069 51.337 57.641 1.00 71.82 79 ALA B C 1
ATOM 2732 O O . ALA B 1 80 ? 24.287 51.385 57.418 1.00 71.77 79 ALA B O 1
ATOM 2734 N N . THR B 1 81 ? 22.194 50.793 56.799 1.00 70.24 80 THR B N 1
ATOM 2735 C CA . THR B 1 81 ? 22.615 49.940 55.684 1.00 68.99 80 THR B CA 1
ATOM 2736 C C . THR B 1 81 ? 23.191 50.633 54.439 1.00 67.16 80 THR B C 1
ATOM 2737 O O . THR B 1 81 ? 23.937 50.007 53.673 1.00 67.81 80 THR B O 1
ATOM 2741 N N . GLY B 1 82 ? 22.853 51.901 54.220 1.00 64.39 81 GLY B N 1
ATOM 2742 C CA . GLY B 1 82 ? 23.282 52.592 53.000 1.00 61.87 81 GLY B CA 1
ATOM 2743 C C . GLY B 1 82 ? 22.559 52.007 51.795 1.00 59.82 81 GLY B C 1
ATOM 2744 O O . GLY B 1 82 ? 23.095 51.948 50.679 1.00 59.05 81 GLY B O 1
ATOM 2745 N N . VAL B 1 83 ? 21.345 51.524 52.049 1.00 56.97 82 VAL B N 1
ATOM 2746 C CA . VAL B 1 83 ? 20.470 51.056 51.000 1.00 53.53 82 VAL B CA 1
ATOM 2747 C C . VAL B 1 83 ? 19.600 52.228 50.664 1.00 50.14 82 VAL B C 1
ATOM 2748 O O . VAL B 1 83 ? 19.223 53.019 51.517 1.00 49.01 82 VAL B O 1
ATOM 2760 N N . VAL B 1 85 ? 16.178 53.038 48.022 1.00 45.70 84 VAL B N 1
ATOM 2761 C CA . VAL B 1 85 ? 15.216 52.612 47.024 1.00 45.64 84 VAL B CA 1
ATOM 2762 C C . VAL B 1 85 ? 14.738 53.835 46.252 1.00 46.20 84 VAL B C 1
ATOM 2763 O O . VAL B 1 85 ? 14.239 54.786 46.846 1.00 48.24 84 VAL B O 1
ATOM 2767 N N . THR B 1 86 ? 14.925 53.820 44.934 1.00 45.50 85 THR B N 1
ATOM 2768 C CA . THR B 1 86 ? 14.434 54.883 44.060 1.00 44.10 85 THR B CA 1
ATOM 2769 C C . THR B 1 86 ? 13.430 54.293 43.078 1.00 44.41 85 THR B C 1
ATOM 2770 O O . THR B 1 86 ? 13.240 53.075 43.015 1.00 43.98 85 THR B O 1
ATOM 2774 N N . ARG B 1 87 ? 12.778 55.154 42.310 1.00 45.27 86 ARG B N 1
ATOM 2775 C CA . ARG B 1 87 ? 11.830 54.666 41.317 1.00 47.04 86 ARG B CA 1
ATOM 2776 C C . ARG B 1 87 ? 12.603 54.383 40.027 1.00 45.86 86 ARG B C 1
ATOM 2777 O O . ARG B 1 87 ? 13.520 55.128 39.671 1.00 46.22 86 ARG B O 1
ATOM 2785 N N . TYR B 1 88 ? 12.244 53.290 39.358 1.00 44.45 87 TYR B N 1
ATOM 2786 C CA . TYR B 1 88 ? 12.891 52.898 38.117 1.00 44.90 87 TYR B CA 1
ATOM 2787 C C . TYR B 1 88 ? 12.294 53.649 36.938 1.00 45.90 87 TYR B C 1
ATOM 2788 O O . TYR B 1 88 ? 11.069 53.665 36.755 1.00 44.12 87 TYR B O 1
ATOM 2797 N N . ILE B 1 89 ? 13.173 54.262 36.143 1.00 46.52 88 ILE B N 1
ATOM 2798 C CA . ILE B 1 89 ? 12.771 55.026 34.966 1.00 45.99 88 ILE B CA 1
ATOM 2799 C C . ILE B 1 89 ? 12.733 54.105 33.754 1.00 46.66 88 ILE B C 1
ATOM 2800 O O . ILE B 1 89 ? 13.763 53.750 33.195 1.00 47.52 88 ILE B O 1
ATOM 2805 N N . ALA B 1 90 ? 11.534 53.703 33.358 1.00 48.01 89 ALA B N 1
ATOM 2806 C CA . ALA B 1 90 ? 11.367 52.825 32.202 1.00 48.14 89 ALA B CA 1
ATOM 2807 C C . ALA B 1 90 ? 11.712 53.568 30.913 1.00 48.40 89 ALA B C 1
ATOM 2808 O O . ALA B 1 90 ? 11.512 54.775 30.812 1.00 49.18 89 ALA B O 1
ATOM 2810 N N . GLY B 1 91 ? 12.244 52.843 29.938 1.00 49.02 90 GLY B N 1
ATOM 2811 C CA . GLY B 1 91 ? 12.621 53.422 28.650 1.00 50.46 90 GLY B CA 1
ATOM 2812 C C . GLY B 1 91 ? 13.667 54.517 28.735 1.00 52.63 90 GLY B C 1
ATOM 2813 O O . GLY B 1 91 ? 13.611 55.492 27.974 1.00 56.53 90 GLY B O 1
ATOM 2814 N N . ALA B 1 92 ? 14.603 54.374 29.669 1.00 50.40 91 ALA B N 1
ATOM 2815 C CA . ALA B 1 92 ? 15.645 55.361 29.875 1.00 50.11 91 ALA B CA 1
ATOM 2816 C C . ALA B 1 92 ? 16.959 54.687 29.595 1.00 49.33 91 ALA B C 1
ATOM 2817 O O . ALA B 1 92 ? 17.150 53.536 29.943 1.00 50.95 91 ALA B O 1
ATOM 2819 N N . GLN B 1 93 ? 17.872 55.406 28.973 1.00 48.09 92 GLN B N 1
ATOM 2820 C CA . GLN B 1 93 ? 19.157 54.841 28.590 1.00 48.31 92 GLN B CA 1
ATOM 2821 C C . GLN B 1 93 ? 20.299 55.354 29.492 1.00 45.56 92 GLN B C 1
ATOM 2822 O O . GLN B 1 93 ? 20.460 56.558 29.688 1.00 46.12 92 GLN B O 1
ATOM 2828 N N . THR B 1 94 ? 21.067 54.439 30.062 1.00 42.97 93 THR B N 1
ATOM 2829 C CA . THR B 1 94 ? 22.270 54.810 30.803 1.00 40.82 93 THR B CA 1
ATOM 2830 C C . THR B 1 94 ? 23.298 55.307 29.823 1.00 38.50 93 THR B C 1
ATOM 2831 O O . THR B 1 94 ? 23.603 54.624 28.869 1.00 38.30 93 THR B O 1
ATOM 2843 N N . SER B 1 96 ? 27.002 57.126 28.302 1.00 38.31 95 SER B N 1
ATOM 2844 C CA . SER B 1 96 ? 28.425 56.826 28.186 1.00 36.67 95 SER B CA 1
ATOM 2845 C C . SER B 1 96 ? 29.030 57.773 27.133 1.00 38.47 95 SER B C 1
ATOM 2846 O O . SER B 1 96 ? 28.303 58.408 26.350 1.00 38.15 95 SER B O 1
ATOM 2849 N N . PRO B 1 97 ? 30.360 57.877 27.085 1.00 38.67 96 PRO B N 1
ATOM 2850 C CA . PRO B 1 97 ? 30.922 58.721 26.034 1.00 38.55 96 PRO B CA 1
ATOM 2851 C C . PRO B 1 97 ? 30.309 58.401 24.658 1.00 39.38 96 PRO B C 1
ATOM 2852 O O . PRO B 1 97 ? 29.760 59.285 23.986 1.00 40.09 96 PRO B O 1
ATOM 2856 N N . GLU B 1 98 ? 30.356 57.133 24.278 1.00 40.94 97 GLU B N 1
ATOM 2857 C CA . GLU B 1 98 ? 29.873 56.719 22.986 1.00 43.93 97 GLU B CA 1
ATOM 2858 C C . GLU B 1 98 ? 28.425 57.207 22.769 1.00 42.45 97 GLU B C 1
ATOM 2859 O O . GLU B 1 98 ? 28.128 57.836 21.761 1.00 39.31 97 GLU B O 1
ATOM 2865 N N . LYS B 1 99 ? 27.531 56.959 23.719 1.00 42.43 98 LYS B N 1
ATOM 2866 C CA . LYS B 1 99 ? 26.136 57.392 23.530 1.00 44.97 98 LYS B CA 1
ATOM 2867 C C . LYS B 1 99 ? 25.969 58.920 23.455 1.00 42.16 98 LYS B C 1
ATOM 2868 O O . LYS B 1 99 ? 24.980 59.414 22.895 1.00 41.35 98 LYS B O 1
ATOM 2874 N N . PHE B 1 100 ? 26.931 59.658 24.003 1.00 41.96 99 PHE B N 1
ATOM 2875 C CA . PHE B 1 100 ? 26.882 61.122 23.949 1.00 42.12 99 PHE B CA 1
ATOM 2876 C C . PHE B 1 100 ? 27.187 61.682 22.565 1.00 41.66 99 PHE B C 1
ATOM 2877 O O . PHE B 1 100 ? 26.774 62.793 22.266 1.00 41.30 99 PHE B O 1
ATOM 2885 N N . LYS B 1 101 ? 27.911 60.913 21.747 1.00 42.63 100 LYS B N 1
ATOM 2886 C CA . LYS B 1 101 ? 28.151 61.223 20.336 1.00 41.63 100 LYS B CA 1
ATOM 2887 C C . LYS B 1 101 ? 27.015 60.643 19.503 1.00 42.47 100 LYS B C 1
ATOM 2888 O O . LYS B 1 101 ? 26.620 61.238 18.509 1.00 45.39 100 LYS B O 1
ATOM 2894 N N . THR B 1 102 ? 26.507 59.482 19.910 1.00 42.83 101 THR B N 1
ATOM 2895 C CA . THR B 1 102 ? 25.476 58.724 19.193 1.00 42.57 101 THR B CA 1
ATOM 2896 C C . THR B 1 102 ? 24.054 59.256 19.240 1.00 43.42 101 THR B C 1
ATOM 2897 O O . THR B 1 102 ? 23.350 59.182 18.260 1.00 41.68 101 THR B O 1
ATOM 2901 N N . ARG B 1 103 ? 23.619 59.740 20.390 1.00 44.84 102 ARG B N 1
ATOM 2902 C CA . ARG B 1 103 ? 22.230 60.161 20.570 1.00 45.90 102 ARG B CA 1
ATOM 2903 C C . ARG B 1 103 ? 22.143 61.669 20.376 1.00 46.33 102 ARG B C 1
ATOM 2904 O O . ARG B 1 103 ? 22.562 62.440 21.235 1.00 48.68 102 ARG B O 1
ATOM 2912 N N . PRO B 1 104 ? 21.606 62.108 19.242 1.00 46.80 103 PRO B N 1
ATOM 2913 C CA . PRO B 1 104 ? 21.645 63.551 18.984 1.00 45.86 103 PRO B CA 1
ATOM 2914 C C . PRO B 1 104 ? 20.895 64.364 20.034 1.00 44.79 103 PRO B C 1
ATOM 2915 O O . PRO B 1 104 ? 19.821 63.973 20.473 1.00 45.35 103 PRO B O 1
ATOM 2919 N N . GLY B 1 105 ? 21.485 65.473 20.456 1.00 43.94 104 GLY B N 1
ATOM 2920 C CA . GLY B 1 105 ? 20.861 66.334 21.455 1.00 44.39 104 GLY B CA 1
ATOM 2921 C C . GLY B 1 105 ? 21.109 65.931 22.893 1.00 43.35 104 GLY B C 1
ATOM 2922 O O . GLY B 1 105 ? 20.642 66.614 23.809 1.00 42.78 104 GLY B O 1
ATOM 2923 N N . SER B 1 106 ? 21.821 64.819 23.094 1.00 41.91 105 SER B N 1
ATOM 2924 C CA . SER B 1 106 ? 22.146 64.357 24.441 1.00 40.40 105 SER B CA 1
ATOM 2925 C C . SER B 1 106 ? 23.008 65.354 25.238 1.00 37.78 105 SER B C 1
ATOM 2926 O O . SER B 1 106 ? 22.708 65.627 26.385 1.00 37.02 105 SER B O 1
ATOM 2929 N N . PRO B 1 107 ? 24.055 65.928 24.628 1.00 37.52 106 PRO B N 1
ATOM 2930 C CA . PRO B 1 107 ? 24.763 66.946 25.404 1.00 35.94 106 PRO B CA 1
ATOM 2931 C C . PRO B 1 107 ? 23.853 68.096 25.843 1.00 35.49 106 PRO B C 1
ATOM 2932 O O . PRO B 1 107 ? 23.979 68.590 26.963 1.00 36.77 106 PRO B O 1
ATOM 2936 N N . ALA B 1 108 ? 22.938 68.491 24.973 1.00 34.90 107 ALA B N 1
ATOM 2937 C CA . ALA B 1 108 ? 22.010 69.572 25.247 1.00 35.12 107 ALA B CA 1
ATOM 2938 C C . ALA B 1 108 ? 21.084 69.167 26.367 1.00 35.70 107 ALA B C 1
ATOM 2939 O O . ALA B 1 108 ? 20.774 69.960 27.257 1.00 35.39 107 ALA B O 1
ATOM 2941 N N . ARG B 1 109 ? 20.651 67.921 26.343 1.00 38.33 108 ARG B N 1
ATOM 2942 C CA . ARG B 1 109 ? 19.790 67.421 27.423 1.00 40.26 108 ARG B CA 1
ATOM 2943 C C . ARG B 1 109 ? 20.520 67.395 28.766 1.00 38.68 108 ARG B C 1
ATOM 2944 O O . ARG B 1 109 ? 19.912 67.637 29.803 1.00 42.03 108 ARG B O 1
ATOM 2952 N N . ALA B 1 110 ? 21.818 67.124 28.738 1.00 36.07 109 ALA B N 1
ATOM 2953 C CA . ALA B 1 110 ? 22.642 67.190 29.941 1.00 36.71 109 ALA B CA 1
ATOM 2954 C C . ALA B 1 110 ? 22.681 68.648 30.478 1.00 36.76 109 ALA B C 1
ATOM 2955 O O . ALA B 1 110 ? 22.465 68.908 31.663 1.00 37.31 109 ALA B O 1
ATOM 2957 N N . GLY B 1 111 ? 22.930 69.598 29.584 1.00 35.08 110 GLY B N 1
ATOM 2958 C CA . GLY B 1 111 ? 22.920 70.996 29.950 1.00 35.14 110 GLY B CA 1
ATOM 2959 C C . GLY B 1 111 ? 21.600 71.468 30.537 1.00 36.85 110 GLY B C 1
ATOM 2960 O O . GLY B 1 111 ? 21.598 72.275 31.466 1.00 35.09 110 GLY B O 1
ATOM 2961 N N . GLU B 1 112 ? 20.485 70.994 29.972 1.00 39.35 111 GLU B N 1
ATOM 2962 C CA . GLU B 1 112 ? 19.156 71.319 30.485 1.00 42.43 111 GLU B CA 1
ATOM 2963 C C . GLU B 1 112 ? 19.042 70.754 31.890 1.00 40.56 111 GLU B C 1
ATOM 2964 O O . GLU B 1 112 ? 18.598 71.442 32.783 1.00 41.10 111 GLU B O 1
ATOM 2970 N N . ALA B 1 113 ? 19.519 69.543 32.119 1.00 40.05 112 ALA B N 1
ATOM 2971 C CA . ALA B 1 113 ? 19.433 68.960 33.464 1.00 41.76 112 ALA B CA 1
ATOM 2972 C C . ALA B 1 113 ? 20.227 69.796 34.483 1.00 43.81 112 ALA B C 1
ATOM 2973 O O . ALA B 1 113 ? 19.690 70.164 35.559 1.00 44.51 112 ALA B O 1
ATOM 2975 N N . PHE B 1 114 ? 21.500 70.089 34.154 1.00 40.14 113 PHE B N 1
ATOM 2976 C CA . PHE B 1 114 ? 22.293 70.948 35.004 1.00 40.46 113 PHE B CA 1
ATOM 2977 C C . PHE B 1 114 ? 21.600 72.269 35.239 1.00 40.16 113 PHE B C 1
ATOM 2978 O O . PHE B 1 114 ? 21.626 72.782 36.344 1.00 43.78 113 PHE B O 1
ATOM 2986 N N . ARG B 1 115 ? 21.027 72.838 34.195 1.00 39.68 114 ARG B N 1
ATOM 2987 C CA . ARG B 1 115 ? 20.341 74.130 34.301 1.00 40.45 114 ARG B CA 1
ATOM 2988 C C . ARG B 1 115 ? 19.234 74.055 35.340 1.00 40.72 114 ARG B C 1
ATOM 2989 O O . ARG B 1 115 ? 19.133 74.932 36.201 1.00 40.30 114 ARG B O 1
ATOM 2997 N N . LYS B 1 116 ? 18.419 73.004 35.255 1.00 41.59 115 LYS B N 1
ATOM 2998 C CA . LYS B 1 116 ? 17.300 72.805 36.166 1.00 42.02 115 LYS B CA 1
ATOM 2999 C C . LYS B 1 116 ? 17.847 72.649 37.579 1.00 42.44 115 LYS B C 1
ATOM 3000 O O . LYS B 1 116 ? 17.327 73.237 38.539 1.00 43.53 115 LYS B O 1
ATOM 3006 N N . LEU B 1 117 ? 18.932 71.891 37.698 1.00 40.65 116 LEU B N 1
ATOM 3007 C CA . LEU B 1 117 ? 19.533 71.656 39.004 1.00 38.69 116 LEU B CA 1
ATOM 3008 C C . LEU B 1 117 ? 20.015 72.941 39.628 1.00 40.17 116 LEU B C 1
ATOM 3009 O O . LEU B 1 117 ? 19.539 73.349 40.699 1.00 39.64 116 LEU B O 1
ATOM 3014 N N . HIS B 1 118 ? 20.946 73.591 38.938 1.00 41.68 117 HIS B N 1
ATOM 3015 C CA . HIS B 1 118 ? 21.582 74.797 39.449 1.00 41.10 117 HIS B CA 1
ATOM 3016 C C . HIS B 1 118 ? 20.557 75.901 39.651 1.00 40.70 117 HIS B C 1
ATOM 3017 O O . HIS B 1 118 ? 20.670 76.701 40.558 1.00 42.54 117 HIS B O 1
ATOM 3024 N N . GLY B 1 119 ? 19.544 75.939 38.808 1.00 42.24 118 GLY B N 1
ATOM 3025 C CA . GLY B 1 119 ? 18.483 76.925 38.969 1.00 42.44 118 GLY B CA 1
ATOM 3026 C C . GLY B 1 119 ? 17.443 76.574 40.027 1.00 41.73 118 GLY B C 1
ATOM 3027 O O . GLY B 1 119 ? 16.533 77.346 40.271 1.00 43.09 118 GLY B O 1
ATOM 3028 N N . SER B 1 120 ? 17.569 75.423 40.672 1.00 41.06 119 SER B N 1
ATOM 3029 C CA . SER B 1 120 ? 16.557 74.986 41.629 1.00 41.49 119 SER B CA 1
ATOM 3030 C C . SER B 1 120 ? 16.761 75.579 43.003 1.00 41.58 119 SER B C 1
ATOM 3031 O O . SER B 1 120 ? 17.724 76.305 43.264 1.00 44.65 119 SER B O 1
ATOM 3034 N N . GLY B 1 121 ? 15.864 75.228 43.905 1.00 42.46 120 GLY B N 1
ATOM 3035 C CA . GLY B 1 121 ? 15.981 75.638 45.301 1.00 43.25 120 GLY B CA 1
ATOM 3036 C C . GLY B 1 121 ? 16.707 74.586 46.132 1.00 42.06 120 GLY B C 1
ATOM 3037 O O . GLY B 1 121 ? 16.786 74.697 47.354 1.00 41.27 120 GLY B O 1
ATOM 3038 N N . ALA B 1 122 ? 17.206 73.546 45.469 1.00 42.70 121 ALA B N 1
ATOM 3039 C CA . ALA B 1 122 ? 18.001 72.507 46.142 1.00 43.83 121 ALA B CA 1
ATOM 3040 C C . ALA B 1 122 ? 19.044 73.171 47.017 1.00 41.85 121 ALA B C 1
ATOM 3041 O O . ALA B 1 122 ? 19.626 74.152 46.615 1.00 42.99 121 ALA B O 1
ATOM 3043 N N . VAL B 1 123 ? 19.223 72.647 48.221 1.00 42.84 122 VAL B N 1
ATOM 3044 C CA . VAL B 1 123 ? 20.228 73.132 49.150 1.00 44.34 122 VAL B CA 1
ATOM 3045 C C . VAL B 1 123 ? 21.076 71.928 49.534 1.00 45.57 122 VAL B C 1
ATOM 3046 O O . VAL B 1 123 ? 20.536 70.963 50.046 1.00 45.96 122 VAL B O 1
ATOM 3050 N N . PHE B 1 124 ? 22.378 71.958 49.253 1.00 46.20 123 PHE B N 1
ATOM 3051 C CA . PHE B 1 124 ? 23.283 70.870 49.671 1.00 45.89 123 PHE B CA 1
ATOM 3052 C C . PHE B 1 124 ? 24.134 71.362 50.837 1.00 48.28 123 PHE B C 1
ATOM 3053 O O . PHE B 1 124 ? 24.653 72.467 50.795 1.00 49.49 123 PHE B O 1
ATOM 3061 N N . PRO B 1 125 ? 24.310 70.525 51.868 1.00 51.06 124 PRO B N 1
ATOM 3062 C CA . PRO B 1 125 ? 24.915 70.971 53.127 1.00 51.23 124 PRO B CA 1
ATOM 3063 C C . PRO B 1 125 ? 26.395 71.284 53.061 1.00 51.99 124 PRO B C 1
ATOM 3064 O O . PRO B 1 125 ? 26.857 72.185 53.759 1.00 51.68 124 PRO B O 1
ATOM 3068 N N . PHE B 1 126 ? 27.128 70.564 52.222 1.00 53.36 125 PHE B N 1
ATOM 3069 C CA . PHE B 1 126 ? 28.572 70.702 52.201 1.00 53.38 125 PHE B CA 1
ATOM 3070 C C . PHE B 1 126 ? 29.079 71.496 51.005 1.00 52.87 125 PHE B C 1
ATOM 3071 O O . PHE B 1 126 ? 28.452 71.541 49.949 1.00 51.70 125 PHE B O 1
ATOM 3079 N N . ARG B 1 127 ? 30.216 72.141 51.218 1.00 52.15 126 ARG B N 1
ATOM 3080 C CA . ARG B 1 127 ? 30.868 72.976 50.233 1.00 52.51 126 ARG B CA 1
ATOM 3081 C C . ARG B 1 127 ? 31.894 72.122 49.537 1.00 50.44 126 ARG B C 1
ATOM 3082 O O . ARG B 1 127 ? 32.634 71.411 50.191 1.00 50.41 126 ARG B O 1
ATOM 3090 N N . PHE B 1 128 ? 31.939 72.201 48.211 1.00 49.15 127 PHE B N 1
ATOM 3091 C CA . PHE B 1 128 ? 32.917 71.479 47.430 1.00 48.48 127 PHE B CA 1
ATOM 3092 C C . PHE B 1 128 ? 34.236 72.226 47.491 1.00 47.72 127 PHE B C 1
ATOM 3093 O O . PHE B 1 128 ? 34.313 73.372 47.066 1.00 47.88 127 PHE B O 1
ATOM 3101 N N . GLU B 1 129 ? 35.276 71.568 47.986 1.00 47.69 128 GLU B N 1
ATOM 3102 C CA . GLU B 1 129 ? 36.574 72.214 48.206 1.00 49.24 128 GLU B CA 1
ATOM 3103 C C . GLU B 1 129 ? 37.640 71.664 47.279 1.00 46.99 128 GLU B C 1
ATOM 3104 O O . GLU B 1 129 ? 38.428 70.803 47.676 1.00 48.41 128 GLU B O 1
ATOM 3110 N N . LEU B 1 130 ? 37.685 72.188 46.063 1.00 44.44 129 LEU B N 1
ATOM 3111 C CA . LEU B 1 130 ? 38.553 71.654 45.014 1.00 44.30 129 LEU B CA 1
ATOM 3112 C C . LEU B 1 130 ? 40.041 71.671 45.370 1.00 44.77 129 LEU B C 1
ATOM 3113 O O . LEU B 1 130 ? 40.715 70.645 45.316 1.00 44.09 129 LEU B O 1
ATOM 3118 N N . PHE B 1 131 ? 40.545 72.827 45.759 1.00 45.36 130 PHE B N 1
ATOM 3119 C CA . PHE B 1 131 ? 41.960 72.959 46.077 1.00 45.55 130 PHE B CA 1
ATOM 3120 C C . PHE B 1 131 ? 42.359 72.475 47.445 1.00 45.72 130 PHE B C 1
ATOM 3121 O O . PHE B 1 131 ? 43.535 72.187 47.667 1.00 45.34 130 PHE B O 1
ATOM 3129 N N . ALA B 1 132 ? 41.397 72.377 48.360 1.00 47.12 131 ALA B N 1
ATOM 3130 C CA . ALA B 1 132 ? 41.670 71.785 49.677 1.00 47.69 131 ALA B CA 1
ATOM 3131 C C . ALA B 1 132 ? 42.007 70.327 49.397 1.00 49.32 131 ALA B C 1
ATOM 3132 O O . ALA B 1 132 ? 43.071 69.844 49.785 1.00 47.93 131 ALA B O 1
ATOM 3142 N N . ILE B 1 134 ? 42.974 68.913 46.628 1.00 47.13 133 ILE B N 1
ATOM 3143 C CA . ILE B 1 134 ? 44.200 68.786 45.849 1.00 46.63 133 ILE B CA 1
ATOM 3144 C C . ILE B 1 134 ? 45.429 68.877 46.739 1.00 47.22 133 ILE B C 1
ATOM 3145 O O . ILE B 1 134 ? 46.280 68.011 46.670 1.00 45.14 133 ILE B O 1
ATOM 3150 N N . ASP B 1 135 ? 45.499 69.920 47.570 1.00 49.16 134 ASP B N 1
ATOM 3151 C CA . ASP B 1 135 ? 46.610 70.101 48.514 1.00 50.49 134 ASP B CA 1
ATOM 3152 C C . ASP B 1 135 ? 46.750 68.901 49.439 1.00 50.75 134 ASP B C 1
ATOM 3153 O O . ASP B 1 135 ? 47.852 68.457 49.760 1.00 49.98 134 ASP B O 1
ATOM 3158 N N . ASP B 1 136 ? 45.609 68.384 49.863 1.00 52.62 135 ASP B N 1
ATOM 3159 C CA . ASP B 1 136 ? 45.552 67.239 50.742 1.00 53.69 135 ASP B CA 1
ATOM 3160 C C . ASP B 1 136 ? 46.258 66.056 50.074 1.00 53.83 135 ASP B C 1
ATOM 3161 O O . ASP B 1 136 ? 47.213 65.500 50.616 1.00 53.49 135 ASP B O 1
ATOM 3166 N N . TYR B 1 137 ? 45.818 65.700 48.869 1.00 52.76 136 TYR B N 1
ATOM 3167 C CA . TYR B 1 137 ? 46.442 64.596 48.143 1.00 52.21 136 TYR B CA 1
ATOM 3168 C C . TYR B 1 137 ? 47.919 64.812 47.842 1.00 51.12 136 TYR B C 1
ATOM 3169 O O . TYR B 1 137 ? 48.700 63.865 47.852 1.00 50.56 136 TYR B O 1
ATOM 3178 N N . LEU B 1 138 ? 48.294 66.048 47.553 1.00 50.67 137 LEU B N 1
ATOM 3179 C CA . LEU B 1 138 ? 49.694 66.376 47.336 1.00 50.29 137 LEU B CA 1
ATOM 3180 C C . LEU B 1 138 ? 50.529 65.993 48.555 1.00 50.82 137 LEU B C 1
ATOM 3181 O O . LEU B 1 138 ? 51.591 65.417 48.409 1.00 50.54 137 LEU B O 1
ATOM 3186 N N . LYS B 1 139 ? 49.990 66.246 49.745 1.00 52.32 138 LYS B N 1
ATOM 3187 C CA . LYS B 1 139 ? 50.657 65.935 51.004 1.00 52.46 138 LYS B CA 1
ATOM 3188 C C . LYS B 1 139 ? 50.700 64.432 51.260 1.00 51.19 138 LYS B C 1
ATOM 3189 O O . LYS B 1 139 ? 51.722 63.897 51.693 1.00 51.25 138 LYS B O 1
ATOM 3195 N N . VAL B 1 140 ? 49.591 63.752 51.002 1.00 49.73 139 VAL B N 1
ATOM 3196 C CA . VAL B 1 140 ? 49.537 62.313 51.207 1.00 49.24 139 VAL B CA 1
ATOM 3197 C C . VAL B 1 140 ? 50.505 61.614 50.259 1.00 50.00 139 VAL B C 1
ATOM 3198 O O . VAL B 1 140 ? 51.216 60.694 50.664 1.00 50.46 139 VAL B O 1
ATOM 3202 N N . LEU B 1 141 ? 50.555 62.075 49.010 1.00 50.41 140 LEU B N 1
ATOM 3203 C CA . LEU B 1 141 ? 51.449 61.493 48.008 1.00 50.00 140 LEU B CA 1
ATOM 3204 C C . LEU B 1 141 ? 52.891 61.838 48.301 1.00 53.07 140 LEU B C 1
ATOM 3205 O O . LEU B 1 141 ? 53.799 61.207 47.763 1.00 54.98 140 LEU B O 1
ATOM 3210 N N . SER B 1 142 ? 53.112 62.837 49.150 1.00 54.01 141 SER B N 1
ATOM 3211 C CA . SER B 1 142 ? 54.465 63.168 49.576 1.00 55.10 141 SER B CA 1
ATOM 3212 C C . SER B 1 142 ? 55.132 62.027 50.356 1.00 55.76 141 SER B C 1
ATOM 3213 O O . SER B 1 142 ? 56.358 61.919 50.364 1.00 57.80 141 SER B O 1
ATOM 3216 N N . THR B 1 143 ? 54.331 61.190 51.016 1.00 54.09 142 THR B N 1
ATOM 3217 C CA . THR B 1 143 ? 54.848 60.096 51.841 1.00 52.31 142 THR B CA 1
ATOM 3218 C C . THR B 1 143 ? 54.550 58.711 51.247 1.00 50.69 142 THR B C 1
ATOM 3219 O O . THR B 1 143 ? 54.588 57.727 51.956 1.00 50.87 142 THR B O 1
ATOM 3223 N N . LYS B 1 144 ? 54.247 58.629 49.957 1.00 50.12 143 LYS B N 1
ATOM 3224 C CA . LYS B 1 144 ? 53.824 57.366 49.342 1.00 47.30 143 LYS B CA 1
ATOM 3225 C C . LYS B 1 144 ? 54.849 56.864 48.345 1.00 44.67 143 LYS B C 1
ATOM 3226 O O . LYS B 1 144 ? 55.449 57.637 47.637 1.00 45.68 143 LYS B O 1
ATOM 3232 N N . ASN B 1 145 ? 55.024 55.554 48.277 1.00 43.60 144 ASN B N 1
ATOM 3233 C CA . ASN B 1 145 ? 56.015 54.935 47.402 1.00 41.51 144 ASN B CA 1
ATOM 3234 C C . ASN B 1 145 ? 55.364 54.608 46.054 1.00 41.27 144 ASN B C 1
ATOM 3235 O O . ASN B 1 145 ? 55.007 53.477 45.760 1.00 40.15 144 ASN B O 1
ATOM 3240 N N . VAL B 1 146 ? 55.225 55.628 45.229 1.00 41.89 145 VAL B N 1
ATOM 3241 C CA . VAL B 1 146 ? 54.547 55.474 43.958 1.00 43.15 145 VAL B CA 1
ATOM 3242 C C . VAL B 1 146 ? 55.243 56.353 42.938 1.00 45.85 145 VAL B C 1
ATOM 3243 O O . VAL B 1 146 ? 55.762 57.430 43.282 1.00 48.11 145 VAL B O 1
ATOM 3247 N N . THR B 1 147 ? 55.268 55.892 41.695 1.00 47.41 146 THR B N 1
ATOM 3248 C CA . THR B 1 147 ? 55.868 56.670 40.619 1.00 49.62 146 THR B CA 1
ATOM 3249 C C . THR B 1 147 ? 54.937 57.778 40.188 1.00 48.79 146 THR B C 1
ATOM 3250 O O . THR B 1 147 ? 53.804 57.513 39.813 1.00 50.72 146 THR B O 1
ATOM 3254 N N . LEU B 1 148 ? 55.423 59.014 40.261 1.00 49.01 147 LEU B N 1
ATOM 3255 C CA . LEU B 1 148 ? 54.692 60.183 39.752 1.00 49.03 147 LEU B CA 1
ATOM 3256 C C . LEU B 1 148 ? 55.089 60.317 38.280 1.00 50.23 147 LEU B C 1
ATOM 3257 O O . LEU B 1 148 ? 56.198 59.927 37.905 1.00 49.85 147 LEU B O 1
ATOM 3262 N N . PRO B 1 149 ? 54.192 60.844 37.436 1.00 49.84 148 PRO B N 1
ATOM 3263 C CA . PRO B 1 149 ? 54.486 60.988 36.010 1.00 49.62 148 PRO B CA 1
ATOM 3264 C C . PRO B 1 149 ? 55.315 62.218 35.653 1.00 50.01 148 PRO B C 1
ATOM 3265 O O . PRO B 1 149 ? 55.457 63.122 36.469 1.00 51.18 148 PRO B O 1
ATOM 3269 N N . ALA B 1 150 ? 55.820 62.266 34.423 1.00 52.46 149 ALA B N 1
ATOM 3270 C CA . ALA B 1 150 ? 56.678 63.366 33.967 1.00 53.41 149 ALA B CA 1
ATOM 3271 C C . ALA B 1 150 ? 55.933 64.689 34.006 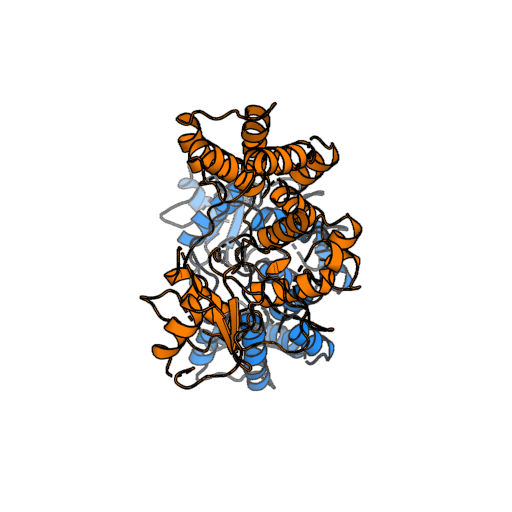1.00 53.56 149 ALA B C 1
ATOM 3272 O O . ALA B 1 150 ? 54.816 64.767 33.529 1.00 54.70 149 ALA B O 1
ATOM 3274 N N . GLY B 1 151 ? 56.554 65.716 34.586 1.00 54.08 150 GLY B N 1
ATOM 3275 C CA . GLY B 1 151 ? 55.956 67.056 34.676 1.00 54.10 150 GLY B CA 1
ATOM 3276 C C . GLY B 1 151 ? 54.892 67.171 35.756 1.00 54.44 150 GLY B C 1
ATOM 3277 O O . GLY B 1 151 ? 54.025 68.072 35.735 1.00 54.01 150 GLY B O 1
ATOM 3278 N N . TYR B 1 152 ? 54.950 66.246 36.704 1.00 53.67 151 TYR B N 1
ATOM 3279 C CA . TYR B 1 152 ? 54.046 66.251 37.826 1.00 52.87 151 TYR B CA 1
ATOM 3280 C C . TYR B 1 152 ? 54.105 67.591 38.541 1.00 52.02 151 TYR B C 1
ATOM 3281 O O . TYR B 1 152 ? 53.085 68.201 38.797 1.00 50.98 151 TYR B O 1
ATOM 3290 N N . HIS B 1 153 ? 55.316 68.054 38.836 1.00 51.69 152 HIS B N 1
ATOM 3291 C CA . HIS B 1 153 ? 55.493 69.297 39.571 1.00 51.19 152 HIS B CA 1
ATOM 3292 C C . HIS B 1 153 ? 55.148 70.556 38.754 1.00 51.88 152 HIS B C 1
ATOM 3293 O O . HIS B 1 153 ? 54.745 71.574 39.322 1.00 51.88 152 HIS B O 1
ATOM 3300 N N . ASP B 1 154 ? 55.266 70.489 37.432 1.00 51.49 153 ASP B N 1
ATOM 3301 C CA . ASP B 1 154 ? 54.892 71.625 36.593 1.00 51.68 153 ASP B CA 1
ATOM 3302 C C . ASP B 1 154 ? 53.390 71.805 36.623 1.00 52.51 153 ASP B C 1
ATOM 3303 O O . ASP B 1 154 ? 52.880 72.899 36.926 1.00 53.45 153 ASP B O 1
ATOM 3308 N N . VAL B 1 155 ? 52.676 70.729 36.312 1.00 49.77 154 VAL B N 1
ATOM 3309 C CA . VAL B 1 155 ? 51.239 70.772 36.364 1.00 47.14 154 VAL B CA 1
ATOM 3310 C C . VAL B 1 155 ? 50.773 71.344 37.723 1.00 48.82 154 VAL B C 1
ATOM 3311 O O . VAL B 1 155 ? 49.918 72.255 37.765 1.00 48.90 154 VAL B O 1
ATOM 3315 N N . VAL B 1 156 ? 51.355 70.865 38.822 1.00 47.26 155 VAL B N 1
ATOM 3316 C CA . VAL B 1 156 ? 50.951 71.342 40.142 1.00 47.84 155 VAL B CA 1
ATOM 3317 C C . VAL B 1 156 ? 51.282 72.834 40.299 1.00 51.45 155 VAL B C 1
ATOM 3318 O O . VAL B 1 156 ? 50.468 73.611 40.801 1.00 51.94 155 VAL B O 1
ATOM 3322 N N . ARG B 1 157 ? 52.469 73.235 39.849 1.00 53.17 156 ARG B N 1
ATOM 3323 C CA . ARG B 1 157 ? 52.869 74.633 39.907 1.00 54.79 156 ARG B CA 1
ATOM 3324 C C . ARG B 1 157 ? 51.940 75.484 39.040 1.00 53.81 156 ARG B C 1
ATOM 3325 O O . ARG B 1 157 ? 51.427 76.512 39.487 1.00 53.29 156 ARG B O 1
ATOM 3333 N N . GLU B 1 158 ? 51.717 75.052 37.807 1.00 53.89 157 GLU B N 1
ATOM 3334 C CA . GLU B 1 158 ? 50.795 75.769 36.917 1.00 54.22 157 GLU B CA 1
ATOM 3335 C C . GLU B 1 158 ? 49.389 75.825 37.503 1.00 51.83 157 GLU B C 1
ATOM 3336 O O . GLU B 1 158 ? 48.684 76.805 37.288 1.00 52.62 157 GLU B O 1
ATOM 3342 N N . ALA B 1 159 ? 48.980 74.794 38.249 1.00 50.68 158 ALA B N 1
ATOM 3343 C CA . ALA B 1 159 ? 47.616 74.784 38.837 1.00 49.36 158 ALA B CA 1
ATOM 3344 C C . ALA B 1 159 ? 47.470 75.911 39.843 1.00 48.57 158 ALA B C 1
ATOM 3345 O O . ALA B 1 159 ? 46.366 76.385 40.101 1.00 48.64 158 ALA B O 1
ATOM 3347 N N . GLY B 1 160 ? 48.596 76.356 40.399 1.00 47.62 159 GLY B N 1
ATOM 3348 C CA . GLY B 1 160 ? 48.604 77.521 41.265 1.00 46.88 159 GLY B CA 1
ATOM 3349 C C . GLY B 1 160 ? 48.128 78.770 40.535 1.00 47.35 159 GLY B C 1
ATOM 3350 O O . GLY B 1 160 ? 47.438 79.617 41.111 1.00 49.63 159 GLY B O 1
ATOM 3351 N N . GLY B 1 161 ? 48.493 78.895 39.269 1.00 46.02 160 GLY B N 1
ATOM 3352 C CA . GLY B 1 161 ? 48.054 80.021 38.457 1.00 47.35 160 GLY B CA 1
ATOM 3353 C C . GLY B 1 161 ? 46.577 79.922 38.120 1.00 49.37 160 GLY B C 1
ATOM 3354 O O . GLY B 1 161 ? 45.869 80.941 38.032 1.00 49.74 160 GLY B O 1
ATOM 3355 N N . VAL B 1 162 ? 46.122 78.686 37.929 1.00 48.69 161 VAL B N 1
ATOM 3356 C CA . VAL B 1 162 ? 44.727 78.407 37.627 1.00 49.61 161 VAL B CA 1
ATOM 3357 C C . VAL B 1 162 ? 43.875 78.771 38.844 1.00 49.89 161 VAL B C 1
ATOM 3358 O O . VAL B 1 162 ? 42.836 79.407 38.722 1.00 50.09 161 VAL B O 1
ATOM 3362 N N . ARG B 1 163 ? 44.352 78.375 40.018 1.00 49.16 162 ARG B N 1
ATOM 3363 C CA . ARG B 1 163 ? 43.688 78.675 41.285 1.00 48.86 162 ARG B CA 1
ATOM 3364 C C . ARG B 1 163 ? 43.525 80.157 41.465 1.00 48.18 162 ARG B C 1
ATOM 3365 O O . ARG B 1 163 ? 42.448 80.667 41.830 1.00 48.37 162 ARG B O 1
ATOM 3373 N N . SER B 1 164 ? 44.630 80.834 41.208 1.00 46.86 163 SER B N 1
ATOM 3374 C CA . SER B 1 164 ? 44.714 82.274 41.328 1.00 45.77 163 SER B CA 1
ATOM 3375 C C . SER B 1 164 ? 43.766 82.991 40.358 1.00 44.53 163 SER B C 1
ATOM 3376 O O . SER B 1 164 ? 43.157 84.004 40.717 1.00 43.22 163 SER B O 1
ATOM 3379 N N . ALA B 1 165 ? 43.656 82.456 39.136 1.00 43.52 164 ALA B N 1
ATOM 3380 C CA . ALA B 1 165 ? 42.733 82.982 38.130 1.00 42.11 164 ALA B CA 1
ATOM 3381 C C . ALA B 1 165 ? 41.279 82.830 38.611 1.00 43.05 164 ALA B C 1
ATOM 3382 O O . ALA B 1 165 ? 40.468 83.759 38.482 1.00 44.49 164 ALA B O 1
ATOM 3384 N N . LEU B 1 166 ? 40.964 81.684 39.212 1.00 41.98 165 LEU B N 1
ATOM 3385 C CA . LEU B 1 166 ? 39.616 81.452 39.737 1.00 42.17 165 LEU B CA 1
ATOM 3386 C C . LEU B 1 166 ? 39.313 82.332 40.969 1.00 41.46 165 LEU B C 1
ATOM 3387 O O . LEU B 1 166 ? 38.140 82.634 41.244 1.00 42.41 165 LEU B O 1
ATOM 3392 N N . ALA B 1 167 ? 40.356 82.751 41.690 1.00 38.57 166 ALA B N 1
ATOM 3393 C CA . ALA B 1 167 ? 40.181 83.583 42.895 1.00 37.97 166 ALA B CA 1
ATOM 3394 C C . ALA B 1 167 ? 40.189 85.050 42.550 1.00 39.86 166 ALA B C 1
ATOM 3395 O O . ALA B 1 167 ? 39.761 85.888 43.361 1.00 40.14 166 ALA B O 1
ATOM 3397 N N . ALA B 1 168 ? 40.663 85.373 41.346 1.00 39.51 167 ALA B N 1
ATOM 3398 C CA . ALA B 1 168 ? 40.653 86.755 40.883 1.00 38.45 167 ALA B CA 1
ATOM 3399 C C . ALA B 1 168 ? 39.244 87.396 40.860 1.00 39.90 167 ALA B C 1
ATOM 3400 O O . ALA B 1 168 ? 39.150 88.622 40.807 1.00 42.32 167 ALA B O 1
ATOM 3402 N N . HIS B 1 169 ? 38.168 86.609 40.869 1.00 38.32 168 HIS B N 1
ATOM 3403 C CA . HIS B 1 169 ? 36.812 87.188 40.830 1.00 39.14 168 HIS B CA 1
ATOM 3404 C C . HIS B 1 169 ? 35.818 86.308 41.554 1.00 38.67 168 HIS B C 1
ATOM 3405 O O . HIS B 1 169 ? 35.971 85.116 41.563 1.00 42.68 168 HIS B O 1
ATOM 3412 N N . PRO B 1 170 ? 34.786 86.904 42.150 1.00 38.47 169 PRO B N 1
ATOM 3413 C CA . PRO B 1 170 ? 33.709 86.148 42.782 1.00 37.57 169 PRO B CA 1
ATOM 3414 C C . PRO B 1 170 ? 33.090 85.172 41.791 1.00 38.01 169 PRO B C 1
ATOM 3415 O O . PRO B 1 170 ? 32.791 85.571 40.676 1.00 37.65 169 PRO B O 1
ATOM 3419 N N . LEU B 1 171 ? 32.916 83.915 42.187 1.00 38.41 170 LEU B N 1
ATOM 3420 C CA . LEU B 1 171 ? 32.304 82.919 41.319 1.00 38.11 170 LEU B CA 1
ATOM 3421 C C . LEU B 1 171 ? 30.969 82.594 41.901 1.00 38.47 170 LEU B C 1
ATOM 3422 O O . LEU B 1 171 ? 30.813 82.598 43.110 1.00 39.17 170 LEU B O 1
ATOM 3427 N N . PRO B 1 172 ? 29.989 82.316 41.052 1.00 39.49 171 PRO B N 1
ATOM 3428 C CA . PRO B 1 172 ? 28.673 81.983 41.590 1.00 40.70 171 PRO B CA 1
ATOM 3429 C C . PRO B 1 172 ? 28.757 80.631 42.299 1.00 40.46 171 PRO B C 1
ATOM 3430 O O . PRO B 1 172 ? 29.736 79.921 42.110 1.00 40.07 171 PRO B O 1
ATOM 3434 N N . LEU B 1 173 ? 27.757 80.322 43.129 1.00 41.11 172 LEU B N 1
ATOM 3435 C CA . LEU B 1 173 ? 27.722 79.101 43.938 1.00 41.68 172 LEU B CA 1
ATOM 3436 C C . LEU B 1 173 ? 26.370 78.432 43.724 1.00 42.51 172 LEU B C 1
ATOM 3437 O O . LEU B 1 173 ? 25.301 79.043 43.903 1.00 41.06 172 LEU B O 1
ATOM 3442 N N . ALA B 1 174 ? 26.401 77.175 43.305 1.00 42.92 173 ALA B N 1
ATOM 3443 C CA . ALA B 1 174 ? 25.166 76.468 43.029 1.00 42.81 173 ALA B CA 1
ATOM 3444 C C . ALA B 1 174 ? 25.233 75.066 43.622 1.00 43.29 173 ALA B C 1
ATOM 3445 O O . ALA B 1 174 ? 26.327 74.561 43.921 1.00 44.14 173 ALA B O 1
ATOM 3447 N N . ALA B 1 175 ? 24.066 74.457 43.806 1.00 41.48 174 ALA B N 1
ATOM 3448 C CA . ALA B 1 175 ? 23.985 73.056 44.194 1.00 41.16 174 ALA B CA 1
ATOM 3449 C C . ALA B 1 175 ? 24.467 72.189 43.014 1.00 39.85 174 ALA B C 1
ATOM 3450 O O . ALA B 1 175 ? 23.749 71.993 42.038 1.00 39.41 174 ALA B O 1
ATOM 3452 N N . CYS B 1 176 ? 25.676 71.658 43.107 1.00 41.06 175 CYS B N 1
ATOM 3453 C CA . CYS B 1 176 ? 26.251 70.842 42.023 1.00 41.58 175 CYS B CA 1
ATOM 3454 C C . CYS B 1 176 ? 26.361 69.352 42.315 1.00 41.32 175 CYS B C 1
ATOM 3455 O O . CYS B 1 176 ? 26.533 68.921 43.458 1.00 42.23 175 CYS B O 1
ATOM 3458 N N . HIS B 1 177 ? 26.234 68.555 41.268 1.00 42.11 176 HIS B N 1
ATOM 3459 C CA . HIS B 1 177 ? 26.383 67.111 41.388 1.00 41.45 176 HIS B CA 1
ATOM 3460 C C . HIS B 1 177 ? 27.833 66.747 41.702 1.00 42.98 176 HIS B C 1
ATOM 3461 O O . HIS B 1 177 ? 28.079 65.844 42.482 1.00 45.46 176 HIS B O 1
ATOM 3468 N N . CYS B 1 178 ? 28.780 67.424 41.053 1.00 42.21 177 CYS B N 1
ATOM 3469 C CA . CYS B 1 178 ? 30.211 67.285 41.341 1.00 44.38 177 CYS B CA 1
ATOM 3470 C C . CYS B 1 178 ? 30.968 66.067 40.808 1.00 44.67 177 CYS B C 1
ATOM 3471 O O . CYS B 1 178 ? 32.198 66.096 40.732 1.00 43.64 177 CYS B O 1
ATOM 3474 N N . ASP B 1 179 ? 30.269 64.993 40.470 1.00 45.83 178 ASP 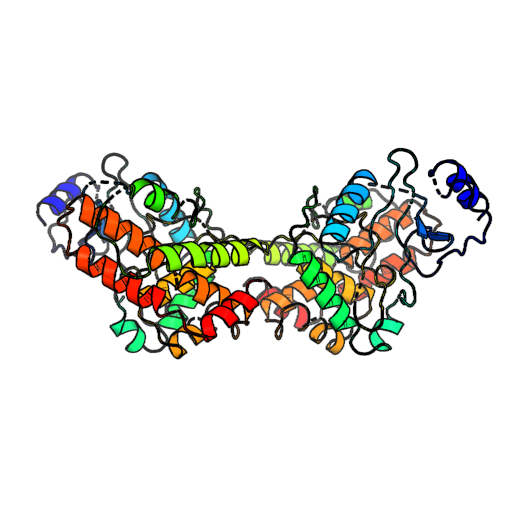B N 1
ATOM 3475 C CA . ASP B 1 179 ? 30.927 63.867 39.804 1.00 47.46 178 ASP B CA 1
ATOM 3476 C C . ASP B 1 179 ? 30.042 63.320 38.716 1.00 46.91 178 ASP B C 1
ATOM 3477 O O . ASP B 1 179 ? 29.698 62.168 38.752 1.00 48.38 178 ASP B O 1
ATOM 3482 N N . PRO B 1 180 ? 29.679 64.153 37.724 1.00 48.67 179 PRO B N 1
ATOM 3483 C CA . PRO B 1 180 ? 28.748 63.768 36.639 1.00 48.70 179 PRO B CA 1
ATOM 3484 C C . PRO B 1 180 ? 29.316 62.839 35.573 1.00 48.52 179 PRO B C 1
ATOM 3485 O O . PRO B 1 180 ? 29.389 63.207 34.395 1.00 49.74 179 PRO B O 1
ATOM 3489 N N . LEU B 1 181 ? 29.689 61.630 35.986 1.00 47.56 180 LEU B N 1
ATOM 3490 C CA . LEU B 1 181 ? 30.133 60.599 35.046 1.00 46.25 180 LEU B CA 1
ATOM 3491 C C . LEU B 1 181 ? 28.982 60.334 34.074 1.00 44.61 180 LEU B C 1
ATOM 3492 O O . LEU B 1 181 ? 27.802 60.468 34.428 1.00 42.87 180 LEU B O 1
ATOM 3497 N N . CYS B 1 182 ? 29.325 59.930 32.858 1.00 44.51 181 CYS B N 1
ATOM 3498 C CA . CYS B 1 182 ? 28.321 59.613 31.853 1.00 42.54 181 CYS B CA 1
ATOM 3499 C 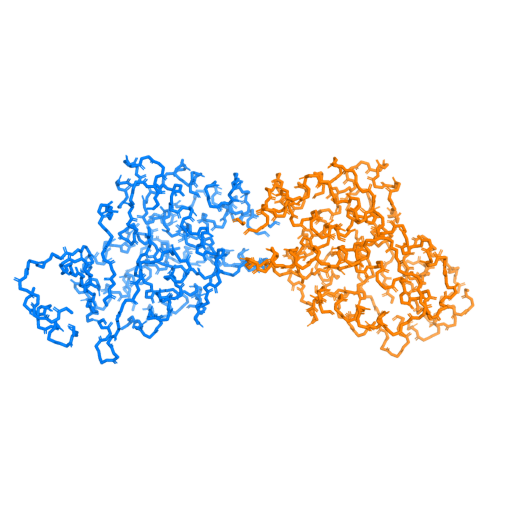C . CYS B 1 182 ? 27.267 58.625 32.370 1.00 41.70 181 CYS B C 1
ATOM 3500 O O . CYS B 1 182 ? 26.077 58.799 32.142 1.00 38.73 181 CYS B O 1
ATOM 3503 N N . GLU B 1 183 ? 27.722 57.632 33.122 1.00 43.00 182 GLU B N 1
ATOM 3504 C CA . GLU B 1 183 ? 26.863 56.575 33.675 1.00 44.78 182 GLU B CA 1
ATOM 3505 C C . GLU B 1 183 ? 25.804 57.102 34.641 1.00 44.08 182 GLU B C 1
ATOM 3506 O O . GLU B 1 183 ? 24.755 56.490 34.823 1.00 42.61 182 GLU B O 1
ATOM 3512 N N . ASN B 1 184 ? 26.072 58.251 35.248 1.00 44.93 183 ASN B N 1
ATOM 3513 C CA . ASN B 1 184 ? 25.102 58.861 36.135 1.00 44.73 183 ASN B CA 1
ATOM 3514 C C . ASN B 1 184 ? 23.928 59.538 35.433 1.00 43.53 183 ASN B C 1
ATOM 3515 O O . ASN B 1 184 ? 23.030 60.051 36.099 1.00 44.34 183 ASN B O 1
ATOM 3520 N N . PHE B 1 185 ? 23.913 59.524 34.103 1.00 41.54 184 PHE B N 1
ATOM 3521 C CA . PHE B 1 185 ? 22.829 60.136 33.359 1.00 40.36 184 PHE B CA 1
ATOM 3522 C C . PHE B 1 185 ? 21.920 59.091 32.768 1.00 40.76 184 PHE B C 1
ATOM 3523 O O . PHE B 1 185 ? 22.398 58.176 32.112 1.00 41.37 184 PHE B O 1
ATOM 3531 N N . LEU B 1 186 ? 20.613 59.239 32.990 1.00 41.51 185 LEU B N 1
ATOM 3532 C CA . LEU B 1 186 ? 19.612 58.351 32.404 1.00 41.86 185 LEU B CA 1
ATOM 3533 C C . LEU B 1 186 ? 18.838 59.173 31.397 1.00 41.40 185 LEU B C 1
ATOM 3534 O O . LEU B 1 186 ? 18.221 60.166 31.766 1.00 41.72 185 LEU B O 1
ATOM 3539 N N . ASP B 1 187 ? 18.868 58.759 30.132 1.00 41.74 186 ASP B N 1
ATOM 3540 C CA . ASP B 1 187 ? 18.292 59.549 29.046 1.00 43.12 186 ASP B CA 1
ATOM 3541 C C . ASP B 1 187 ? 16.994 58.980 28.521 1.00 43.86 186 ASP B C 1
ATOM 3542 O O . ASP B 1 187 ? 16.987 57.904 27.941 1.00 44.33 186 ASP B O 1
ATOM 3547 N N . THR B 1 188 ? 15.886 59.688 28.701 1.00 44.37 187 THR B N 1
ATOM 3548 C CA . THR B 1 188 ? 14.676 59.228 28.033 1.00 47.38 187 THR B CA 1
ATOM 3549 C C . THR B 1 188 ? 14.929 59.731 26.622 1.00 49.88 187 THR B C 1
ATOM 3550 O O . THR B 1 188 ? 16.081 59.938 26.227 1.00 50.79 187 THR B O 1
ATOM 3554 N N . GLY B 1 189 ? 13.906 59.940 25.831 1.00 49.60 188 GLY B N 1
ATOM 3555 C CA . GLY B 1 189 ? 14.197 60.564 24.546 1.00 51.60 188 GLY B CA 1
ATOM 3556 C C . GLY B 1 189 ? 14.453 62.060 24.693 1.00 50.91 188 GLY B C 1
ATOM 3557 O O . GLY B 1 189 ? 15.278 62.647 23.977 1.00 49.06 188 GLY B O 1
ATOM 3558 N N . GLU B 1 190 ? 13.752 62.647 25.660 1.00 50.17 189 GLU B N 1
ATOM 3559 C CA . GLU B 1 190 ? 13.584 64.081 25.757 1.00 51.03 189 GLU B CA 1
ATOM 3560 C C . GLU B 1 190 ? 14.167 64.753 26.995 1.00 50.63 189 GLU B C 1
ATOM 3561 O O . GLU B 1 190 ? 14.213 65.974 27.068 1.00 49.93 189 GLU B O 1
ATOM 3567 N N . ARG B 1 191 ? 14.597 63.975 27.976 1.00 50.59 190 ARG B N 1
ATOM 3568 C CA . ARG B 1 191 ? 15.173 64.554 29.162 1.00 50.74 190 ARG B CA 1
ATOM 3569 C C . ARG B 1 191 ? 16.094 63.596 29.878 1.00 48.17 190 ARG B C 1
ATOM 3570 O O . ARG B 1 191 ? 15.929 62.376 29.823 1.00 50.23 190 ARG B O 1
ATOM 3586 N N . TRP B 1 193 ? 17.798 62.396 33.505 1.00 43.27 192 TRP B N 1
ATOM 3587 C CA . TRP B 1 193 ? 17.758 62.394 34.944 1.00 44.19 192 TRP B CA 1
ATOM 3588 C C . TRP B 1 193 ? 19.186 62.116 35.374 1.00 43.03 192 TRP B C 1
ATOM 3589 O O . TRP B 1 193 ? 19.969 61.562 34.599 1.00 40.88 192 TRP B O 1
ATOM 3600 N N . ILE B 1 194 ? 19.524 62.506 36.599 1.00 43.19 193 ILE B N 1
ATOM 3601 C CA . ILE B 1 194 ? 20.865 62.273 37.127 1.00 42.81 193 ILE B CA 1
ATOM 3602 C C . ILE B 1 194 ? 20.745 61.499 38.432 1.00 44.38 193 ILE B C 1
ATOM 3603 O O . ILE B 1 194 ? 19.808 61.737 39.213 1.00 46.06 193 ILE B O 1
ATOM 3608 N N . VAL B 1 195 ? 21.654 60.544 38.643 1.00 43.58 194 VAL B N 1
ATOM 3609 C CA . VAL B 1 195 ? 21.686 59.732 39.867 1.00 42.58 194 VAL B CA 1
ATOM 3610 C C . VAL B 1 195 ? 23.105 59.770 40.476 1.00 44.74 194 VAL B C 1
ATOM 3611 O O . VAL B 1 195 ? 24.036 60.303 39.861 1.00 43.18 194 VAL B O 1
ATOM 3615 N N . ASP B 1 196 ? 23.241 59.179 41.667 1.00 47.16 195 ASP B N 1
ATOM 3616 C CA . ASP B 1 196 ? 24.498 59.081 42.425 1.00 49.67 195 ASP B CA 1
ATOM 3617 C C . ASP B 1 196 ? 25.001 60.436 42.942 1.00 50.80 195 ASP B C 1
ATOM 3618 O O . ASP B 1 196 ? 25.978 60.999 42.442 1.00 51.73 195 ASP B O 1
ATOM 3623 N N . TRP B 1 197 ? 24.360 60.905 44.003 1.00 50.62 196 TRP B N 1
ATOM 3624 C CA . TRP B 1 197 ? 24.633 62.210 44.581 1.00 49.10 196 TRP B CA 1
ATOM 3625 C C . TRP B 1 197 ? 25.589 62.202 45.758 1.00 49.20 196 TRP B C 1
ATOM 3626 O O . TRP B 1 197 ? 25.601 63.139 46.544 1.00 48.88 196 TRP B O 1
ATOM 3637 N N . GLU B 1 198 ? 26.421 61.174 45.863 1.00 51.95 197 GLU B N 1
ATOM 3638 C CA . GLU B 1 198 ? 27.315 61.035 47.021 1.00 54.00 197 GLU B CA 1
ATOM 3639 C C . GLU B 1 198 ? 28.386 62.104 47.121 1.00 51.89 197 GLU B C 1
ATOM 3640 O O . GLU B 1 198 ? 28.822 62.394 48.218 1.00 52.23 197 GLU B O 1
ATOM 3646 N N . TYR B 1 199 ? 28.800 62.697 46.000 1.00 51.72 198 TYR B N 1
ATOM 3647 C CA . TYR B 1 199 ? 29.816 63.762 46.012 1.00 52.26 198 TYR B CA 1
ATOM 3648 C C . TYR B 1 199 ? 29.220 65.178 45.865 1.00 51.73 198 TYR B C 1
ATOM 3649 O O . TYR B 1 199 ? 29.958 66.152 45.676 1.00 50.52 198 TYR B O 1
ATOM 3658 N N . SER B 1 200 ? 27.902 65.292 45.981 1.00 51.02 199 SER B N 1
ATOM 3659 C CA . SER B 1 200 ? 27.216 66.575 45.837 1.00 51.20 199 SER B CA 1
ATOM 3660 C C . SER B 1 200 ? 27.665 67.594 46.859 1.00 50.65 199 SER B C 1
ATOM 3661 O O . SER B 1 200 ? 28.029 67.238 47.965 1.00 52.32 199 SER B O 1
ATOM 3664 N N . GLY B 1 201 ? 27.567 68.867 46.481 1.00 50.15 200 GLY B N 1
ATOM 3665 C CA . GLY B 1 201 ? 27.940 69.996 47.328 1.00 48.58 200 GLY B CA 1
ATOM 3666 C C . GLY B 1 201 ? 27.746 71.330 46.615 1.00 47.81 200 GLY B C 1
ATOM 3667 O O . GLY B 1 201 ? 27.488 71.368 45.407 1.00 48.53 200 GLY B O 1
ATOM 3676 N N . ASN B 1 203 ? 29.039 74.501 44.857 1.00 42.02 202 ASN B N 1
ATOM 3677 C CA . ASN B 1 203 ? 30.222 74.598 44.001 1.00 40.24 202 ASN B CA 1
ATOM 3678 C C . ASN B 1 203 ? 29.983 75.596 42.882 1.00 39.03 202 ASN B C 1
ATOM 3679 O O . ASN B 1 203 ? 28.898 76.136 42.752 1.00 40.27 202 ASN B O 1
ATOM 3684 N N . ASP B 1 204 ? 31.025 75.864 42.108 1.00 38.97 203 ASP B N 1
ATOM 3685 C CA . ASP B 1 204 ? 30.933 76.674 40.915 1.00 38.96 203 ASP B CA 1
ATOM 3686 C C . ASP B 1 204 ? 30.172 75.820 39.899 1.00 38.93 203 ASP B C 1
ATOM 3687 O O . ASP B 1 204 ? 30.626 74.746 39.512 1.00 39.39 203 ASP B O 1
ATOM 3692 N N . PRO B 1 205 ? 29.008 76.275 39.472 1.00 38.72 204 PRO B N 1
ATOM 3693 C CA . PRO B 1 205 ? 28.180 75.472 38.560 1.00 39.65 204 PRO B CA 1
ATOM 3694 C C . PRO B 1 205 ? 28.929 74.938 37.350 1.00 40.37 204 PRO B C 1
ATOM 3695 O O . PRO B 1 205 ? 28.670 73.823 36.898 1.00 40.84 204 PRO B O 1
ATOM 3699 N N . LEU B 1 206 ? 29.866 75.724 36.830 1.00 40.91 205 LEU B N 1
ATOM 3700 C CA . LEU B 1 206 ? 30.659 75.288 35.685 1.00 40.05 205 LEU B CA 1
ATOM 3701 C C . LEU B 1 206 ? 31.680 74.172 35.988 1.00 39.64 205 LEU B C 1
ATOM 3702 O O . LEU B 1 206 ? 32.344 73.695 35.077 1.00 37.07 205 LEU B O 1
ATOM 3707 N N . TRP B 1 207 ? 31.797 73.742 37.243 1.00 40.15 206 TRP B N 1
ATOM 3708 C CA . TRP B 1 207 ? 32.576 72.528 37.537 1.00 40.48 206 TRP B CA 1
ATOM 3709 C C . TRP B 1 207 ? 31.843 71.334 36.932 1.00 41.34 206 TRP B C 1
ATOM 3710 O O . TRP B 1 207 ? 32.464 70.473 36.318 1.00 43.33 206 TRP B O 1
ATOM 3721 N N . ASP B 1 208 ? 30.525 71.277 37.117 1.00 38.89 207 ASP B N 1
ATOM 3722 C CA . ASP B 1 208 ? 29.740 70.178 36.590 1.00 39.03 207 ASP B CA 1
ATOM 3723 C C . ASP B 1 208 ? 29.909 70.056 35.073 1.00 37.63 207 ASP B C 1
ATOM 3724 O O . ASP B 1 208 ? 30.064 68.952 34.538 1.00 38.02 207 ASP B O 1
ATOM 3729 N N . LEU B 1 209 ? 29.868 71.189 34.377 1.00 37.78 208 LEU B N 1
ATOM 3730 C CA . LEU B 1 209 ? 29.996 71.198 32.911 1.00 36.87 208 LEU B CA 1
ATOM 3731 C C . LEU B 1 209 ? 31.354 70.695 32.495 1.00 39.54 208 LEU B C 1
ATOM 3732 O O . LEU B 1 209 ? 31.464 69.827 31.635 1.00 42.84 208 LEU B O 1
ATOM 3737 N N . GLY B 1 210 ? 32.393 71.205 33.136 1.00 41.77 209 GLY B N 1
ATOM 3738 C CA . GLY B 1 210 ? 33.742 70.783 32.837 1.00 42.95 209 GLY B CA 1
ATOM 3739 C C . GLY B 1 210 ? 33.946 69.290 33.089 1.00 43.61 209 GLY B C 1
ATOM 3740 O O . GLY B 1 210 ? 34.563 68.590 32.267 1.00 42.58 209 GLY B O 1
ATOM 3741 N N . ASP B 1 211 ? 33.422 68.810 34.219 1.00 41.85 210 ASP B N 1
ATOM 3742 C CA . ASP B 1 211 ? 33.590 67.422 34.629 1.00 41.56 210 ASP B CA 1
ATOM 3743 C C . ASP B 1 211 ? 32.936 66.486 33.599 1.00 41.53 210 ASP B C 1
ATOM 3744 O O . ASP B 1 211 ? 33.568 65.549 33.101 1.00 41.43 210 ASP B O 1
ATOM 3749 N N . LEU B 1 212 ? 31.673 66.749 33.268 1.00 39.62 211 LEU B N 1
ATOM 3750 C CA . LEU B 1 212 ? 30.985 65.919 32.293 1.00 39.33 211 LEU B CA 1
ATOM 3751 C C . LEU B 1 212 ? 31.788 65.887 31.002 1.00 40.62 211 LEU B C 1
ATOM 3752 O O . LEU B 1 212 ? 32.021 64.817 30.446 1.00 41.59 211 LEU B O 1
ATOM 3757 N N . SER B 1 213 ? 32.224 67.061 30.542 1.00 41.24 212 SER B N 1
ATOM 3758 C CA . SER B 1 213 ? 32.963 67.163 29.293 1.00 42.55 212 SER B CA 1
ATOM 3759 C C . SER B 1 213 ? 34.201 66.266 29.235 1.00 43.32 212 SER B C 1
ATOM 3760 O O . SER B 1 213 ? 34.424 65.591 28.225 1.00 42.33 212 SER B O 1
ATOM 3763 N N . VAL B 1 214 ? 35.001 66.276 30.298 1.00 44.03 213 VAL B N 1
ATOM 3764 C CA . VAL B 1 214 ? 36.206 65.447 30.361 1.00 45.89 213 VAL B CA 1
ATOM 3765 C C . VAL B 1 214 ? 35.854 63.960 30.515 1.00 47.34 213 VAL B C 1
ATOM 3766 O O . VAL B 1 214 ? 36.545 63.100 29.977 1.00 49.60 213 VAL B O 1
ATOM 3770 N N . GLU B 1 215 ? 34.788 63.667 31.257 1.00 47.37 214 GLU B N 1
ATOM 3771 C CA . GLU B 1 215 ? 34.362 62.295 31.483 1.00 46.22 214 GLU B CA 1
ATOM 3772 C C . GLU B 1 215 ? 33.745 61.731 30.223 1.00 47.10 214 GLU B C 1
ATOM 3773 O O . GLU B 1 215 ? 33.913 60.553 29.930 1.00 49.28 214 GLU B O 1
ATOM 3779 N N . GLY B 1 216 ? 33.030 62.565 29.474 1.00 46.86 215 GLY B N 1
ATOM 3780 C CA . GLY B 1 216 ? 32.413 62.131 28.216 1.00 45.87 215 GLY B CA 1
ATOM 3781 C C . GLY B 1 216 ? 33.300 62.233 26.979 1.00 43.40 215 GLY B C 1
ATOM 3782 O O . GLY B 1 216 ? 32.851 61.933 25.887 1.00 43.95 215 GLY B O 1
ATOM 3783 N N . LYS B 1 217 ? 34.551 62.646 27.142 1.00 43.52 216 LYS B N 1
ATOM 3784 C CA . LYS B 1 217 ? 35.463 62.869 26.000 1.00 43.79 216 LYS B CA 1
ATOM 3785 C C . LYS B 1 217 ? 34.797 63.752 24.954 1.00 43.10 216 LYS B C 1
ATOM 3786 O O . LYS B 1 217 ? 34.853 63.464 23.767 1.00 44.94 216 LYS B O 1
ATOM 3792 N N . PHE B 1 218 ? 34.150 64.817 25.409 1.00 42.42 217 PHE B N 1
ATOM 3793 C CA . PHE B 1 218 ? 33.383 65.701 24.528 1.00 42.50 217 PHE B CA 1
ATOM 3794 C C . PHE B 1 218 ? 34.304 66.448 23.602 1.00 41.55 217 PHE B C 1
ATOM 3795 O O . PHE B 1 218 ? 35.309 66.977 24.046 1.00 43.77 217 PHE B O 1
ATOM 3803 N N . ASN B 1 219 ? 33.956 66.510 22.324 1.00 40.65 218 ASN B N 1
ATOM 3804 C CA . ASN B 1 219 ? 34.713 67.327 21.390 1.00 40.62 218 ASN B CA 1
ATOM 3805 C C . ASN B 1 219 ? 34.157 68.743 21.467 1.00 42.01 218 ASN B C 1
ATOM 3806 O O . ASN B 1 219 ? 33.138 68.978 22.129 1.00 43.04 218 ASN B O 1
ATOM 3811 N N . ALA B 1 220 ? 34.800 69.669 20.762 1.00 42.36 219 ALA B N 1
ATOM 3812 C CA . ALA B 1 220 ? 34.392 71.083 20.732 1.00 40.90 219 ALA B CA 1
ATOM 3813 C C . ALA B 1 220 ? 32.905 71.260 20.501 1.00 40.90 219 ALA B C 1
ATOM 3814 O O . ALA B 1 220 ? 32.246 72.021 21.184 1.00 44.68 219 ALA B O 1
ATOM 3816 N N . ASN B 1 221 ? 32.376 70.544 19.533 1.00 41.50 220 ASN B N 1
ATOM 3817 C CA . ASN B 1 221 ? 30.979 70.691 19.149 1.00 42.23 220 ASN B CA 1
ATOM 3818 C C . ASN B 1 221 ? 30.004 70.344 20.261 1.00 43.20 220 ASN B C 1
ATOM 3819 O O . ASN B 1 221 ? 28.991 71.030 20.477 1.00 43.87 220 ASN B O 1
ATOM 3824 N N . GLN B 1 222 ? 30.307 69.260 20.957 1.00 43.57 221 GLN B N 1
ATOM 3825 C CA . GLN B 1 222 ? 29.475 68.819 22.060 1.00 43.27 221 GLN B CA 1
ATOM 3826 C C . GLN B 1 222 ? 29.514 69.862 23.178 1.00 43.87 221 GLN B C 1
ATOM 3827 O O . GLN B 1 222 ? 28.477 70.169 23.786 1.00 44.09 221 GLN B O 1
ATOM 3833 N N . ASP B 1 223 ? 30.703 70.408 23.436 1.00 42.05 222 ASP B N 1
ATOM 3834 C CA . ASP B 1 223 ? 30.850 71.441 24.444 1.00 41.15 222 ASP B CA 1
ATOM 3835 C C . ASP B 1 223 ? 29.955 72.631 24.127 1.00 40.55 222 ASP B C 1
ATOM 3836 O O . ASP B 1 223 ? 29.248 73.124 25.007 1.00 40.99 222 ASP B O 1
ATOM 3841 N N . GLU B 1 224 ? 29.941 73.065 22.866 1.00 39.11 223 GLU B N 1
ATOM 3842 C CA . GLU B 1 224 ? 29.079 74.183 22.479 1.00 37.80 223 GLU B CA 1
ATOM 3843 C C . GLU B 1 224 ? 27.620 73.811 22.720 1.00 39.19 223 GLU B C 1
ATOM 3844 O O . GLU B 1 224 ? 26.867 74.564 23.338 1.00 39.56 223 GLU B O 1
ATOM 3850 N N . GLU B 1 225 ? 27.220 72.640 22.239 1.00 39.23 224 GLU B N 1
ATOM 3851 C CA . GLU B 1 225 ? 25.855 72.205 22.434 1.00 39.92 224 GLU B CA 1
ATOM 3852 C C . GLU B 1 225 ? 25.487 72.172 23.931 1.00 39.68 224 GLU B C 1
ATOM 3853 O O . GLU B 1 225 ? 24.397 72.588 24.319 1.00 40.16 224 GLU B O 1
ATOM 3859 N N . LEU B 1 226 ? 26.410 71.703 24.761 1.00 39.08 225 LEU B N 1
ATOM 3860 C CA . LEU B 1 226 ? 26.203 71.651 26.217 1.00 37.35 225 LEU B CA 1
ATOM 3861 C C . LEU B 1 226 ? 26.024 73.043 26.816 1.00 39.26 225 LEU B C 1
ATOM 3862 O O . LEU B 1 226 ? 25.056 73.328 27.510 1.00 40.45 225 LEU B O 1
ATOM 3875 N N . ARG B 1 228 ? 25.517 75.926 25.321 1.00 40.56 227 ARG B N 1
ATOM 3876 C CA . ARG B 1 228 ? 24.389 76.638 24.736 1.00 42.27 227 ARG B CA 1
ATOM 3877 C C . ARG B 1 228 ? 23.088 76.207 25.373 1.00 40.13 227 ARG B C 1
ATOM 3878 O O . ARG B 1 228 ? 22.251 77.047 25.669 1.00 45.03 227 ARG B O 1
ATOM 3886 N N . ALA B 1 229 ? 22.904 74.924 25.611 1.00 39.02 228 ALA B N 1
ATOM 3887 C CA . ALA B 1 229 ? 21.645 74.475 26.257 1.00 39.93 228 ALA B CA 1
ATOM 3888 C C . ALA B 1 229 ? 21.627 74.908 27.735 1.00 40.17 228 ALA B C 1
ATOM 3889 O O . ALA B 1 229 ? 20.604 75.292 28.283 1.00 38.33 228 ALA B O 1
ATOM 3891 N N . TYR B 1 230 ? 22.793 74.907 28.360 1.00 41.32 229 TYR B N 1
ATOM 3892 C CA . TYR B 1 230 ? 22.892 75.309 29.758 1.00 42.55 229 TYR B CA 1
ATOM 3893 C C . TYR B 1 230 ? 22.612 76.790 30.017 1.00 41.59 229 TYR B C 1
ATOM 3894 O O . TYR B 1 230 ? 21.915 77.142 30.959 1.00 42.00 229 TYR B O 1
ATOM 3903 N N . PHE B 1 231 ? 23.192 77.649 29.196 1.00 41.28 230 PHE B N 1
ATOM 3904 C CA . PHE B 1 231 ? 23.141 79.081 29.427 1.00 40.33 230 PHE B CA 1
ATOM 3905 C C . PHE B 1 231 ? 21.934 79.749 28.791 1.00 42.82 230 PHE B C 1
ATOM 3906 O O . PHE B 1 231 ? 21.551 80.852 29.179 1.00 43.08 230 PHE B O 1
ATOM 3914 N N . GLY B 1 232 ? 21.328 79.096 27.808 1.00 44.66 231 GLY B N 1
ATOM 3915 C CA . GLY B 1 232 ? 20.204 79.686 27.097 1.00 43.93 231 GLY B CA 1
ATOM 3916 C C . GLY B 1 232 ? 20.697 80.621 26.006 1.00 43.65 231 GLY B C 1
ATOM 3917 O O . GLY B 1 232 ? 19.933 81.441 25.496 1.00 44.10 231 GLY B O 1
ATOM 3918 N N . GLY B 1 233 ? 21.973 80.469 25.645 1.00 40.64 232 GLY B N 1
ATOM 3919 C CA . GLY B 1 233 ? 22.622 81.270 24.637 1.00 39.08 232 GLY B CA 1
ATOM 3920 C C . GLY B 1 233 ? 24.097 80.882 24.533 1.00 40.92 232 GLY B C 1
ATOM 3921 O O . GLY B 1 233 ? 24.672 80.248 25.410 1.00 41.71 232 GLY B O 1
ATOM 3922 N N . GLU B 1 234 ? 24.744 81.288 23.469 1.00 42.25 233 GLU B N 1
ATOM 3923 C CA . GLU B 1 234 ? 26.139 80.951 23.309 1.00 44.84 233 GLU B CA 1
ATOM 3924 C C . GLU B 1 234 ? 27.003 81.377 24.512 1.00 42.72 233 GLU B C 1
ATOM 3925 O O . GLU B 1 234 ? 26.871 82.475 25.039 1.00 41.81 233 GLU B O 1
ATOM 3931 N N . ALA B 1 235 ? 27.894 80.493 24.935 1.00 41.97 234 ALA B N 1
ATOM 3932 C CA . ALA B 1 235 ? 28.803 80.784 26.051 1.00 41.76 234 ALA B CA 1
ATOM 3933 C C . ALA B 1 235 ? 29.656 81.990 25.772 1.00 41.64 234 ALA B C 1
ATOM 3934 O O . ALA B 1 235 ? 29.874 82.321 24.629 1.00 43.06 234 ALA B O 1
ATOM 3936 N N . ARG B 1 236 ? 30.152 82.623 26.834 1.00 41.27 235 ARG B N 1
ATOM 3937 C CA . ARG B 1 236 ? 31.021 83.799 26.742 1.00 39.65 235 ARG B CA 1
ATOM 3938 C C . ARG B 1 236 ? 32.447 83.412 27.090 1.00 37.64 235 ARG B C 1
ATOM 3939 O O . ARG B 1 236 ? 32.665 82.385 27.689 1.00 38.86 235 ARG B O 1
ATOM 3947 N N . PRO B 1 237 ? 33.428 84.215 26.667 1.00 36.40 236 PRO B N 1
ATOM 3948 C CA . PRO B 1 237 ? 34.836 83.805 26.886 1.00 36.24 236 PRO B CA 1
ATOM 3949 C C . PRO B 1 237 ? 35.228 83.449 28.320 1.00 38.75 236 PRO B C 1
ATOM 3950 O O . PRO B 1 237 ? 36.041 82.535 28.506 1.00 41.43 236 PRO B O 1
ATOM 3954 N N . ALA B 1 238 ? 34.648 84.132 29.311 1.00 39.56 237 ALA B N 1
ATOM 3955 C CA . ALA B 1 238 ? 34.972 83.885 30.721 1.00 38.80 237 ALA B CA 1
ATOM 3956 C C . ALA B 1 238 ? 34.308 82.616 31.204 1.00 38.30 237 ALA B C 1
ATOM 3957 O O . ALA B 1 238 ? 34.790 81.921 32.074 1.00 40.79 237 ALA B O 1
ATOM 3959 N N . GLU B 1 239 ? 33.163 82.328 30.646 1.00 40.71 238 GLU B N 1
ATOM 3960 C CA . GLU B 1 239 ? 32.434 81.129 30.984 1.00 40.42 238 GLU B CA 1
ATOM 3961 C C . GLU B 1 239 ? 33.181 79.951 30.398 1.00 41.46 238 GLU B C 1
ATOM 3962 O O . GLU B 1 239 ? 33.561 79.015 31.110 1.00 42.68 238 GLU B O 1
ATOM 3968 N N . ARG B 1 240 ? 33.382 80.010 29.086 1.00 41.85 239 ARG B N 1
ATOM 3969 C CA . ARG B 1 240 ? 34.062 78.969 28.363 1.00 43.12 239 ARG B CA 1
ATOM 3970 C C . ARG B 1 240 ? 35.376 78.692 29.045 1.00 42.68 239 ARG B C 1
ATOM 3971 O O . ARG B 1 240 ? 35.745 77.532 29.226 1.00 43.39 239 ARG B O 1
ATOM 3979 N N . GLY B 1 241 ? 36.066 79.764 29.442 1.00 42.76 240 GLY B N 1
ATOM 3980 C CA . GLY B 1 241 ? 37.349 79.659 30.138 1.00 42.72 240 GLY B CA 1
ATOM 3981 C C . GLY B 1 241 ? 37.273 78.854 31.429 1.00 43.30 240 GLY B C 1
ATOM 3982 O O . GLY B 1 241 ? 38.151 78.029 31.726 1.00 42.73 240 GLY B O 1
ATOM 3983 N N . ARG B 1 242 ? 36.207 79.063 32.185 1.00 42.64 241 ARG B N 1
ATOM 3984 C CA . ARG B 1 242 ? 36.024 78.322 33.427 1.00 41.99 241 ARG B CA 1
ATOM 3985 C C . ARG B 1 242 ? 35.815 76.849 33.161 1.00 41.69 241 ARG B C 1
ATOM 3986 O O . ARG B 1 242 ? 36.411 76.002 33.825 1.00 42.38 241 ARG B O 1
ATOM 3994 N N . VAL B 1 243 ? 35.017 76.531 32.157 1.00 41.60 242 VAL B N 1
ATOM 3995 C CA . VAL B 1 243 ? 34.775 75.129 31.837 1.00 39.73 242 VAL B CA 1
ATOM 3996 C C . VAL B 1 243 ? 36.088 74.464 31.480 1.00 39.85 242 VAL B C 1
ATOM 3997 O O . VAL B 1 243 ? 36.420 73.433 32.031 1.00 40.32 242 VAL B O 1
ATOM 4001 N N . VAL B 1 244 ? 36.836 75.068 30.565 1.00 40.46 243 VAL B N 1
ATOM 4002 C CA . VAL B 1 244 ? 38.115 74.505 30.172 1.00 41.98 243 VAL B CA 1
ATOM 4003 C C . VAL B 1 244 ? 39.040 74.357 31.399 1.00 43.04 243 VAL B C 1
ATOM 4004 O O . VAL B 1 244 ? 39.714 73.348 31.546 1.00 44.36 243 VAL B O 1
ATOM 4008 N N . ILE B 1 245 ? 39.030 75.342 32.292 1.00 44.33 244 ILE B N 1
ATOM 4009 C CA . ILE B 1 245 ? 39.848 75.312 33.510 1.00 44.49 244 ILE B CA 1
ATOM 4010 C C . ILE B 1 245 ? 39.490 74.127 34.389 1.00 46.19 244 ILE B C 1
ATOM 4011 O O . ILE B 1 245 ? 40.378 73.473 34.962 1.00 45.55 244 ILE B O 1
ATOM 4016 N N . TYR B 1 246 ? 38.198 73.856 34.508 1.00 44.92 245 TYR B N 1
ATOM 4017 C CA . TYR B 1 246 ? 37.749 72.714 35.292 1.00 45.22 245 TYR B CA 1
ATOM 4018 C C . TYR B 1 246 ? 38.048 71.392 34.594 1.00 45.65 245 TYR B C 1
ATOM 4019 O O . TYR B 1 246 ? 38.417 70.415 35.247 1.00 44.26 245 TYR B O 1
ATOM 4028 N N . LYS B 1 247 ? 37.934 71.349 33.272 1.00 46.88 246 LYS B N 1
ATOM 4029 C CA . LYS B 1 247 ? 38.361 70.151 32.552 1.00 46.19 246 LYS B CA 1
ATOM 4030 C C . LYS B 1 247 ? 39.751 69.753 33.077 1.00 44.78 246 LYS B C 1
ATOM 4031 O O . LYS B 1 247 ? 39.964 68.612 33.446 1.00 43.23 246 LYS B O 1
ATOM 4037 N N . ALA B 1 248 ? 40.670 70.720 33.156 1.00 43.64 247 ALA B N 1
ATOM 4038 C CA . ALA B 1 248 ? 42.039 70.445 33.593 1.00 43.32 247 ALA B CA 1
ATOM 4039 C C . ALA B 1 248 ? 42.082 69.989 35.032 1.00 43.83 247 ALA B C 1
ATOM 4040 O O . ALA B 1 248 ? 42.560 68.904 35.323 1.00 45.86 247 ALA B O 1
ATOM 4050 N N . CYS B 1 250 ? 39.748 68.931 37.001 1.00 47.34 249 CYS B N 1
ATOM 4051 C CA . CYS B 1 250 ? 39.028 67.686 37.217 1.00 46.69 249 CYS B CA 1
ATOM 4052 C C . CYS B 1 250 ? 39.960 66.503 36.991 1.00 45.77 249 CYS B C 1
ATOM 4053 O O . CYS B 1 250 ? 40.081 65.627 37.838 1.00 42.96 249 CYS B O 1
ATOM 4056 N N . ASP B 1 251 ? 40.630 66.485 35.847 1.00 46.06 250 ASP B N 1
ATOM 4057 C CA . ASP B 1 251 ? 41.613 65.436 35.593 1.00 46.01 250 ASP B CA 1
ATOM 4058 C C . ASP B 1 251 ? 42.687 65.403 36.665 1.00 45.90 250 ASP B C 1
ATOM 4059 O O . ASP B 1 251 ? 43.070 64.335 37.109 1.00 47.58 250 ASP B O 1
ATOM 4064 N N . LEU B 1 252 ? 43.178 66.567 37.079 1.00 45.46 251 LEU B N 1
ATOM 4065 C CA . LEU B 1 252 ? 44.242 66.614 38.070 1.00 45.69 251 LEU B CA 1
ATOM 4066 C C . LEU B 1 252 ? 43.793 65.977 39.381 1.00 46.72 251 LEU B C 1
ATOM 4067 O O . LEU B 1 252 ? 44.494 65.149 39.959 1.00 48.42 251 LEU B O 1
ATOM 4072 N N . LEU B 1 253 ? 42.620 66.371 39.838 1.00 45.78 252 LEU B N 1
ATOM 4073 C CA . LEU B 1 253 ? 42.058 65.857 41.074 1.00 47.28 252 LEU B CA 1
ATOM 4074 C C . LEU B 1 253 ? 42.066 64.339 41.090 1.00 47.51 252 LEU B C 1
ATOM 4075 O O . LEU B 1 253 ? 42.596 63.714 41.995 1.00 49.63 252 LEU B O 1
ATOM 4080 N N . TRP B 1 254 ? 41.454 63.756 40.086 1.00 47.88 253 TRP B N 1
ATOM 4081 C CA . TRP B 1 254 ? 41.377 62.326 40.004 1.00 49.32 253 TRP B CA 1
ATOM 4082 C C . TRP B 1 254 ? 42.716 61.661 39.755 1.00 49.44 253 TRP B C 1
ATOM 4083 O O . TRP B 1 254 ? 42.974 60.596 40.303 1.00 50.21 253 TRP B O 1
ATOM 4094 N N . THR B 1 255 ? 43.574 62.279 38.955 1.00 49.41 254 THR B N 1
ATOM 4095 C CA . THR B 1 255 ? 44.915 61.754 38.779 1.00 48.99 254 THR B CA 1
ATOM 4096 C C . THR B 1 255 ? 45.568 61.513 40.133 1.00 50.42 254 THR B C 1
ATOM 4097 O O . THR B 1 255 ? 46.005 60.409 40.419 1.00 50.31 254 THR B O 1
ATOM 4101 N N . LEU B 1 256 ? 45.616 62.554 40.965 1.00 52.39 255 LEU B N 1
ATOM 4102 C CA . LEU B 1 256 ? 46.243 62.480 42.293 1.00 52.56 255 LEU B CA 1
ATOM 4103 C C . LEU B 1 256 ? 45.576 61.425 43.179 1.00 53.88 255 LEU B C 1
ATOM 4104 O O . LEU B 1 256 ? 46.252 60.716 43.914 1.00 53.64 255 LEU B O 1
ATOM 4109 N N . TRP B 1 257 ? 44.250 61.342 43.116 1.00 55.38 256 TRP B N 1
ATOM 4110 C CA . TRP B 1 257 ? 43.496 60.293 43.802 1.00 56.92 256 TRP B CA 1
ATOM 4111 C C . TRP B 1 257 ? 43.916 58.884 43.357 1.00 56.38 256 TRP B C 1
ATOM 4112 O O . TRP B 1 257 ? 44.063 57.989 44.170 1.00 58.09 256 TRP B O 1
ATOM 4123 N N . GLY B 1 258 ? 44.093 58.702 42.060 1.00 55.05 257 GLY B N 1
ATOM 4124 C CA . GLY B 1 258 ? 44.507 57.435 41.502 1.00 54.91 257 GLY B CA 1
ATOM 4125 C C . GLY B 1 258 ? 45.908 57.027 41.905 1.00 56.07 257 GLY B C 1
ATOM 4126 O O . GLY B 1 258 ? 46.173 55.845 42.094 1.00 57.25 257 GLY B O 1
ATOM 4127 N N . LEU B 1 259 ? 46.815 57.992 42.027 1.00 55.46 258 LEU B N 1
ATOM 4128 C CA . LEU B 1 259 ? 48.147 57.700 42.522 1.00 55.50 258 LEU B CA 1
ATOM 4129 C C . LEU B 1 259 ? 48.066 57.213 43.974 1.00 56.17 258 LEU B C 1
ATOM 4130 O O . LEU B 1 259 ? 48.846 56.349 44.382 1.00 55.83 258 LEU B O 1
ATOM 4135 N N . ILE B 1 260 ? 47.129 57.766 44.745 1.00 56.64 259 ILE B N 1
ATOM 4136 C CA . ILE B 1 260 ? 46.932 57.354 46.149 1.00 57.84 259 ILE B CA 1
ATOM 4137 C C . ILE B 1 260 ? 46.481 55.891 46.218 1.00 59.71 259 ILE B C 1
ATOM 4138 O O . ILE B 1 260 ? 46.955 55.119 47.075 1.00 59.40 259 ILE B O 1
ATOM 4143 N N . GLN B 1 261 ? 45.600 55.516 45.292 1.00 58.75 260 GLN B N 1
ATOM 4144 C CA . GLN B 1 261 ? 45.144 54.139 45.193 1.00 59.22 260 GLN B CA 1
ATOM 4145 C C . GLN B 1 261 ? 46.269 53.205 44.772 1.00 59.20 260 GLN B C 1
ATOM 4146 O O . GLN B 1 261 ? 46.392 52.114 45.306 1.00 60.08 260 GLN B O 1
ATOM 4152 N N . LEU B 1 262 ? 47.092 53.633 43.825 1.00 58.67 261 LEU B N 1
ATOM 4153 C CA . LEU B 1 262 ? 48.204 52.814 43.365 1.00 59.03 261 LEU B CA 1
ATOM 4154 C C . LEU B 1 262 ? 49.190 52.523 44.502 1.00 59.56 261 LEU B C 1
ATOM 4155 O O . LEU B 1 262 ? 49.721 51.420 44.604 1.00 60.17 261 LEU B O 1
ATOM 4160 N N . ALA B 1 263 ? 49.421 53.519 45.349 1.00 60.00 262 ALA B N 1
ATOM 4161 C CA . ALA B 1 263 ? 50.329 53.391 46.474 1.00 60.38 262 ALA B CA 1
ATOM 4162 C C . ALA B 1 263 ? 49.725 52.518 47.571 1.00 61.41 262 ALA B C 1
ATOM 4163 O O . ALA B 1 263 ? 50.461 51.872 48.320 1.00 61.54 262 ALA B O 1
ATOM 4165 N N . ASN B 1 264 ? 48.393 52.534 47.679 1.00 62.03 263 ASN B N 1
ATOM 4166 C CA . ASN B 1 264 ? 47.656 51.728 48.661 1.00 62.64 263 ASN B CA 1
ATOM 4167 C C . ASN B 1 264 ? 47.235 50.342 48.123 1.00 64.07 263 ASN B C 1
ATOM 4168 O O . ASN B 1 264 ? 46.562 49.569 48.810 1.00 63.30 263 ASN B O 1
ATOM 4173 N N . ASP B 1 265 ? 47.667 50.030 46.901 1.00 65.63 264 ASP B N 1
ATOM 4174 C CA . ASP B 1 265 ? 47.409 48.736 46.252 1.00 66.22 264 ASP B CA 1
ATOM 4175 C C . ASP B 1 265 ? 45.951 48.345 46.202 1.00 66.48 264 ASP B C 1
ATOM 4176 O O . ASP B 1 265 ? 45.602 47.194 46.423 1.00 67.51 264 ASP B O 1
ATOM 4181 N N . ASN B 1 266 ? 45.101 49.315 45.898 1.00 67.59 265 ASN B N 1
ATOM 4182 C CA . ASN B 1 266 ? 43.697 49.048 45.658 1.00 67.35 265 ASN B CA 1
ATOM 4183 C C . ASN B 1 266 ? 43.678 48.138 44.441 1.00 67.86 265 ASN B C 1
ATOM 4184 O O . ASN B 1 266 ? 44.291 48.468 43.422 1.00 65.88 265 ASN B O 1
ATOM 4189 N N . PRO B 1 267 ? 43.054 46.949 44.569 1.00 69.42 266 PRO B N 1
ATOM 4190 C CA . PRO B 1 267 ? 43.021 46.012 43.449 1.00 69.86 266 PRO B CA 1
ATOM 4191 C C . PRO B 1 267 ? 41.821 46.143 42.524 1.00 69.74 266 PRO B C 1
ATOM 4192 O O . PRO B 1 267 ? 41.675 45.321 41.625 1.00 71.09 266 PRO B O 1
ATOM 4196 N N . VAL B 1 268 ? 40.990 47.162 42.712 1.00 69.11 267 VAL B N 1
ATOM 4197 C CA . VAL B 1 268 ? 39.762 47.308 41.922 1.00 68.12 267 VAL B CA 1
ATOM 4198 C C . VAL B 1 268 ? 39.949 47.609 40.410 1.00 68.03 267 VAL B C 1
ATOM 4199 O O . VAL B 1 268 ? 39.051 47.292 39.636 1.00 67.95 267 VAL B O 1
ATOM 4203 N N . ASP B 1 269 ? 41.068 48.230 40.004 1.00 67.32 268 ASP B N 1
ATOM 4204 C CA . ASP B 1 269 ? 41.447 48.365 38.561 1.00 67.26 268 ASP B CA 1
ATOM 4205 C C . ASP B 1 269 ? 42.910 48.824 38.321 1.00 65.81 268 ASP B C 1
ATOM 4206 O O . ASP B 1 269 ? 43.662 49.024 39.285 1.00 66.06 268 ASP B O 1
ATOM 4211 N N . ASP B 1 270 ? 43.314 48.972 37.051 1.00 63.51 269 ASP B N 1
ATOM 4212 C CA . ASP B 1 270 ? 44.704 49.320 36.709 1.00 62.07 269 ASP B CA 1
ATOM 4213 C C . ASP B 1 270 ? 44.925 50.795 36.929 1.00 61.37 269 ASP B C 1
ATOM 4214 O O . ASP B 1 270 ? 44.992 51.579 35.979 1.00 60.95 269 ASP B O 1
ATOM 4219 N N . PHE B 1 271 ? 45.072 51.150 38.201 1.00 61.63 270 PHE B N 1
ATOM 4220 C CA . PHE B 1 271 ? 45.224 52.546 38.616 1.00 60.53 270 PHE B CA 1
ATOM 4221 C C . PHE B 1 271 ? 46.431 53.264 38.011 1.00 58.81 270 PHE B C 1
ATOM 4222 O O . PHE B 1 271 ? 46.396 54.470 37.828 1.00 58.96 270 PHE B O 1
ATOM 4230 N N . ARG B 1 272 ? 47.493 52.532 37.710 1.00 57.95 271 ARG B N 1
ATOM 4231 C CA . ARG B 1 272 ? 48.628 53.118 37.029 1.00 57.68 271 ARG B CA 1
ATOM 4232 C C . ARG B 1 272 ? 48.129 53.693 35.711 1.00 57.38 271 ARG B C 1
ATOM 4233 O O . ARG B 1 272 ? 48.361 54.857 35.396 1.00 56.42 271 ARG B O 1
ATOM 4241 N N . ALA B 1 273 ? 47.442 52.846 34.948 1.00 57.92 272 ALA B N 1
ATOM 4242 C CA . ALA B 1 273 ? 46.911 53.222 33.647 1.00 57.57 272 ALA B CA 1
ATOM 4243 C C . ALA B 1 273 ? 45.886 54.354 33.804 1.00 56.19 272 ALA B C 1
ATOM 4244 O O . ALA B 1 273 ? 45.867 55.295 33.010 1.00 55.61 272 ALA B O 1
ATOM 4246 N N . TYR B 1 274 ? 45.062 54.259 34.845 1.00 54.32 273 TYR B N 1
ATOM 4247 C CA . TYR B 1 274 ? 44.073 55.287 35.147 1.00 53.47 273 TYR B CA 1
ATOM 4248 C C . TYR B 1 274 ? 44.736 56.630 35.426 1.00 54.05 273 TYR B C 1
ATOM 4249 O O . TYR B 1 274 ? 44.422 57.632 34.788 1.00 54.85 273 TYR B O 1
ATOM 4258 N N . ALA B 1 275 ? 45.651 56.650 36.385 1.00 53.63 274 ALA B N 1
ATOM 4259 C CA . ALA B 1 275 ? 46.353 57.880 36.740 1.00 52.62 274 ALA B CA 1
ATOM 4260 C C . ALA B 1 275 ? 47.095 58.475 35.541 1.00 53.14 274 ALA B C 1
ATOM 4261 O O . ALA B 1 275 ? 46.930 59.669 35.229 1.00 53.19 274 ALA B O 1
ATOM 4263 N N . ASP B 1 276 ? 47.891 57.639 34.863 1.00 52.39 275 ASP B N 1
ATOM 4264 C CA . ASP B 1 276 ? 48.721 58.094 33.741 1.00 52.47 275 ASP B CA 1
ATOM 4265 C C . ASP B 1 276 ? 47.885 58.658 32.607 1.00 51.90 275 ASP B C 1
ATOM 4266 O O . ASP B 1 276 ? 48.316 59.585 31.917 1.00 50.20 275 ASP B O 1
ATOM 4271 N N . GLY B 1 277 ? 46.695 58.082 32.416 1.00 51.88 276 GLY B N 1
ATOM 4272 C CA . GLY B 1 277 ? 45.768 58.513 31.362 1.00 50.27 276 GLY B CA 1
ATOM 4273 C C . GLY B 1 277 ? 45.214 59.905 31.584 1.00 48.57 276 GLY B C 1
ATOM 4274 O O . GLY B 1 277 ? 45.380 60.793 30.757 1.00 47.22 276 GLY B O 1
ATOM 4275 N N . ARG B 1 278 ? 44.577 60.087 32.734 1.00 48.84 277 ARG B N 1
ATOM 4276 C CA . ARG B 1 278 ? 43.970 61.368 33.115 1.00 47.57 277 ARG B CA 1
ATOM 4277 C C . ARG B 1 278 ? 44.993 62.488 33.281 1.00 46.80 277 ARG B C 1
ATOM 4278 O O . ARG B 1 278 ? 44.671 63.648 33.077 1.00 45.37 277 ARG B O 1
ATOM 4286 N N . PHE B 1 279 ? 46.221 62.145 33.661 1.00 47.93 278 PHE B N 1
ATOM 4287 C CA . PHE B 1 279 ? 47.250 63.161 33.825 1.00 46.82 278 PHE B CA 1
ATOM 4288 C C . PHE B 1 279 ? 47.722 63.685 32.492 1.00 45.89 278 PHE B C 1
ATOM 4289 O O . PHE B 1 279 ? 47.858 64.896 32.301 1.00 45.28 278 PHE B O 1
ATOM 4297 N N . ALA B 1 280 ? 48.026 62.756 31.593 1.00 46.32 279 ALA B N 1
ATOM 4298 C CA . ALA B 1 280 ? 48.536 63.077 30.254 1.00 45.66 279 ALA B CA 1
ATOM 4299 C C . ALA B 1 280 ? 47.550 63.943 29.468 1.00 44.99 279 ALA B C 1
ATOM 4300 O O . ALA B 1 280 ? 47.949 64.861 28.748 1.00 43.61 279 ALA B O 1
ATOM 4302 N N . ARG B 1 281 ? 46.262 63.637 29.613 1.00 45.51 280 ARG B N 1
ATOM 4303 C CA . ARG B 1 281 ? 45.201 64.407 28.980 1.00 46.07 280 ARG B CA 1
ATOM 4304 C C . ARG B 1 281 ? 45.167 65.814 29.583 1.00 47.17 280 ARG B C 1
ATOM 4305 O O . ARG B 1 281 ? 45.091 66.833 28.880 1.00 49.17 280 ARG B O 1
ATOM 4313 N N . CYS B 1 282 ? 45.237 65.858 30.899 1.00 46.28 281 CYS B N 1
ATOM 4314 C CA . CYS B 1 282 ? 45.329 67.109 31.633 1.00 45.91 281 CYS B CA 1
ATOM 4315 C C . CYS B 1 282 ? 46.518 67.949 31.211 1.00 45.34 281 CYS B C 1
ATOM 4316 O O . CYS B 1 282 ? 46.372 69.130 30.903 1.00 44.73 281 CYS B O 1
ATOM 4319 N N . LYS B 1 283 ? 47.704 67.342 31.233 1.00 46.45 282 LYS B N 1
ATOM 4320 C CA . LYS B 1 283 ? 48.951 68.031 30.834 1.00 45.83 282 LYS B CA 1
ATOM 4321 C C . LYS B 1 283 ? 48.840 68.531 29.390 1.00 45.12 282 LYS B C 1
ATOM 4322 O O . LYS B 1 283 ? 49.223 69.655 29.083 1.00 44.54 282 LYS B O 1
ATOM 4328 N N . ALA B 1 284 ? 48.284 67.698 28.517 1.00 45.13 283 ALA B N 1
ATOM 4329 C CA . ALA B 1 284 ? 48.080 68.070 27.118 1.00 46.66 283 ALA B CA 1
ATOM 4330 C C . ALA B 1 284 ? 47.237 69.340 27.031 1.00 47.58 283 ALA B C 1
ATOM 4331 O O . ALA B 1 284 ? 47.577 70.280 26.304 1.00 47.75 283 ALA B O 1
ATOM 4333 N N . LEU B 1 285 ? 46.136 69.365 27.777 1.00 47.25 284 LEU B N 1
ATOM 4334 C CA . LEU B 1 285 ? 45.243 70.515 27.742 1.00 48.32 284 LEU B CA 1
ATOM 4335 C C . LEU B 1 285 ? 45.967 71.768 28.214 1.00 48.82 284 LEU B C 1
ATOM 4336 O O . LEU B 1 285 ? 45.943 72.822 27.566 1.00 49.01 284 LEU B O 1
ATOM 4349 N N . GLU B 1 287 ? 48.928 72.557 28.158 1.00 55.05 286 GLU B N 1
ATOM 4350 C CA . GLU B 1 287 ? 50.017 72.995 27.301 1.00 55.91 286 GLU B CA 1
ATOM 4351 C C . GLU B 1 287 ? 49.569 73.659 26.004 1.00 56.58 286 GLU B C 1
ATOM 4352 O O . GLU B 1 287 ? 50.381 74.319 25.350 1.00 58.27 286 GLU B O 1
ATOM 4358 N N . THR B 1 288 ? 48.304 73.489 25.624 1.00 54.80 287 THR B N 1
ATOM 4359 C CA . THR B 1 288 ? 47.826 74.090 24.398 1.00 54.11 287 THR B CA 1
ATOM 4360 C C . THR B 1 288 ? 47.882 75.619 24.557 1.00 56.45 287 THR B C 1
ATOM 4361 O O . THR B 1 288 ? 47.650 76.154 25.653 1.00 57.88 287 THR B O 1
ATOM 4365 N N . PRO B 1 289 ? 48.223 76.341 23.474 1.00 56.92 288 PRO B N 1
ATOM 4366 C CA . PRO B 1 289 ? 48.216 77.800 23.607 1.00 57.12 288 PRO B CA 1
ATOM 4367 C C . PRO B 1 289 ? 46.801 78.355 23.851 1.00 56.65 288 PRO B C 1
ATOM 4368 O O . PRO B 1 289 ? 46.671 79.476 24.338 1.00 57.84 288 PRO B O 1
ATOM 4372 N N . GLU B 1 290 ? 45.765 77.581 23.505 1.00 55.09 289 GLU B N 1
ATOM 4373 C CA . GLU B 1 290 ? 44.362 77.946 23.799 1.00 53.95 289 GLU B CA 1
ATOM 4374 C C . GLU B 1 290 ? 44.150 78.127 25.307 1.00 53.83 289 GLU B C 1
ATOM 4375 O O . GLU B 1 290 ? 43.491 79.073 25.745 1.00 54.02 289 GLU B O 1
ATO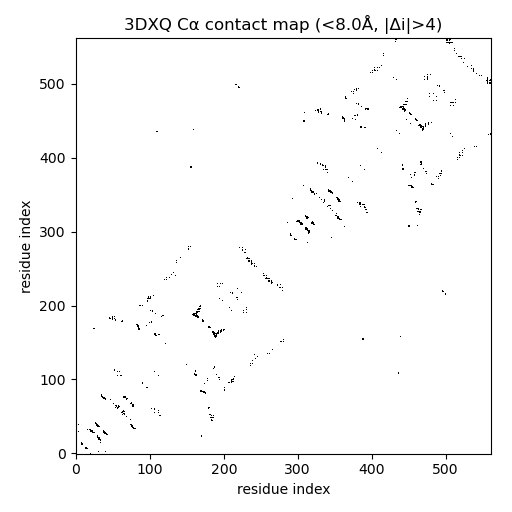M 4381 N N . PHE B 1 291 ? 44.740 77.226 26.094 1.00 51.04 290 PHE B N 1
ATOM 4382 C CA . PHE B 1 291 ? 44.543 77.215 27.530 1.00 49.26 290 PHE B CA 1
ATOM 4383 C C . PHE B 1 291 ? 44.947 78.514 28.209 1.00 49.91 290 PHE B C 1
ATOM 4384 O O . PHE B 1 291 ? 44.191 79.048 29.018 1.00 50.73 290 PHE B O 1
ATOM 4392 N N . SER B 1 292 ? 46.115 79.049 27.876 1.00 49.73 291 SER B N 1
ATOM 4393 C CA . SER B 1 292 ? 46.532 80.302 28.481 1.00 50.56 291 SER B CA 1
ATOM 4394 C C . SER B 1 292 ? 45.547 81.416 28.151 1.00 49.19 291 SER B C 1
ATOM 4395 O O . SER B 1 292 ? 45.327 82.315 28.963 1.00 47.67 291 SER B O 1
ATOM 4398 N N . ARG B 1 293 ? 44.955 81.357 26.961 1.00 49.68 292 ARG B N 1
ATOM 4399 C CA . ARG B 1 293 ? 43.907 82.317 26.577 1.00 50.19 292 ARG B CA 1
ATOM 4400 C C . ARG B 1 293 ? 42.655 82.154 27.446 1.00 48.70 292 ARG B C 1
ATOM 4401 O O . ARG B 1 293 ? 42.042 83.133 27.899 1.00 47.91 292 ARG B O 1
ATOM 4409 N N . HIS B 1 294 ? 42.261 80.909 27.663 1.00 48.83 293 HIS B N 1
ATOM 4410 C CA . HIS B 1 294 ? 41.102 80.628 28.518 1.00 46.96 293 HIS B CA 1
ATOM 4411 C C . HIS B 1 294 ? 41.345 81.076 29.952 1.00 45.61 293 HIS B C 1
ATOM 4412 O O . HIS B 1 294 ? 40.421 81.539 30.638 1.00 44.40 293 HIS B O 1
ATOM 4419 N N . LEU B 1 295 ? 42.599 80.943 30.380 1.00 42.95 294 LEU B N 1
ATOM 4420 C CA . LEU B 1 295 ? 43.019 81.310 31.718 1.00 42.61 294 LEU B CA 1
ATOM 4421 C C . LEU B 1 295 ? 42.985 82.816 31.841 1.00 42.37 294 LEU B C 1
ATOM 4422 O O . LEU B 1 295 ? 42.457 83.366 32.795 1.00 43.53 294 LEU B O 1
ATOM 4427 N N . ALA B 1 296 ? 43.567 83.486 30.850 1.00 43.25 295 ALA B N 1
ATOM 4428 C CA . ALA B 1 296 ? 43.588 84.956 30.789 1.00 41.59 295 ALA B CA 1
ATOM 4429 C C . ALA B 1 296 ? 42.149 85.552 30.751 1.00 39.75 295 ALA B C 1
ATOM 4430 O O . ALA B 1 296 ? 41.897 86.619 31.319 1.00 40.40 295 ALA B O 1
ATOM 4432 N N . ALA B 1 297 ? 41.227 84.855 30.093 1.00 36.93 296 ALA B N 1
ATOM 4433 C CA . ALA B 1 297 ? 39.833 85.278 30.054 1.00 36.03 296 ALA B CA 1
ATOM 4434 C C . ALA B 1 297 ? 39.223 85.184 31.430 1.00 38.75 296 ALA B C 1
ATOM 4435 O O . ALA B 1 297 ? 38.467 86.081 31.830 1.00 39.29 296 ALA B O 1
ATOM 4437 N N . VAL B 1 298 ? 39.523 84.096 32.148 1.00 39.73 297 VAL B N 1
ATOM 4438 C CA . VAL B 1 298 ? 38.970 83.930 33.485 1.00 41.86 297 VAL B CA 1
ATOM 4439 C C . VAL B 1 298 ? 39.543 84.998 34.420 1.00 42.96 297 VAL B C 1
ATOM 4440 O O . VAL B 1 298 ? 38.807 85.642 35.168 1.00 41.97 297 VAL B O 1
ATOM 4444 N N . ARG B 1 299 ? 40.853 85.209 34.336 1.00 44.28 298 ARG B N 1
ATOM 4445 C CA . ARG B 1 299 ? 41.520 86.195 35.178 1.00 45.84 298 ARG B CA 1
ATOM 4446 C C . ARG B 1 299 ? 40.993 87.609 34.955 1.00 46.40 298 ARG B C 1
ATOM 4447 O O . ARG B 1 299 ? 40.870 88.424 35.888 1.00 45.57 298 ARG B O 1
ATOM 4463 N N . GLY B 1 301 ? 37.909 88.429 33.818 1.00 47.34 300 GLY B N 1
ATOM 4464 C CA . GLY B 1 301 ? 36.454 88.506 34.079 1.00 47.99 300 GLY B CA 1
ATOM 4465 C C . GLY B 1 301 ? 35.742 89.547 33.226 1.00 48.40 300 GLY B C 1
ATOM 4466 O O . GLY B 1 301 ? 34.945 90.364 33.689 1.00 47.91 300 GLY B O 1
#

Solvent-accessible surface area: 26520 Å² total

Organism: Mesorhizobium japonicum (strain LMG 29417 / CECT 9101 / MAFF 303099) (NCBI:txid266835)

Nearest PDB structures (foldseek):
  3dxq-assembly2_B  TM=1.002E+00  e=1.781E-46  Mesorhizobium loti
  3dxq-assembly1_A  TM=9.853E-01  e=8.704E-43  Mesorhizobium loti
  5eqe-assembly1_B  TM=7.911E-01  e=7.794E-09  Homo sapiens
  2ig7-assembly1_B  TM=7.366E-01  e=7.018E-09  Homo sapiens
  2ig7-assembly1_A  TM=7.192E-01  e=9.613E-09  Homo sapiens